Protein AF-0000000080321694 (afdb_homodimer)

Sequence (408 aa):
MRVLEERLGRIRGELLELHALSKKAVALCLDAMYGEEVAKYEVEKIERQADVMNSDIENDALSAVALFQPVAKDLRFLATVMRLSGNYERITDLALKIARFSVESDFCRGKIEAMHRTVIEMFDIVEAALKGDMRNMRDELVFRDDRIDRLKEEVIKDAEGRTLDMDTLSIVFSATHLERIGDILSKNGARIIFIEEGRRVWIKMRVLEERLGRIRGELLELHALSKKAVALCLDAMYGEEVAKYEVEKIERQADVMNSDIENDALSAVALFQPVAKDLRFLATVMRLSGNYERITDLALKIARFSVESDFCRGKIEAMHRTVIEMFDIVEAALKGDMRNMRDELVFRDDRIDRLKEEVIKDAEGRTLDMDTLSIVFSATHLERIGDILSKNGARIIFIEEGRRVWIK

Organism: NCBI:txid113653

InterPro domains:
  IPR026022 PhoU domain [PF01895] (16-100)
  IPR026022 PhoU domain [PF01895] (112-186)
  IPR028366 PhoU [PTHR42930] (3-199)
  IPR038078 PhoU-like domain superfamily [G3DSA:1.20.58.220] (2-202)

Solvent-accessible surface area (backbone atoms only — not comparable to full-atom values): 20303 Å² total; per-residue (Å²): 115,65,64,57,53,51,52,50,49,51,51,49,51,52,49,52,51,44,49,51,46,29,51,49,22,51,68,29,15,60,50,10,15,61,65,36,61,70,37,33,53,49,24,51,51,42,33,56,49,33,52,53,48,31,53,51,49,39,50,53,38,49,48,47,30,32,75,64,40,54,58,71,56,56,36,42,41,42,56,43,49,42,51,45,35,50,51,37,32,50,42,18,49,44,20,36,56,38,18,68,36,72,43,83,68,69,76,60,43,70,53,49,52,49,40,51,52,49,41,53,51,47,51,53,52,44,48,39,37,77,73,66,50,58,80,62,42,66,61,52,40,43,54,48,41,52,50,31,50,52,45,35,53,49,50,52,59,69,44,48,70,37,64,29,40,70,44,57,47,45,48,53,50,38,35,52,42,49,38,49,43,34,51,51,51,33,48,46,44,26,45,52,47,23,42,77,65,73,45,90,55,86,68,121,115,66,64,58,52,52,52,49,50,51,52,50,51,54,49,51,51,44,50,52,47,28,50,50,21,51,68,30,15,59,52,10,16,60,65,35,62,70,37,32,54,49,22,50,53,41,34,57,50,34,51,52,47,28,54,52,48,39,50,53,36,53,48,47,31,33,74,63,40,53,60,70,57,57,35,41,43,42,57,43,50,42,50,46,35,52,51,38,33,51,41,18,49,45,22,37,56,37,18,68,36,74,43,84,67,68,76,60,43,69,52,50,52,50,41,51,52,47,39,53,51,50,52,53,52,44,48,38,35,78,74,68,49,58,78,61,42,67,61,54,39,44,54,47,41,51,50,31,50,52,46,35,52,49,49,52,58,69,43,47,70,38,64,28,40,68,45,57,48,44,47,52,51,38,36,50,43,49,37,49,43,33,50,50,52,33,47,46,45,26,48,52,47,21,43,78,65,72,45,87,52,86,70,119

Foldseek 3Di:
DVVLVVLLVVLLVLLLVLLVLLLLLLVLLVVLQAPPVVSLVSLVVSLVVLVVSLVVSLVSLVCSCVVPVDDDLSNLSSVLSNVSSVLSSVSSVLSNLLSPHHANDCQLVVLLVVLSVLLSVLSVLLSCLSVPDNPCSLVSLLVSLVSLVVSLVVLVVSLPPDDDDSNSVSSNSSSVSSSVSSVSSSVSSQSSVCSVPVDRDDSD/DVVLVVLLVVLLVLLLVLLVLLLLLLVLLVVLQAPDVVSLVSLVVSLVVLVVSLVVSLVSLVCSCVPPVDDALSNLSSVLSNVSSVLSSVSSVLSNLLSPHHANDCQLVVLLVVLSVLLSVLSVLLSCLSVPDNPCSLVSLLVSLVSLVVSLVVLVVSLPPDPDDSNSVSSNSSSVSSSVSSVSSSVSSQSSVCSVPVDGDDSD

pLDDT: mean 94.75, std 6.63, range [56.69, 98.94]

Radius of gyration: 21.04 Å; Cα contacts (8 Å, |Δi|>4): 577; chains: 2; bounding box: 41×58×43 Å

Secondary structure (DSSP, 8-state):
-HHHHHHHHHHHHHHHHHHHHHHHHHHHHHHHHTT-HHHHHHHHHHHHHHHHHHHHHHHHHHHHHHHH---HHHHHHHHHHHHHHHHHHHHHHHHHHHHH------TTHHHHHHHHHHHHHHHHHHHHHHTT--TTHHHHHHHHHHHHHHHHHHHHHHHTTSB--HHHHHHHHHHHHHHHHHHHHHHHHHHHHHHHHSS-----/-HHHHHHHHHHHHHHHHHHHHHHHHHHHHHHHHTT-HHHHHHHHHHHHHHHHHHHHHHHHHHHHHHHH---HHHHHHHHHHHHHHHHHHHHHHHHHHHHH------TTHHHHHHHHHHHHHHHHHHHHHHTT--TTHHHHHHHHHHHHHHHHHHHHHHHTTSB--HHHHHHHHHHHHHHHHHHHHHHHHHHHHHHHHSS-----

Nearest PDB structures (foldseek):
  1sum-assembly1_B  TM=9.019E-01  e=1.054E-05  Thermotoga maritima
  2i0m-assembly1_A  TM=8.652E-01  e=3.320E-05  Streptococcus pneumoniae TIGR4
  1sum-assembly1_B  TM=9.010E-01  e=7.973E-06  Thermotoga maritima
  2i0m-assembly1_A  TM=8.659E-01  e=4.200E-05  Streptococcus pneumoniae TIGR4

Structure (mmCIF, N/CA/C/O backbone):
data_AF-0000000080321694-model_v1
#
loop_
_entity.id
_entity.type
_entity.pdbx_description
1 polymer 'Phosphate uptake regulator'
#
loop_
_atom_site.group_PDB
_atom_site.id
_atom_site.type_symbol
_atom_site.label_atom_id
_atom_site.label_alt_id
_atom_site.label_comp_id
_atom_site.label_asym_id
_atom_site.label_entity_id
_atom_site.label_seq_id
_atom_site.pdbx_PDB_ins_code
_atom_site.Cartn_x
_atom_site.Cartn_y
_atom_site.Cartn_z
_atom_site.occupancy
_atom_site.B_iso_or_equiv
_atom_site.auth_seq_id
_atom_site.auth_comp_id
_atom_site.auth_asym_id
_atom_site.auth_atom_id
_atom_site.pdbx_PDB_model_num
ATOM 1 N N . MET A 1 1 ? 11.133 31.438 14.625 1 56.69 1 MET A N 1
ATOM 2 C CA . MET A 1 1 ? 11.617 31.062 13.297 1 56.69 1 MET A CA 1
ATOM 3 C C . MET A 1 1 ? 12.633 29.922 13.383 1 56.69 1 MET A C 1
ATOM 5 O O . MET A 1 1 ? 12.539 28.953 12.633 1 56.69 1 MET A O 1
ATOM 9 N N . ARG A 1 2 ? 13.398 29.938 14.539 1 80.19 2 ARG A N 1
ATOM 10 C CA . ARG A 1 2 ? 14.516 29.016 14.734 1 80.19 2 ARG A CA 1
ATOM 11 C C . ARG A 1 2 ? 14.016 27.625 15.148 1 80.19 2 ARG A C 1
ATOM 13 O O . ARG A 1 2 ? 14.516 26.609 14.664 1 80.19 2 ARG A O 1
ATOM 20 N N . VAL A 1 3 ? 12.938 27.688 15.75 1 89.94 3 VAL A N 1
ATOM 21 C CA . VAL A 1 3 ? 12.484 26.422 16.312 1 89.94 3 VAL A CA 1
ATOM 22 C C . VAL A 1 3 ? 11.836 25.562 15.227 1 89.94 3 VAL A C 1
ATOM 24 O O . VAL A 1 3 ? 12.086 24.359 15.148 1 89.94 3 VAL A O 1
ATOM 27 N N . LEU A 1 4 ? 11.172 26.172 14.344 1 91.69 4 LEU A N 1
ATOM 28 C CA . LEU A 1 4 ? 10.562 25.453 13.242 1 91.69 4 LEU A CA 1
ATOM 29 C C . LEU A 1 4 ? 11.625 24.875 12.32 1 91.69 4 LEU A C 1
ATOM 31 O O . LEU A 1 4 ? 11.531 23.703 11.906 1 91.69 4 LEU A O 1
ATOM 35 N N . GLU A 1 5 ? 12.633 25.703 12.031 1 92.44 5 GLU A N 1
ATOM 36 C CA . GLU A 1 5 ? 13.719 25.25 11.164 1 92.44 5 GLU A CA 1
ATOM 37 C C . GLU A 1 5 ? 14.43 24.031 11.734 1 92.44 5 GLU A C 1
ATOM 39 O O . GLU A 1 5 ? 14.781 23.109 11 1 92.44 5 GLU A O 1
ATOM 44 N N . GLU A 1 6 ? 14.602 24.094 13 1 95.12 6 GLU A N 1
ATOM 45 C CA . GLU A 1 6 ? 15.242 22.969 13.664 1 95.12 6 GLU A CA 1
ATOM 46 C C . GLU A 1 6 ? 14.367 21.719 13.602 1 95.12 6 GLU A C 1
ATOM 48 O O . GLU A 1 6 ? 14.859 20.609 13.367 1 95.12 6 GLU A O 1
ATOM 53 N N . ARG A 1 7 ? 13.102 21.938 13.828 1 95.69 7 ARG A N 1
ATOM 54 C CA . ARG A 1 7 ? 12.164 20.828 13.75 1 95.69 7 ARG A CA 1
ATOM 55 C C . ARG A 1 7 ? 12.117 20.234 12.344 1 95.69 7 ARG A C 1
ATOM 57 O O . ARG A 1 7 ? 12.117 19.016 12.172 1 95.69 7 ARG A O 1
ATOM 64 N N . LEU A 1 8 ? 12.117 21.125 11.383 1 95.75 8 LEU A N 1
ATOM 65 C CA . LEU A 1 8 ? 12.117 20.688 9.992 1 95.75 8 LEU A CA 1
ATOM 66 C C . LEU A 1 8 ? 13.383 19.906 9.664 1 95.75 8 LEU A C 1
ATOM 68 O O . LEU A 1 8 ? 13.328 18.906 8.961 1 95.75 8 LEU A O 1
ATOM 72 N N . GLY A 1 9 ? 14.484 20.406 10.18 1 95.75 9 GLY A N 1
ATOM 73 C CA . GLY A 1 9 ? 15.742 19.703 9.992 1 95.75 9 GLY A CA 1
ATOM 74 C C . GLY A 1 9 ? 15.75 18.312 10.586 1 95.75 9 GLY A C 1
ATOM 75 O O . GLY A 1 9 ? 16.25 17.359 9.969 1 95.75 9 GLY A O 1
ATOM 76 N N . ARG A 1 10 ? 15.234 18.188 11.719 1 97.12 10 ARG A N 1
ATOM 77 C CA . ARG A 1 10 ? 15.148 16.891 12.391 1 97.12 10 ARG A CA 1
ATOM 78 C C . ARG A 1 10 ? 14.266 15.93 11.602 1 97.12 10 ARG A C 1
ATOM 80 O O . ARG A 1 10 ? 14.625 14.766 11.422 1 97.12 10 ARG A O 1
ATOM 87 N N . ILE A 1 11 ? 13.172 16.375 11.148 1 97.44 11 ILE A N 1
ATOM 88 C CA . ILE A 1 11 ? 12.242 15.562 10.375 1 97.44 11 ILE A CA 1
ATOM 89 C C . ILE A 1 11 ? 12.898 15.117 9.078 1 97.44 11 ILE A C 1
ATOM 91 O O . ILE A 1 11 ? 12.75 13.969 8.656 1 97.44 11 ILE A O 1
ATOM 95 N N . ARG A 1 12 ? 13.625 16.031 8.477 1 96.31 12 ARG A N 1
ATOM 96 C CA . ARG A 1 12 ? 14.383 15.672 7.281 1 96.31 12 ARG A CA 1
ATOM 97 C C . ARG A 1 12 ? 15.383 14.555 7.582 1 96.31 12 ARG A C 1
ATOM 99 O O . ARG A 1 12 ? 15.539 13.625 6.789 1 96.31 12 ARG A O 1
ATOM 106 N N . GLY A 1 13 ? 16.062 14.711 8.664 1 97.75 13 GLY A N 1
ATOM 107 C CA . GLY A 1 13 ? 17.016 13.688 9.078 1 97.75 13 GLY A CA 1
ATOM 108 C C . GLY A 1 13 ? 16.375 12.328 9.297 1 97.75 13 GLY A C 1
ATOM 109 O O . GLY A 1 13 ? 16.922 11.305 8.891 1 97.75 13 GLY A O 1
ATOM 110 N N . GLU A 1 14 ? 15.203 12.289 9.914 1 98.19 14 GLU A N 1
ATOM 111 C CA . GLU A 1 14 ? 14.453 11.055 10.109 1 98.19 14 GLU A CA 1
ATOM 112 C C . GLU A 1 14 ? 14.062 10.422 8.781 1 98.19 14 GLU A C 1
ATOM 114 O O . GLU A 1 14 ? 14.148 9.203 8.617 1 98.19 14 GLU A O 1
ATOM 119 N N . LEU A 1 15 ? 13.617 11.25 7.867 1 98.44 15 LEU A N 1
ATOM 120 C CA . LEU A 1 15 ? 13.234 10.758 6.547 1 98.44 15 LEU A CA 1
ATOM 121 C C . LEU A 1 15 ? 14.43 10.141 5.828 1 98.44 15 LEU A C 1
ATOM 123 O O . LEU A 1 15 ? 14.305 9.094 5.199 1 98.44 15 LEU A O 1
ATOM 127 N N . LEU A 1 16 ? 15.594 10.812 5.941 1 98.44 16 LEU A N 1
ATOM 128 C CA . LEU A 1 16 ? 16.797 10.312 5.301 1 98.44 16 LEU A CA 1
ATOM 129 C C . LEU A 1 16 ? 17.234 8.984 5.91 1 98.44 16 LEU A C 1
ATOM 131 O O . LEU A 1 16 ? 17.734 8.109 5.207 1 98.44 16 LEU A O 1
ATOM 135 N N . GLU A 1 17 ? 17.047 8.883 7.148 1 98.62 17 GLU A N 1
ATOM 136 C CA . GLU A 1 17 ? 17.344 7.609 7.805 1 98.62 17 GLU A CA 1
ATOM 137 C C . GLU A 1 17 ? 16.422 6.504 7.297 1 98.62 17 GLU A C 1
ATOM 139 O O . GLU A 1 17 ? 16.859 5.391 7.023 1 98.62 17 GLU A O 1
ATOM 144 N N . LEU A 1 18 ? 15.172 6.785 7.176 1 98.69 18 LEU A N 1
ATOM 145 C CA . LEU A 1 18 ? 14.211 5.824 6.645 1 98.69 18 LEU A CA 1
ATOM 146 C C . LEU A 1 18 ? 14.539 5.473 5.199 1 98.69 18 LEU A C 1
ATOM 148 O O . LEU A 1 18 ? 14.414 4.312 4.797 1 98.69 18 LEU A O 1
ATOM 152 N N . HIS A 1 19 ? 14.906 6.453 4.406 1 98.75 19 HIS A N 1
ATOM 153 C CA . HIS A 1 19 ? 15.391 6.219 3.049 1 98.75 19 HIS A CA 1
ATOM 154 C C . HIS A 1 19 ? 16.531 5.207 3.039 1 98.75 19 HIS A C 1
ATOM 156 O O . HIS A 1 19 ? 16.5 4.246 2.266 1 98.75 19 HIS A O 1
ATOM 162 N N . ALA A 1 20 ? 17.469 5.449 3.928 1 98.81 20 ALA A N 1
ATOM 163 C CA . ALA A 1 20 ? 18.641 4.582 3.979 1 98.81 20 ALA A CA 1
ATOM 164 C C . ALA A 1 20 ? 18.266 3.162 4.383 1 98.81 20 ALA A C 1
ATOM 166 O O . ALA A 1 20 ? 18.781 2.191 3.824 1 98.81 20 ALA A O 1
ATOM 167 N N . LEU A 1 21 ? 17.391 3.033 5.316 1 98.81 21 LEU A N 1
ATOM 168 C CA . LEU A 1 21 ? 16.922 1.722 5.75 1 98.81 21 LEU A CA 1
ATOM 169 C C . LEU A 1 21 ? 16.203 1.002 4.621 1 98.81 21 LEU A C 1
ATOM 171 O O . LEU A 1 21 ? 16.406 -0.192 4.402 1 98.81 21 LEU A O 1
ATOM 175 N N . SER A 1 22 ? 15.312 1.724 3.945 1 98.88 22 SER A N 1
ATOM 176 C CA . SER A 1 22 ? 14.578 1.158 2.816 1 98.88 22 SER A CA 1
ATOM 177 C C . SER A 1 22 ? 15.523 0.695 1.718 1 98.88 22 SER A C 1
ATOM 179 O O . SER A 1 22 ? 15.359 -0.393 1.163 1 98.88 22 SER A O 1
ATOM 181 N N . LYS A 1 23 ? 16.516 1.507 1.408 1 98.88 23 LYS A N 1
ATOM 182 C CA . LYS A 1 23 ? 17.531 1.132 0.424 1 98.88 23 LYS A CA 1
ATOM 183 C C . LYS A 1 23 ? 18.25 -0.144 0.842 1 98.88 23 LYS A C 1
ATOM 185 O O . LYS A 1 23 ? 18.484 -1.03 0.017 1 98.88 23 LYS A O 1
ATOM 190 N N . LYS A 1 24 ? 18.609 -0.19 2.119 1 98.88 24 LYS A N 1
ATOM 191 C CA . LYS A 1 24 ? 19.312 -1.364 2.635 1 98.88 24 LYS A CA 1
ATOM 192 C C . LYS A 1 24 ? 18.438 -2.615 2.512 1 98.88 24 LYS A C 1
ATOM 194 O O . LYS A 1 24 ? 18.938 -3.682 2.135 1 98.88 24 LYS A O 1
ATOM 199 N N . ALA A 1 25 ? 17.156 -2.537 2.844 1 98.88 25 ALA A N 1
ATOM 200 C CA . ALA A 1 25 ? 16.25 -3.664 2.695 1 98.88 25 ALA A CA 1
ATOM 201 C C . ALA A 1 25 ? 16.219 -4.16 1.252 1 98.88 25 ALA A C 1
ATOM 203 O O . ALA A 1 25 ? 16.266 -5.363 1.001 1 98.88 25 ALA A O 1
ATOM 204 N N . VAL A 1 26 ? 16.125 -3.211 0.269 1 98.94 26 VAL A N 1
ATOM 205 C CA . VAL A 1 26 ? 16.078 -3.568 -1.146 1 98.94 26 VAL A CA 1
ATOM 206 C C . VAL A 1 26 ? 17.406 -4.188 -1.563 1 98.94 26 VAL A C 1
ATOM 208 O O . VAL A 1 26 ? 17.438 -5.176 -2.301 1 98.94 26 VAL A O 1
ATOM 211 N N . ALA A 1 27 ? 18.516 -3.664 -1.001 1 98.81 27 ALA A N 1
ATOM 212 C CA . ALA A 1 27 ? 19.844 -4.188 -1.335 1 98.81 27 ALA A CA 1
ATOM 213 C C . ALA A 1 27 ? 19.984 -5.645 -0.901 1 98.81 27 ALA A C 1
ATOM 215 O O . ALA A 1 27 ? 20.625 -6.441 -1.582 1 98.81 27 ALA A O 1
ATOM 216 N N . LEU A 1 28 ? 19.281 -5.996 0.136 1 98.81 28 LEU A N 1
ATOM 217 C CA . LEU A 1 28 ? 19.5 -7.309 0.741 1 98.81 28 LEU A CA 1
ATOM 218 C C . LEU A 1 28 ? 18.453 -8.305 0.26 1 98.81 28 LEU A C 1
ATOM 220 O O . LEU A 1 28 ? 18.609 -9.516 0.438 1 98.81 28 LEU A O 1
ATOM 224 N N . CYS A 1 29 ? 17.375 -7.832 -0.317 1 98.69 29 CYS A N 1
ATOM 225 C CA . CYS A 1 29 ? 16.219 -8.688 -0.542 1 98.69 29 CYS A CA 1
ATOM 226 C C . CYS A 1 29 ? 16.547 -9.812 -1.519 1 98.69 29 CYS A C 1
ATOM 228 O O . CYS A 1 29 ? 16.062 -10.93 -1.368 1 98.69 29 CYS A O 1
ATOM 230 N N . LEU A 1 30 ? 17.438 -9.562 -2.541 1 98.06 30 LEU A N 1
ATOM 231 C CA . LEU A 1 30 ? 17.766 -10.602 -3.51 1 98.06 30 LEU A CA 1
ATOM 232 C C . LEU A 1 30 ? 18.656 -11.672 -2.879 1 98.06 30 LEU A C 1
ATOM 234 O O . LEU A 1 30 ? 18.516 -12.859 -3.186 1 98.06 30 LEU A O 1
ATOM 238 N N . ASP A 1 31 ? 19.594 -11.164 -2.004 1 98.12 31 ASP A N 1
ATOM 239 C CA . ASP A 1 31 ? 20.406 -12.141 -1.289 1 98.12 31 ASP A CA 1
ATOM 240 C C . ASP A 1 31 ? 19.531 -13.102 -0.48 1 98.12 31 ASP A C 1
ATOM 242 O O . ASP A 1 31 ? 19.766 -14.312 -0.482 1 98.12 31 ASP A O 1
ATOM 246 N N . ALA A 1 32 ? 18.562 -12.555 0.162 1 98.5 32 ALA A N 1
ATOM 247 C CA . ALA A 1 32 ? 17.625 -13.367 0.927 1 98.5 32 ALA A CA 1
ATOM 248 C C . ALA A 1 32 ? 16.859 -14.328 0.016 1 98.5 32 ALA A C 1
ATOM 250 O O . ALA A 1 32 ? 16.75 -15.516 0.313 1 98.5 32 ALA A O 1
ATOM 251 N N . MET A 1 33 ? 16.344 -13.844 -1.108 1 98.19 33 MET A N 1
ATOM 252 C CA . MET A 1 33 ? 15.57 -14.633 -2.062 1 98.19 33 MET A CA 1
ATOM 253 C C . MET A 1 33 ? 16.375 -15.828 -2.566 1 98.19 33 MET A C 1
ATOM 255 O O . MET A 1 33 ? 15.82 -16.906 -2.787 1 98.19 33 MET A O 1
ATOM 259 N N . TYR A 1 34 ? 17.703 -15.617 -2.664 1 97.19 34 TYR A N 1
ATOM 260 C CA . TYR A 1 34 ? 18.562 -16.672 -3.209 1 97.19 34 TYR A CA 1
ATOM 261 C C . TYR A 1 34 ? 19.234 -17.453 -2.094 1 97.19 34 TYR A C 1
ATOM 263 O O . TYR A 1 34 ? 20.234 -18.141 -2.324 1 97.19 34 TYR A O 1
ATOM 271 N N . GLY A 1 35 ? 18.75 -17.312 -0.765 1 96.38 35 GLY A N 1
ATOM 272 C CA . GLY A 1 35 ? 19.062 -18.328 0.221 1 96.38 35 GLY A CA 1
ATOM 273 C C . GLY A 1 35 ? 19.859 -17.797 1.398 1 96.38 35 GLY A C 1
ATOM 274 O O . GLY A 1 35 ? 20.172 -18.531 2.338 1 96.38 35 GLY A O 1
ATOM 275 N N . GLU A 1 36 ? 20.219 -16.516 1.457 1 97.06 36 GLU A N 1
ATOM 276 C CA . GLU A 1 36 ? 20.953 -15.961 2.592 1 97.06 36 GLU A CA 1
ATOM 277 C C . GLU A 1 36 ? 20.016 -15.648 3.758 1 97.06 36 GLU A C 1
ATOM 279 O O . GLU A 1 36 ? 19.406 -14.578 3.795 1 97.06 36 GLU A O 1
ATOM 284 N N . GLU A 1 37 ? 20.078 -16.484 4.73 1 97 37 GLU A N 1
ATOM 285 C CA . GLU A 1 37 ? 19.141 -16.406 5.848 1 97 37 GLU A CA 1
ATOM 286 C C . GLU A 1 37 ? 19.359 -15.125 6.656 1 97 37 GLU A C 1
ATOM 288 O O . GLU A 1 37 ? 18.406 -14.516 7.133 1 97 37 GLU A O 1
ATOM 293 N N . VAL A 1 38 ? 20.594 -14.766 6.863 1 98.12 38 VAL A N 1
ATOM 294 C CA . VAL A 1 38 ? 20.922 -13.57 7.637 1 98.12 38 VAL A CA 1
ATOM 295 C C . VAL A 1 38 ? 20.297 -12.344 6.969 1 98.12 38 VAL A C 1
ATOM 297 O O . VAL A 1 38 ? 19.781 -11.453 7.648 1 98.12 38 VAL A O 1
ATOM 300 N N . ALA A 1 39 ? 20.344 -12.297 5.609 1 98.56 39 ALA A N 1
ATOM 301 C CA . ALA A 1 39 ? 19.75 -11.203 4.855 1 98.56 39 ALA A CA 1
ATOM 302 C C . ALA A 1 39 ? 18.234 -11.156 5.062 1 98.56 39 ALA A C 1
ATOM 304 O O . ALA A 1 39 ? 17.656 -10.078 5.188 1 98.56 39 ALA A O 1
ATOM 305 N N . LYS A 1 40 ? 17.672 -12.289 5.148 1 98.12 40 LYS A N 1
ATOM 306 C CA . LYS A 1 40 ? 16.234 -12.375 5.359 1 98.12 40 LYS A CA 1
ATOM 307 C C . LYS A 1 40 ? 15.844 -11.773 6.707 1 98.12 40 LYS A C 1
ATOM 309 O O . LYS A 1 40 ? 14.906 -10.984 6.785 1 98.12 40 LYS A O 1
ATOM 314 N N . TYR A 1 41 ? 16.562 -12.125 7.727 1 98.31 41 TYR A N 1
ATOM 315 C CA . TYR A 1 41 ? 16.297 -11.617 9.07 1 98.31 41 TYR A CA 1
ATOM 316 C C . TYR A 1 41 ? 16.484 -10.109 9.125 1 98.31 41 TYR A C 1
ATOM 318 O O . TYR A 1 41 ? 15.695 -9.398 9.75 1 98.31 41 TYR A O 1
ATOM 326 N N . GLU A 1 42 ? 17.484 -9.688 8.438 1 98.69 42 GLU A N 1
ATOM 327 C CA . GLU A 1 42 ? 17.766 -8.25 8.422 1 98.69 42 GLU A CA 1
ATOM 328 C C . GLU A 1 42 ? 16.641 -7.477 7.723 1 98.69 42 GLU A C 1
ATOM 330 O O . GLU A 1 42 ? 16.234 -6.406 8.18 1 98.69 42 GLU A O 1
ATOM 335 N N . VAL A 1 43 ? 16.203 -7.984 6.602 1 98.75 43 VAL A N 1
ATOM 336 C CA . VAL A 1 43 ? 15.117 -7.328 5.883 1 98.75 43 VAL A CA 1
ATOM 337 C C . VAL A 1 43 ? 13.867 -7.289 6.758 1 98.75 43 VAL A C 1
ATOM 339 O O . VAL A 1 43 ? 13.164 -6.277 6.797 1 98.75 43 VAL A O 1
ATOM 342 N N . GLU A 1 44 ? 13.602 -8.344 7.512 1 98.38 44 GLU A N 1
ATOM 343 C CA . GLU A 1 44 ? 12.469 -8.398 8.43 1 98.38 44 GLU A CA 1
ATOM 344 C C . GLU A 1 44 ? 12.586 -7.34 9.523 1 98.38 44 GLU A C 1
ATOM 346 O O . GLU A 1 44 ? 11.609 -6.652 9.836 1 98.38 44 GLU A O 1
ATOM 351 N N . LYS A 1 45 ? 13.75 -7.266 10.07 1 98.56 45 LYS A N 1
ATOM 352 C CA . LYS A 1 45 ? 14.023 -6.273 11.102 1 98.56 45 LYS A CA 1
ATOM 353 C C . LYS A 1 45 ? 13.812 -4.855 10.578 1 98.56 45 LYS A C 1
ATOM 355 O O . LYS A 1 45 ? 13.188 -4.023 11.242 1 98.56 45 LYS A O 1
ATOM 360 N N . ILE A 1 46 ? 14.297 -4.609 9.352 1 98.75 46 ILE A N 1
ATOM 361 C CA . ILE A 1 46 ? 14.188 -3.285 8.75 1 98.75 46 ILE A CA 1
ATOM 362 C C . ILE A 1 46 ? 12.719 -2.955 8.477 1 98.75 46 ILE A C 1
ATOM 364 O O . ILE A 1 46 ? 12.289 -1.815 8.664 1 98.75 46 ILE A O 1
ATOM 368 N N . GLU A 1 47 ? 12.016 -3.945 8.047 1 98.19 47 GLU A N 1
ATOM 369 C CA . GLU A 1 47 ? 10.594 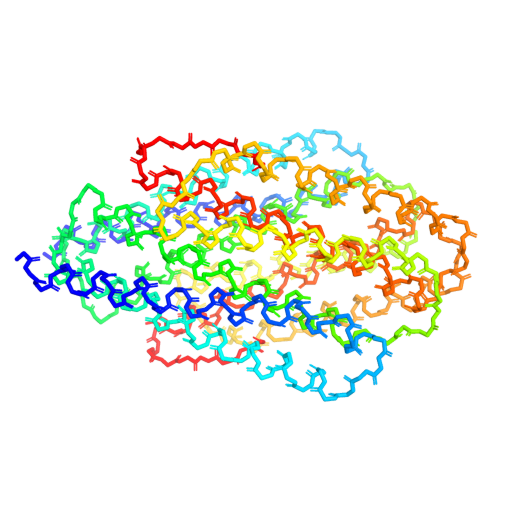-3.725 7.77 1 98.19 47 GLU A CA 1
ATOM 370 C C . GLU A 1 47 ? 9.852 -3.291 9.031 1 98.19 47 GLU A C 1
ATOM 372 O O . GLU A 1 47 ? 9.055 -2.348 8.992 1 98.19 47 GLU A O 1
ATOM 377 N N . ARG A 1 48 ? 10.117 -3.854 10.172 1 96.88 48 ARG A N 1
ATOM 378 C CA . ARG A 1 48 ? 9.492 -3.486 11.438 1 96.88 48 ARG A CA 1
ATOM 379 C C . ARG A 1 48 ? 9.922 -2.088 11.875 1 96.88 48 ARG A C 1
ATOM 381 O O . ARG A 1 48 ? 9.094 -1.294 12.328 1 96.88 48 ARG A O 1
ATOM 388 N N . GLN A 1 49 ? 11.172 -1.821 11.68 1 98.31 49 GLN A N 1
ATOM 389 C CA . GLN A 1 49 ? 11.711 -0.508 12.023 1 98.31 49 GLN A CA 1
ATOM 390 C C . GLN A 1 49 ? 11.078 0.585 11.164 1 98.31 49 GLN A C 1
ATOM 392 O O . GLN A 1 49 ? 10.75 1.661 11.664 1 98.31 49 GLN A O 1
ATOM 397 N N . ALA A 1 50 ? 10.961 0.303 9.812 1 98 50 ALA A N 1
ATOM 398 C CA . ALA A 1 50 ? 10.391 1.27 8.875 1 98 50 ALA A CA 1
ATOM 399 C C . ALA A 1 50 ? 8.945 1.603 9.234 1 98 50 ALA A C 1
ATOM 401 O O . ALA A 1 50 ? 8.516 2.75 9.102 1 98 50 ALA A O 1
ATOM 402 N N . ASP A 1 51 ? 8.234 0.576 9.758 1 93.62 51 ASP A N 1
ATOM 403 C CA . ASP A 1 51 ? 6.852 0.781 10.18 1 93.62 51 ASP A CA 1
ATOM 404 C C . ASP A 1 51 ? 6.773 1.775 11.336 1 93.62 51 ASP A C 1
ATOM 406 O O . ASP A 1 51 ? 5.969 2.709 11.305 1 93.62 51 ASP A O 1
ATOM 410 N N . VAL A 1 52 ? 7.613 1.657 12.273 1 95.94 52 VAL A N 1
ATOM 411 C CA . VAL A 1 52 ? 7.66 2.52 13.445 1 95.94 52 VAL A CA 1
ATOM 412 C C . VAL A 1 52 ? 8.102 3.922 13.047 1 95.94 52 VAL A C 1
ATOM 414 O O . VAL A 1 52 ? 7.488 4.914 13.438 1 95.94 52 VAL A O 1
ATOM 417 N N . MET A 1 53 ? 9.125 3.982 12.203 1 97.69 53 MET A N 1
ATOM 418 C CA . MET A 1 53 ? 9.656 5.273 11.773 1 97.69 53 MET A CA 1
ATOM 419 C C . MET A 1 53 ? 8.625 6.039 10.953 1 97.69 53 MET A C 1
ATOM 421 O O . MET A 1 53 ? 8.531 7.266 11.055 1 97.69 53 MET A O 1
ATOM 425 N N . ASN A 1 54 ? 7.922 5.316 10.109 1 96.06 54 ASN A N 1
ATOM 426 C CA . ASN A 1 54 ? 6.848 5.953 9.352 1 96.06 54 ASN A CA 1
ATOM 427 C C . ASN A 1 54 ? 5.848 6.645 10.266 1 96.06 54 ASN A C 1
ATOM 429 O O . ASN A 1 54 ? 5.539 7.824 10.086 1 96.06 54 ASN A O 1
ATOM 433 N N . SER A 1 55 ? 5.418 5.977 11.32 1 92.5 55 SER A N 1
ATOM 434 C CA . SER A 1 55 ? 4.477 6.527 12.289 1 92.5 55 SER A CA 1
ATOM 435 C C . SER A 1 55 ? 5.074 7.723 13.023 1 92.5 55 SER A C 1
ATOM 437 O O . SER A 1 55 ? 4.41 8.75 13.188 1 92.5 55 SER A O 1
ATOM 439 N N . ASP A 1 56 ? 6.355 7.586 13.445 1 96.12 56 ASP A N 1
ATOM 440 C CA . ASP A 1 56 ? 7.043 8.648 14.172 1 96.12 56 ASP A CA 1
ATOM 441 C C . ASP A 1 56 ? 7.164 9.906 13.32 1 96.12 56 ASP A C 1
ATOM 443 O O . ASP A 1 56 ? 6.895 11.016 13.789 1 96.12 56 ASP A O 1
ATOM 447 N N . ILE A 1 57 ? 7.5 9.75 12.023 1 97.38 57 ILE A N 1
ATOM 448 C CA . ILE A 1 57 ? 7.695 10.875 11.117 1 97.38 57 ILE A CA 1
ATOM 449 C C . ILE A 1 57 ? 6.359 11.57 10.875 1 97.38 57 ILE A C 1
ATOM 451 O O . ILE A 1 57 ? 6.285 12.805 10.883 1 97.38 57 ILE A O 1
ATOM 455 N N . GLU A 1 58 ? 5.352 10.781 10.695 1 94.12 58 GLU A N 1
ATOM 456 C CA . GLU A 1 58 ? 4.02 11.352 10.492 1 94.12 58 GLU A CA 1
ATOM 457 C C . GLU A 1 58 ? 3.568 12.148 11.703 1 94.12 58 GLU A C 1
ATOM 459 O O . GLU A 1 58 ? 3.051 13.258 11.57 1 94.12 58 GLU A O 1
ATOM 464 N N . ASN A 1 59 ? 3.814 11.617 12.859 1 92.5 59 ASN A N 1
ATOM 465 C CA . ASN A 1 59 ? 3.455 12.305 14.094 1 92.5 59 ASN A CA 1
ATOM 466 C C . ASN A 1 59 ? 4.258 13.586 14.281 1 92.5 59 ASN A C 1
ATOM 468 O O . ASN A 1 59 ? 3.711 14.617 14.68 1 92.5 59 ASN A O 1
ATOM 472 N N . ASP A 1 60 ? 5.543 13.508 14.055 1 96 60 ASP A N 1
ATOM 473 C CA . ASP A 1 60 ? 6.418 14.672 14.172 1 96 60 ASP A CA 1
ATOM 474 C C . ASP A 1 60 ? 6.004 15.773 13.203 1 96 60 ASP A C 1
ATOM 476 O O . ASP A 1 60 ? 5.973 16.953 13.562 1 96 60 ASP A O 1
ATOM 480 N N . ALA A 1 61 ? 5.688 15.391 11.953 1 96.38 61 ALA A N 1
ATOM 481 C CA . ALA A 1 61 ? 5.273 16.344 10.938 1 96.38 61 ALA A CA 1
ATOM 482 C C . ALA A 1 61 ? 3.943 17 11.312 1 96.38 61 ALA A C 1
ATOM 484 O O . ALA A 1 61 ? 3.797 18.219 11.219 1 96.38 61 ALA A O 1
ATOM 485 N N . LEU A 1 62 ? 3.047 16.203 11.797 1 94.31 62 LEU A N 1
ATOM 486 C CA . LEU A 1 62 ? 1.739 16.719 12.188 1 94.31 62 LEU A CA 1
ATOM 487 C C . LEU A 1 62 ? 1.858 17.656 13.383 1 94.31 62 LEU A C 1
ATOM 489 O O . LEU A 1 62 ? 1.19 18.688 13.438 1 94.31 62 LEU A O 1
ATOM 493 N N . SER A 1 63 ? 2.648 17.25 14.273 1 94.06 63 SER A N 1
ATOM 494 C CA . SER A 1 63 ? 2.906 18.094 15.438 1 94.06 63 SER A CA 1
ATOM 495 C C . SER A 1 63 ? 3.516 19.438 15.031 1 94.06 63 SER A C 1
ATOM 497 O O . SER A 1 63 ? 3.133 20.484 15.547 1 94.06 63 SER A O 1
ATOM 499 N N . ALA A 1 64 ? 4.457 19.391 14.141 1 95.69 64 ALA A N 1
ATOM 500 C CA . ALA A 1 64 ? 5.078 20.625 13.641 1 95.69 64 ALA A CA 1
ATOM 501 C C . ALA A 1 64 ? 4.047 21.516 12.977 1 95.69 64 ALA A C 1
ATOM 503 O O . ALA A 1 64 ? 4.062 22.734 13.164 1 95.69 64 ALA A O 1
ATOM 504 N N . VAL A 1 65 ? 3.148 20.906 12.18 1 94.94 65 VAL A N 1
ATOM 505 C CA . VAL A 1 65 ? 2.104 21.672 11.508 1 94.94 65 VAL A CA 1
ATOM 506 C C . VAL A 1 65 ? 1.196 22.328 12.539 1 94.94 65 VAL A C 1
ATOM 508 O O . VAL A 1 65 ? 0.891 23.516 12.438 1 94.94 65 VAL A O 1
ATOM 511 N N . ALA A 1 66 ? 0.814 21.594 13.539 1 92.5 66 ALA A N 1
ATOM 512 C CA . ALA A 1 66 ? -0.087 22.094 14.57 1 92.5 66 ALA A CA 1
ATOM 513 C C . ALA A 1 66 ? 0.579 23.188 15.398 1 92.5 66 ALA A C 1
ATOM 515 O O . ALA A 1 66 ? -0.032 24.234 15.672 1 92.5 66 ALA A O 1
ATOM 516 N N . LEU A 1 67 ? 1.757 22.969 15.742 1 92 67 LEU A N 1
ATOM 517 C CA . LEU A 1 67 ? 2.443 23.844 16.688 1 92 67 LEU A CA 1
ATOM 518 C C . LEU A 1 67 ? 2.895 25.125 16.016 1 92 67 LEU A C 1
ATOM 520 O O . LEU A 1 67 ? 2.867 26.203 16.625 1 92 67 LEU A O 1
ATOM 524 N N . PHE A 1 68 ? 3.32 25.062 14.695 1 92.44 68 PHE A N 1
ATOM 525 C CA . PHE A 1 68 ? 4.008 26.203 14.094 1 92.44 68 PHE A CA 1
ATOM 526 C C . PHE A 1 68 ? 3.189 26.797 12.953 1 92.44 68 PHE A C 1
ATOM 528 O O . PHE A 1 68 ? 3.549 27.828 12.398 1 92.44 68 PHE A O 1
ATOM 535 N N . GLN A 1 69 ? 2.207 26.062 12.516 1 91.12 69 GLN A N 1
ATOM 536 C CA . GLN A 1 69 ? 1.34 26.516 11.438 1 91.12 69 GLN A CA 1
ATOM 537 C C . GLN A 1 69 ? 2.156 27 10.242 1 91.12 69 GLN A C 1
ATOM 539 O O . GLN A 1 69 ? 1.952 28.125 9.758 1 91.12 69 GLN A O 1
ATOM 544 N N . PRO A 1 70 ? 2.979 26.141 9.82 1 91.5 70 PRO A N 1
ATOM 545 C CA . PRO A 1 70 ? 3.852 26.547 8.711 1 91.5 70 PRO A CA 1
ATOM 546 C C . PRO A 1 70 ? 3.074 26.906 7.449 1 91.5 70 PRO A C 1
ATOM 548 O O . PRO A 1 70 ? 1.934 26.469 7.273 1 91.5 70 PRO A O 1
ATOM 551 N N . VAL A 1 71 ? 3.67 27.766 6.605 1 86.44 71 VAL A N 1
ATOM 552 C CA . VAL A 1 71 ? 3.047 28.172 5.352 1 86.44 71 VAL A CA 1
ATOM 553 C C . VAL A 1 71 ? 3.973 27.859 4.184 1 86.44 71 VAL A C 1
ATOM 555 O O . VAL A 1 71 ? 5.156 27.578 4.383 1 86.44 71 VAL A O 1
ATOM 558 N N . ALA A 1 72 ? 3.311 27.797 3.021 1 86.75 72 ALA A N 1
ATOM 559 C CA . ALA A 1 72 ? 4.031 27.734 1.753 1 86.75 72 ALA A CA 1
ATOM 560 C C . ALA A 1 72 ? 4.949 26.516 1.709 1 86.75 72 ALA A C 1
ATOM 562 O O . ALA A 1 72 ? 4.488 25.375 1.845 1 86.75 72 ALA A O 1
ATOM 563 N N . LYS A 1 73 ? 6.172 26.797 1.588 1 88.44 73 LYS A N 1
ATOM 564 C CA . LYS A 1 73 ? 7.172 25.766 1.331 1 88.44 73 LYS A CA 1
ATOM 565 C C . LYS A 1 73 ? 7.309 24.828 2.523 1 88.44 73 LYS A C 1
ATOM 567 O O . LYS A 1 73 ? 7.48 23.625 2.348 1 88.44 73 LYS A O 1
ATOM 572 N N . ASP A 1 74 ? 7.227 25.438 3.721 1 92.44 74 ASP A N 1
ATOM 573 C CA . ASP A 1 74 ? 7.371 24.609 4.914 1 92.44 74 ASP A CA 1
ATOM 574 C C . ASP A 1 74 ? 6.195 23.641 5.062 1 92.44 74 ASP A C 1
ATOM 576 O O . ASP A 1 74 ? 6.375 22.5 5.465 1 92.44 74 ASP A O 1
ATOM 580 N N . LEU A 1 75 ? 5.105 24.109 4.711 1 91.56 75 LEU A N 1
ATOM 581 C CA . LEU A 1 75 ? 3.926 23.25 4.746 1 91.56 75 LEU A CA 1
ATOM 582 C C . LEU A 1 75 ? 4.008 22.172 3.676 1 91.56 75 LEU A C 1
ATOM 584 O O . LEU A 1 75 ? 3.719 21 3.943 1 91.56 75 LEU A O 1
ATOM 588 N N . ARG A 1 76 ? 4.398 22.578 2.504 1 90.44 76 ARG A N 1
ATOM 589 C CA . ARG A 1 76 ? 4.57 21.609 1.422 1 90.44 76 ARG A CA 1
ATOM 590 C C . ARG A 1 76 ? 5.578 20.531 1.804 1 90.44 76 ARG A C 1
ATOM 592 O O . ARG A 1 76 ? 5.379 19.359 1.503 1 90.44 76 ARG A O 1
ATOM 599 N N . PHE A 1 77 ? 6.609 21.016 2.449 1 94.19 77 PHE A N 1
ATOM 600 C CA . PHE A 1 77 ? 7.645 20.078 2.883 1 94.19 77 PHE A CA 1
ATOM 601 C C . PHE A 1 77 ? 7.07 19.047 3.844 1 94.19 77 PHE A C 1
ATOM 603 O O . PHE A 1 77 ? 7.266 17.844 3.658 1 94.19 77 PHE A O 1
ATOM 610 N N . LEU A 1 78 ? 6.379 19.531 4.812 1 95.38 78 LEU A N 1
ATOM 611 C CA . LEU A 1 78 ? 5.844 18.641 5.836 1 95.38 78 LEU A CA 1
ATOM 612 C C . LEU A 1 78 ? 4.824 17.672 5.242 1 95.38 78 LEU A C 1
ATOM 614 O O . LEU A 1 78 ? 4.82 16.484 5.57 1 95.38 78 LEU A O 1
ATOM 618 N N . ALA A 1 79 ? 3.967 18.109 4.379 1 93.12 79 ALA A N 1
ATOM 619 C CA . ALA A 1 79 ? 3.016 17.234 3.688 1 93.12 79 ALA A CA 1
ATOM 620 C C . ALA A 1 79 ? 3.738 16.188 2.859 1 93.12 79 ALA A C 1
ATOM 622 O O . ALA A 1 79 ? 3.363 15.008 2.877 1 93.12 79 ALA A O 1
ATOM 623 N N . THR A 1 80 ? 4.754 16.578 2.16 1 94.31 80 THR A N 1
ATOM 624 C CA . THR A 1 80 ? 5.52 15.695 1.29 1 94.31 80 THR A CA 1
ATOM 625 C C . THR A 1 80 ? 6.258 14.633 2.107 1 94.31 80 THR A C 1
ATOM 627 O O . THR A 1 80 ? 6.289 13.461 1.729 1 94.31 80 THR A O 1
ATOM 630 N N . VAL A 1 81 ? 6.828 15.062 3.227 1 96.38 81 VAL A N 1
ATOM 631 C CA . VAL A 1 81 ? 7.594 14.141 4.062 1 96.38 81 VAL A CA 1
ATOM 632 C C . VAL A 1 81 ? 6.68 13.023 4.57 1 96.38 81 VAL A C 1
ATOM 634 O O . VAL A 1 81 ? 7.086 11.867 4.645 1 96.38 81 VAL A O 1
ATOM 637 N N . MET A 1 82 ? 5.496 13.359 4.859 1 94.94 82 MET A N 1
ATOM 638 C CA . MET A 1 82 ? 4.539 12.352 5.309 1 94.94 82 MET A CA 1
ATOM 639 C C . MET A 1 82 ? 4.242 11.344 4.203 1 94.94 82 MET A C 1
ATOM 641 O O . MET A 1 82 ? 4.188 10.141 4.453 1 94.94 82 MET A O 1
ATOM 645 N N . ARG A 1 83 ? 4.117 11.844 3.062 1 93.94 83 ARG A N 1
ATOM 646 C CA . ARG A 1 83 ? 3.863 10.977 1.917 1 93.94 83 ARG A CA 1
ATOM 647 C C . ARG A 1 83 ? 5.066 10.086 1.625 1 93.94 83 ARG A C 1
ATOM 649 O O . ARG A 1 83 ? 4.922 8.875 1.424 1 93.94 83 ARG A O 1
ATOM 656 N N . LEU A 1 84 ? 6.238 10.672 1.611 1 97.38 84 LEU A N 1
ATOM 657 C CA . LEU A 1 84 ? 7.453 9.922 1.312 1 97.38 84 LEU A CA 1
ATOM 658 C C . LEU A 1 84 ? 7.695 8.836 2.357 1 97.38 84 LEU A C 1
ATOM 660 O O . LEU A 1 84 ? 8.125 7.73 2.023 1 97.38 84 LEU A O 1
ATOM 664 N N . SER A 1 85 ? 7.461 9.227 3.627 1 97.5 85 SER A N 1
ATOM 665 C CA . SER A 1 85 ? 7.656 8.258 4.699 1 97.5 85 SER A CA 1
ATOM 666 C C . SER A 1 85 ? 6.793 7.02 4.492 1 97.5 85 SER A C 1
ATOM 668 O O . SER A 1 85 ? 7.27 5.891 4.637 1 97.5 85 SER A O 1
ATOM 670 N N . GLY A 1 86 ? 5.555 7.18 4.086 1 95.81 86 GLY A N 1
ATOM 671 C CA . GLY A 1 86 ? 4.688 6.062 3.75 1 95.81 86 GLY A CA 1
ATOM 672 C C . GLY A 1 86 ? 5.18 5.262 2.561 1 95.81 86 GLY A C 1
ATOM 673 O O . GLY A 1 86 ? 5.07 4.035 2.543 1 95.81 86 GLY A O 1
ATOM 674 N N . ASN A 1 87 ? 5.652 5.941 1.562 1 97.25 87 ASN A N 1
ATOM 675 C CA . ASN A 1 87 ? 6.211 5.273 0.391 1 97.25 87 ASN A CA 1
ATOM 676 C C . ASN A 1 87 ? 7.387 4.379 0.764 1 97.25 87 ASN A C 1
ATOM 678 O O . ASN A 1 87 ? 7.508 3.26 0.257 1 97.25 87 ASN A O 1
ATOM 682 N N . TYR A 1 88 ? 8.242 4.871 1.671 1 98.62 88 TYR A N 1
ATOM 683 C CA . TYR A 1 88 ? 9.406 4.074 2.059 1 98.62 88 TYR A CA 1
ATOM 684 C C . TYR A 1 88 ? 8.984 2.85 2.857 1 98.62 88 TYR A C 1
ATOM 686 O O . TYR A 1 88 ? 9.586 1.779 2.729 1 98.62 88 TYR A O 1
ATOM 694 N N . GLU A 1 89 ? 7.996 3.031 3.695 1 97.31 89 GLU A N 1
ATOM 695 C CA . GLU A 1 89 ? 7.438 1.868 4.383 1 97.31 89 GLU A CA 1
ATOM 696 C C . GLU A 1 89 ? 6.938 0.827 3.385 1 97.31 89 GLU A C 1
ATOM 698 O O . GLU A 1 89 ? 7.199 -0.367 3.541 1 97.31 89 GLU A O 1
ATOM 703 N N . ARG A 1 90 ? 6.289 1.212 2.363 1 95.88 90 ARG A N 1
ATOM 704 C CA . ARG A 1 90 ? 5.805 0.314 1.32 1 95.88 90 ARG A CA 1
ATOM 705 C C . ARG A 1 90 ? 6.961 -0.378 0.611 1 95.88 90 ARG A C 1
ATOM 707 O O . ARG A 1 90 ? 6.879 -1.565 0.29 1 95.88 90 ARG A O 1
ATOM 714 N N . ILE A 1 91 ? 7.949 0.375 0.352 1 98.62 91 ILE A N 1
ATOM 715 C CA . ILE A 1 91 ? 9.109 -0.194 -0.321 1 98.62 91 ILE A CA 1
ATOM 716 C C . ILE A 1 91 ? 9.711 -1.309 0.534 1 98.62 91 ILE A C 1
ATOM 718 O O . ILE A 1 91 ? 10.039 -2.381 0.024 1 98.62 91 ILE A O 1
ATOM 722 N N . THR A 1 92 ? 9.859 -1.068 1.878 1 98.75 92 THR A N 1
ATOM 723 C CA . THR A 1 92 ? 10.422 -2.094 2.746 1 98.75 92 THR A CA 1
ATOM 724 C C . THR A 1 92 ? 9.516 -3.316 2.805 1 98.75 92 THR A C 1
ATOM 726 O O . THR A 1 92 ? 9.992 -4.449 2.922 1 98.75 92 THR A O 1
ATOM 729 N N . ASP A 1 93 ? 8.227 -3.129 2.691 1 96.69 93 ASP A N 1
ATOM 730 C CA . ASP A 1 93 ? 7.285 -4.242 2.607 1 96.69 93 ASP A CA 1
ATOM 731 C C . ASP A 1 93 ? 7.527 -5.07 1.347 1 96.69 93 ASP A C 1
ATOM 733 O O . ASP A 1 93 ? 7.551 -6.301 1.4 1 96.69 93 ASP A O 1
ATOM 737 N N . LEU A 1 94 ? 7.637 -4.406 0.231 1 98.06 94 LEU A N 1
ATOM 738 C CA . LEU A 1 94 ? 7.891 -5.086 -1.035 1 98.06 94 LEU A CA 1
ATOM 739 C C . LEU A 1 94 ? 9.211 -5.848 -0.989 1 98.06 94 LEU A C 1
ATOM 741 O O . LEU A 1 94 ? 9.305 -6.969 -1.491 1 98.06 94 LEU A O 1
ATOM 745 N N . ALA A 1 95 ? 10.25 -5.188 -0.366 1 98.81 95 ALA A N 1
ATOM 746 C CA . ALA A 1 95 ? 11.539 -5.859 -0.215 1 98.81 95 ALA A CA 1
ATOM 747 C C . ALA A 1 95 ? 11.398 -7.137 0.608 1 98.81 95 ALA A C 1
ATOM 749 O O . ALA A 1 95 ? 12.008 -8.156 0.29 1 98.81 95 ALA A O 1
ATOM 750 N N . LEU A 1 96 ? 10.617 -7.055 1.657 1 98.62 96 LEU A N 1
ATOM 751 C CA . LEU A 1 96 ? 10.391 -8.227 2.494 1 98.62 96 LEU A CA 1
ATOM 752 C C . LEU A 1 96 ? 9.695 -9.328 1.705 1 98.62 96 LEU A C 1
ATOM 754 O O . LEU A 1 96 ? 10.039 -10.508 1.846 1 98.62 96 LEU A O 1
ATOM 758 N N . LYS A 1 97 ? 8.711 -9.023 0.867 1 97.31 97 LYS A N 1
ATOM 759 C CA . LYS A 1 97 ? 8.031 -10.016 0.04 1 97.31 97 LYS A CA 1
ATOM 760 C C . LYS A 1 97 ? 9.016 -10.734 -0.88 1 97.31 97 LYS A C 1
ATOM 762 O O . LYS A 1 97 ? 8.953 -11.961 -1.028 1 97.31 97 LYS A O 1
ATOM 767 N N . ILE A 1 98 ? 9.914 -9.961 -1.465 1 98.62 98 ILE A N 1
ATOM 768 C CA . ILE A 1 98 ? 10.93 -10.555 -2.324 1 98.62 98 ILE A CA 1
ATOM 769 C C . ILE A 1 98 ? 11.828 -11.477 -1.502 1 98.62 98 ILE A C 1
ATOM 771 O O . ILE A 1 98 ? 12.125 -12.602 -1.915 1 98.62 98 ILE A O 1
ATOM 775 N N . ALA A 1 99 ? 12.219 -10.969 -0.296 1 98.62 99 ALA A N 1
ATOM 776 C CA . ALA A 1 99 ? 13.148 -11.703 0.563 1 98.62 99 ALA A CA 1
ATOM 777 C C . ALA A 1 99 ? 12.547 -13.031 1.011 1 98.62 99 ALA A C 1
ATOM 779 O O . ALA A 1 99 ? 13.281 -13.969 1.334 1 98.62 99 ALA A O 1
ATOM 780 N N . ARG A 1 100 ? 11.281 -13.164 1.013 1 97.44 100 ARG A N 1
ATOM 781 C CA . ARG A 1 100 ? 10.609 -14.344 1.536 1 97.44 100 ARG A CA 1
ATOM 782 C C . ARG A 1 100 ? 10.484 -15.422 0.464 1 97.44 100 ARG A C 1
ATOM 784 O O . ARG A 1 100 ? 10.172 -16.578 0.769 1 97.44 100 ARG A O 1
ATOM 791 N N . PHE A 1 101 ? 10.641 -15.039 -0.785 1 96.81 101 PHE A N 1
ATOM 792 C CA . PHE A 1 101 ? 10.68 -16.062 -1.82 1 96.81 101 PHE A CA 1
ATOM 793 C C . PHE A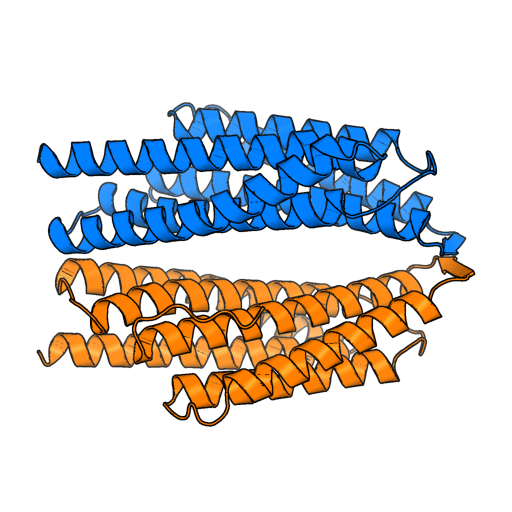 1 101 ? 11.906 -16.953 -1.659 1 96.81 101 PHE A C 1
ATOM 795 O O . PHE A 1 101 ? 12.883 -16.562 -1.013 1 96.81 101 PHE A O 1
ATOM 802 N N . SER A 1 102 ? 11.852 -18.125 -2.123 1 95.31 102 SER A N 1
ATOM 803 C CA . SER A 1 102 ? 12.961 -19.062 -2.246 1 95.31 102 SER A CA 1
ATOM 804 C C . SER A 1 102 ? 13.141 -19.531 -3.688 1 95.31 102 SER A C 1
ATOM 806 O O . SER A 1 102 ? 12.312 -20.281 -4.211 1 95.31 102 SER A O 1
ATOM 808 N N . VAL A 1 103 ? 14.148 -19.016 -4.266 1 96.56 103 VAL A N 1
ATOM 809 C CA . VAL A 1 103 ? 14.391 -19.297 -5.676 1 96.56 103 VAL A CA 1
ATOM 810 C C . VAL A 1 103 ? 15.688 -20.094 -5.832 1 96.56 103 VAL A C 1
ATOM 812 O O . VAL A 1 103 ? 16.734 -19.672 -5.32 1 96.56 103 VAL A O 1
ATOM 815 N N . GLU A 1 104 ? 15.648 -21.141 -6.523 1 94.69 104 GLU A N 1
ATOM 816 C CA . GLU A 1 104 ? 16.812 -21.984 -6.789 1 94.69 104 GLU A CA 1
ATOM 817 C C . GLU A 1 104 ? 17.234 -21.891 -8.25 1 94.69 104 GLU A C 1
ATOM 819 O O . GLU A 1 104 ? 18.391 -22.125 -8.586 1 94.69 104 GLU A O 1
ATOM 824 N N . SER A 1 105 ? 16.328 -21.562 -9.078 1 92.94 105 SER A N 1
ATOM 825 C CA . SER A 1 105 ? 16.578 -21.531 -10.516 1 92.94 105 SER A CA 1
ATOM 826 C C . SER A 1 105 ? 17.359 -20.281 -10.922 1 92.94 105 SER A C 1
ATOM 828 O O . SER A 1 105 ? 17.266 -19.25 -10.25 1 92.94 105 SER A O 1
ATOM 830 N N . ASP A 1 106 ? 18.078 -20.344 -11.945 1 94.88 106 ASP A N 1
ATOM 831 C CA . ASP A 1 106 ? 18.766 -19.203 -12.523 1 94.88 106 ASP A CA 1
ATOM 832 C C . ASP A 1 106 ? 17.906 -18.531 -13.602 1 94.88 106 ASP A C 1
ATOM 834 O O . ASP A 1 106 ? 18.391 -17.625 -14.297 1 94.88 106 ASP A O 1
ATOM 838 N N . PHE A 1 107 ? 16.688 -19 -13.695 1 94.81 107 PHE A N 1
ATOM 839 C CA . PHE A 1 107 ? 15.773 -18.438 -14.672 1 94.81 107 PHE A CA 1
ATOM 840 C C . PHE A 1 107 ? 15.664 -16.922 -14.492 1 94.81 107 PHE A C 1
ATOM 842 O O . PHE A 1 107 ? 15.328 -16.453 -13.406 1 94.81 107 PHE A O 1
ATOM 849 N N . CYS A 1 108 ? 16.094 -16.078 -15.492 1 97.38 108 CYS A N 1
ATOM 850 C CA . CYS A 1 108 ? 16 -14.625 -15.57 1 97.38 108 CYS A CA 1
ATOM 851 C C . CYS A 1 108 ? 16.828 -13.961 -14.477 1 97.38 108 CYS A C 1
ATOM 853 O O . CYS A 1 108 ? 16.578 -12.812 -14.117 1 97.38 108 CYS A O 1
ATOM 855 N N . ARG A 1 109 ? 17.766 -14.656 -13.898 1 97.38 109 ARG A N 1
ATOM 856 C CA . ARG A 1 109 ? 18.547 -14.109 -12.797 1 97.38 109 ARG A CA 1
ATOM 857 C C . ARG A 1 109 ? 19.234 -12.805 -13.203 1 97.38 109 ARG A C 1
ATOM 859 O O . ARG A 1 109 ? 19.219 -11.828 -12.453 1 97.38 109 ARG A O 1
ATOM 866 N N . GLY A 1 110 ? 19.844 -12.82 -14.336 1 98.31 110 GLY A N 1
ATOM 867 C CA . GLY A 1 110 ? 20.516 -11.625 -14.82 1 98.31 110 GLY A CA 1
ATOM 868 C C . GLY A 1 110 ? 19.594 -10.43 -14.938 1 98.31 110 GLY A C 1
ATOM 869 O O . GLY A 1 110 ? 19.953 -9.312 -14.578 1 98.31 110 GLY A O 1
ATOM 870 N N . LYS A 1 111 ? 18.375 -10.625 -15.414 1 98.69 111 LYS A N 1
ATOM 871 C CA . LYS A 1 111 ? 17.406 -9.547 -15.578 1 98.69 111 LYS A CA 1
ATOM 872 C C . LYS A 1 111 ? 16.906 -9.039 -14.227 1 98.69 111 LYS A C 1
ATOM 874 O O . LYS A 1 111 ? 16.766 -7.832 -14.031 1 98.69 111 LYS A O 1
ATOM 879 N N . ILE A 1 112 ? 16.734 -9.969 -13.297 1 98.75 112 ILE A N 1
ATOM 880 C CA . ILE A 1 112 ? 16.297 -9.602 -11.953 1 98.75 112 ILE A CA 1
ATOM 881 C C . ILE A 1 112 ? 17.391 -8.766 -11.281 1 98.75 112 ILE A C 1
ATOM 883 O O . ILE A 1 112 ? 17.094 -7.746 -10.656 1 98.75 112 ILE A O 1
ATOM 887 N N . GLU A 1 113 ? 18.625 -9.172 -11.422 1 98.75 113 GLU A N 1
ATOM 888 C CA . GLU A 1 113 ? 19.75 -8.43 -10.859 1 98.75 113 GLU A CA 1
ATOM 889 C C . GLU A 1 113 ? 19.891 -7.051 -11.5 1 98.75 113 GLU A C 1
ATOM 891 O O . GLU A 1 113 ? 20.234 -6.078 -10.82 1 98.75 113 GLU A O 1
ATOM 896 N N . ALA A 1 114 ? 19.625 -7 -12.773 1 98.88 114 ALA A N 1
ATOM 897 C CA . ALA A 1 114 ? 19.672 -5.711 -13.461 1 98.88 114 ALA A CA 1
ATOM 898 C C . ALA A 1 114 ? 18.578 -4.777 -12.953 1 98.88 114 ALA A C 1
ATOM 900 O O . ALA A 1 114 ? 18.812 -3.588 -12.742 1 98.88 114 ALA A O 1
ATOM 901 N N . MET A 1 115 ? 17.375 -5.312 -12.766 1 98.88 115 MET A N 1
ATOM 902 C CA . MET A 1 115 ? 16.281 -4.527 -12.188 1 98.88 115 MET A CA 1
ATOM 903 C C . MET A 1 115 ? 16.656 -4.027 -10.789 1 98.88 115 MET A C 1
ATOM 905 O O . MET A 1 115 ? 16.438 -2.857 -10.469 1 98.88 115 MET A O 1
ATOM 909 N N . HIS A 1 116 ? 17.219 -4.895 -10.039 1 98.81 116 HIS A N 1
ATOM 910 C CA . HIS A 1 116 ? 17.641 -4.605 -8.672 1 98.81 116 HIS A CA 1
ATOM 911 C C . HIS A 1 116 ? 18.672 -3.477 -8.641 1 98.81 116 HIS A C 1
ATOM 913 O O . HIS A 1 116 ? 18.516 -2.518 -7.879 1 98.81 116 HIS A O 1
ATOM 919 N N . ARG A 1 117 ? 19.672 -3.533 -9.469 1 98.81 117 ARG A N 1
ATOM 920 C CA . ARG A 1 117 ? 20.703 -2.498 -9.547 1 98.81 117 ARG A CA 1
ATOM 921 C C . ARG A 1 117 ? 20.094 -1.16 -9.961 1 98.81 117 ARG A C 1
ATOM 923 O O . ARG A 1 117 ? 20.469 -0.112 -9.438 1 98.81 117 ARG A O 1
ATOM 930 N N . THR A 1 118 ? 19.156 -1.215 -10.93 1 98.88 118 THR A N 1
ATOM 931 C CA . THR A 1 118 ? 18.516 0 -11.414 1 98.88 118 THR A CA 1
ATOM 932 C C . THR A 1 118 ? 17.734 0.68 -10.297 1 98.88 118 THR A C 1
ATOM 934 O O . THR A 1 118 ? 17.797 1.901 -10.141 1 98.88 118 THR A O 1
ATOM 937 N N . VAL A 1 119 ? 17.078 -0.129 -9.461 1 98.81 119 VAL A N 1
ATOM 938 C CA . VAL A 1 119 ? 16.328 0.42 -8.344 1 98.81 119 VAL A CA 1
ATOM 939 C C . VAL A 1 119 ? 17.266 1.065 -7.332 1 98.81 119 VAL A C 1
ATOM 941 O O . VAL A 1 119 ? 16.984 2.143 -6.805 1 98.81 119 VAL A O 1
ATOM 944 N N . ILE A 1 120 ? 18.406 0.47 -7.094 1 98.88 120 ILE A N 1
ATOM 945 C CA . ILE A 1 120 ? 19.391 1.018 -6.18 1 98.88 120 ILE A CA 1
ATOM 946 C C . ILE A 1 120 ? 19.906 2.359 -6.707 1 98.88 120 ILE A C 1
ATOM 948 O O . ILE A 1 120 ? 20.062 3.314 -5.945 1 98.88 120 ILE A O 1
ATOM 952 N N . GLU A 1 121 ? 20.094 2.439 -7.973 1 98.69 121 GLU A N 1
ATOM 953 C CA . GLU A 1 121 ? 20.5 3.697 -8.594 1 98.69 121 GLU A CA 1
ATOM 954 C C . GLU A 1 121 ? 19.453 4.777 -8.398 1 98.69 121 GLU A C 1
ATOM 956 O O . GLU A 1 121 ? 19.781 5.945 -8.172 1 98.69 121 GLU A O 1
ATOM 961 N N . MET A 1 122 ? 18.188 4.387 -8.484 1 98.62 122 MET A N 1
ATOM 962 C CA . MET A 1 122 ? 17.094 5.34 -8.305 1 98.62 122 MET A CA 1
ATOM 963 C C . MET A 1 122 ? 17.062 5.867 -6.875 1 98.62 122 MET A C 1
ATOM 965 O O . MET A 1 122 ? 16.766 7.039 -6.648 1 98.62 122 MET A O 1
ATOM 969 N N . PHE A 1 123 ? 17.406 5.004 -5.898 1 98.75 123 PHE A N 1
ATOM 970 C CA . PHE A 1 123 ? 17.531 5.453 -4.516 1 98.75 123 PHE A CA 1
ATOM 971 C C . PHE A 1 123 ? 18.562 6.566 -4.398 1 98.75 123 PHE A C 1
ATOM 973 O O . PHE A 1 123 ? 18.344 7.555 -3.691 1 98.75 123 PHE A O 1
ATOM 980 N N . ASP A 1 124 ? 19.672 6.398 -5.086 1 98.44 124 ASP A N 1
ATOM 981 C CA . ASP A 1 124 ? 20.734 7.391 -5.031 1 98.44 124 ASP A CA 1
ATOM 982 C C . ASP A 1 124 ? 20.281 8.727 -5.609 1 98.44 124 ASP A C 1
ATOM 984 O O . ASP A 1 124 ? 20.609 9.789 -5.074 1 98.44 124 ASP A O 1
ATOM 988 N N . ILE A 1 125 ? 19.516 8.703 -6.688 1 97.88 125 ILE A N 1
ATOM 989 C CA . ILE A 1 125 ? 19.016 9.906 -7.336 1 97.88 125 ILE A CA 1
ATOM 990 C C . ILE A 1 125 ? 18.047 10.633 -6.395 1 97.88 125 ILE A C 1
ATOM 992 O O . ILE A 1 125 ? 18.156 11.844 -6.207 1 97.88 125 ILE A O 1
ATOM 996 N N . VAL A 1 126 ? 17.172 9.852 -5.723 1 97.75 126 VAL A N 1
ATOM 997 C CA . VAL A 1 126 ? 16.188 10.43 -4.816 1 97.75 126 VAL A CA 1
ATOM 998 C C . VAL A 1 126 ? 16.891 11.008 -3.588 1 97.75 126 VAL A C 1
ATOM 1000 O O . VAL A 1 126 ? 16.516 12.078 -3.096 1 97.75 126 VAL A O 1
ATOM 1003 N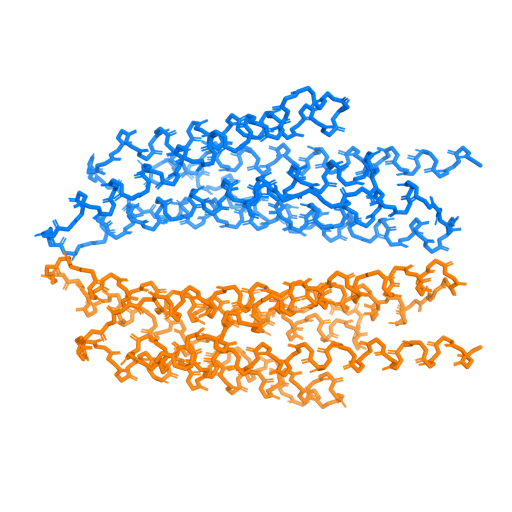 N . GLU A 1 127 ? 17.922 10.32 -3.129 1 97.56 127 GLU A N 1
ATOM 1004 C CA . GLU A 1 127 ? 18.688 10.797 -1.984 1 97.56 127 GLU A CA 1
ATOM 1005 C C . GLU A 1 127 ? 19.344 12.141 -2.285 1 97.56 127 GLU A C 1
ATOM 1007 O O . GLU A 1 127 ? 19.297 13.055 -1.462 1 97.56 127 GLU A O 1
ATOM 1012 N N . ALA A 1 128 ? 19.984 12.203 -3.428 1 97 128 ALA A N 1
ATOM 1013 C CA . ALA A 1 128 ? 20.609 13.453 -3.828 1 97 128 ALA A CA 1
ATOM 1014 C C . ALA A 1 128 ? 19.609 14.594 -3.869 1 97 128 ALA A C 1
ATOM 1016 O O . ALA A 1 128 ? 19.891 15.703 -3.412 1 97 128 ALA A O 1
ATOM 1017 N N . ALA A 1 129 ? 18.391 14.312 -4.352 1 94.75 129 ALA A N 1
ATOM 1018 C CA . ALA A 1 129 ? 17.328 15.32 -4.426 1 94.75 129 ALA A CA 1
ATOM 1019 C C . ALA A 1 129 ? 16.906 15.766 -3.033 1 94.75 129 ALA A C 1
ATOM 1021 O O . ALA A 1 129 ? 16.703 16.953 -2.787 1 94.75 129 ALA A O 1
ATOM 1022 N N . LEU A 1 130 ? 16.797 14.812 -2.094 1 94.06 130 LEU A N 1
ATOM 1023 C CA . LEU A 1 130 ? 16.406 15.102 -0.716 1 94.06 130 LEU A CA 1
ATOM 1024 C C . LEU A 1 130 ? 17.453 15.984 -0.036 1 94.06 130 LEU A C 1
ATOM 1026 O O . LEU A 1 130 ? 17.125 16.766 0.855 1 94.06 130 LEU A O 1
ATOM 1030 N N . LYS A 1 131 ? 18.641 15.859 -0.581 1 93.81 131 LYS A N 1
ATOM 1031 C CA . LYS A 1 131 ? 19.75 16.641 -0.021 1 93.81 131 LYS A CA 1
ATOM 1032 C C . LYS A 1 131 ? 19.922 17.953 -0.769 1 93.81 131 LYS A C 1
ATOM 1034 O O . LYS A 1 131 ? 20.859 18.703 -0.488 1 93.81 131 LYS A O 1
ATOM 1039 N N . GLY A 1 132 ? 19.109 18.125 -1.898 1 91 132 GLY A N 1
ATOM 1040 C CA . GLY A 1 132 ? 19.094 19.438 -2.527 1 91 132 GLY A CA 1
ATOM 1041 C C . GLY A 1 132 ? 19.656 19.438 -3.934 1 91 132 GLY A C 1
ATOM 1042 O O . GLY A 1 132 ? 19.656 20.453 -4.617 1 91 132 GLY A O 1
ATOM 1043 N N . ASP A 1 133 ? 20.141 18.328 -4.43 1 92.12 133 ASP A N 1
ATOM 1044 C CA . ASP A 1 133 ? 20.656 18.203 -5.793 1 92.12 133 ASP A CA 1
ATOM 1045 C C . ASP A 1 133 ? 19.609 17.609 -6.719 1 92.12 133 ASP A C 1
ATOM 1047 O O . ASP A 1 133 ? 19.484 16.375 -6.805 1 92.12 133 ASP A O 1
ATOM 1051 N N . MET A 1 134 ? 19 18.531 -7.457 1 89 134 MET A N 1
ATOM 1052 C CA . MET A 1 134 ? 17.875 18.078 -8.266 1 89 134 MET A CA 1
ATOM 1053 C C . MET A 1 134 ? 18.234 18.094 -9.75 1 89 134 MET A C 1
ATOM 1055 O O . MET A 1 134 ? 17.359 17.938 -10.602 1 89 134 MET A O 1
ATOM 1059 N N . ARG A 1 135 ? 19.516 18.203 -10.062 1 87.25 135 ARG A N 1
ATOM 1060 C CA . ARG A 1 135 ? 19.953 18.266 -11.461 1 87.25 135 ARG A CA 1
ATOM 1061 C C . ARG A 1 135 ? 19.547 17 -12.211 1 87.25 135 ARG A C 1
ATOM 1063 O O . ARG A 1 135 ? 19.844 15.883 -11.773 1 87.25 135 ARG A O 1
ATOM 1070 N N . ASN A 1 136 ? 18.719 17.109 -13.219 1 90.62 136 ASN A N 1
ATOM 1071 C CA . ASN A 1 136 ? 18.297 16.094 -14.18 1 90.62 136 ASN A CA 1
ATOM 1072 C C . ASN A 1 136 ? 17.547 14.953 -13.492 1 90.62 136 ASN A C 1
ATOM 1074 O O . ASN A 1 136 ? 17.484 13.844 -14.016 1 90.62 136 ASN A O 1
ATOM 1078 N N . MET A 1 137 ? 17.094 15.219 -12.367 1 93.56 137 MET A N 1
ATOM 1079 C CA . MET A 1 137 ? 16.453 14.188 -11.555 1 93.56 137 MET A CA 1
ATOM 1080 C C . MET A 1 137 ? 15.273 13.562 -12.305 1 93.56 137 MET A C 1
ATOM 1082 O O . MET A 1 137 ? 15.172 12.336 -12.391 1 93.56 137 MET A O 1
ATOM 1086 N N . ARG A 1 138 ? 14.461 14.344 -12.852 1 93.38 138 ARG A N 1
ATOM 1087 C CA . ARG A 1 138 ? 13.281 13.844 -13.547 1 93.38 138 ARG A CA 1
ATOM 1088 C C . ARG A 1 138 ? 13.672 12.93 -14.703 1 93.38 138 ARG A C 1
ATOM 1090 O O . ARG A 1 138 ? 13.172 11.805 -14.812 1 93.38 138 ARG A O 1
ATOM 1097 N N . ASP A 1 139 ? 14.547 13.398 -15.531 1 95.31 139 ASP A N 1
ATOM 1098 C CA . ASP A 1 139 ? 14.969 12.641 -16.703 1 95.31 139 ASP A CA 1
ATOM 1099 C C . ASP A 1 139 ? 15.641 11.328 -16.281 1 95.31 139 ASP A C 1
ATOM 1101 O O . ASP A 1 139 ? 15.414 10.289 -16.906 1 95.31 139 ASP A O 1
ATOM 1105 N N . GLU A 1 140 ? 16.438 11.43 -15.281 1 96.81 140 GLU A N 1
ATOM 1106 C CA . GLU A 1 140 ? 17.156 10.25 -14.805 1 96.81 140 GLU A CA 1
ATOM 1107 C C . GLU A 1 140 ? 16.188 9.211 -14.234 1 96.81 140 GLU A C 1
ATOM 1109 O O . GLU A 1 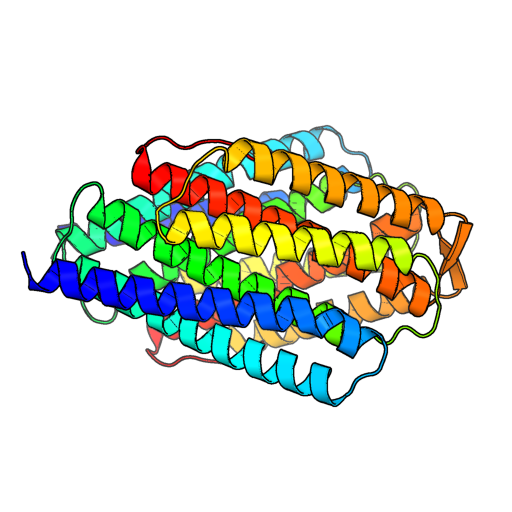140 ? 16.328 8.016 -14.492 1 96.81 140 GLU A O 1
ATOM 1114 N N . LEU A 1 141 ? 15.203 9.656 -13.531 1 97.5 141 LEU A N 1
ATOM 1115 C CA . LEU A 1 141 ? 14.234 8.727 -12.961 1 97.5 141 LEU A CA 1
ATOM 1116 C C . LEU A 1 141 ? 13.352 8.125 -14.055 1 97.5 141 LEU A C 1
ATOM 1118 O O . LEU A 1 141 ? 13.039 6.934 -14.016 1 97.5 141 LEU A O 1
ATOM 1122 N N . VAL A 1 142 ? 12.977 8.906 -15.016 1 96.44 142 VAL A N 1
ATOM 1123 C CA . VAL A 1 142 ? 12.156 8.422 -16.125 1 96.44 142 VAL A CA 1
ATOM 1124 C C . VAL A 1 142 ? 12.914 7.344 -16.891 1 96.44 142 VAL A C 1
ATOM 1126 O O . VAL A 1 142 ? 12.367 6.277 -17.188 1 96.44 142 VAL A O 1
ATOM 1129 N N . PHE A 1 143 ? 14.164 7.625 -17.172 1 97.88 143 PHE A N 1
ATOM 1130 C CA . PHE A 1 143 ? 15.008 6.703 -17.922 1 97.88 143 PHE A CA 1
ATOM 1131 C C . PHE A 1 143 ? 15.125 5.367 -17.188 1 97.88 143 PHE A C 1
ATOM 1133 O O . PHE A 1 143 ? 14.961 4.309 -17.812 1 97.88 143 PHE A O 1
ATOM 1140 N N . ARG A 1 144 ? 15.367 5.395 -15.938 1 98.19 144 ARG A N 1
ATOM 1141 C CA . ARG A 1 144 ? 15.562 4.184 -15.141 1 98.19 144 ARG A CA 1
ATOM 1142 C C . ARG A 1 144 ? 14.242 3.447 -14.945 1 98.19 144 ARG A C 1
ATOM 1144 O O . ARG A 1 144 ? 14.203 2.215 -14.977 1 98.19 144 ARG A O 1
ATOM 1151 N N . ASP A 1 145 ? 13.234 4.191 -14.773 1 97.44 145 ASP A N 1
ATOM 1152 C CA . ASP A 1 145 ? 11.922 3.574 -14.648 1 97.44 145 ASP A CA 1
ATOM 1153 C C . ASP A 1 145 ? 11.539 2.822 -15.922 1 97.44 145 ASP A C 1
ATOM 1155 O O . ASP A 1 145 ? 11.008 1.712 -15.859 1 97.44 145 ASP A O 1
ATOM 1159 N N . ASP A 1 146 ? 11.766 3.434 -17.062 1 97.62 146 ASP A N 1
ATOM 1160 C CA . ASP A 1 146 ? 11.508 2.783 -18.344 1 97.62 146 ASP A CA 1
ATOM 1161 C C . ASP A 1 146 ? 12.32 1.497 -18.484 1 97.62 146 ASP A C 1
ATOM 1163 O O . ASP A 1 146 ? 11.828 0.5 -19.016 1 97.62 146 ASP A O 1
ATOM 1167 N N . ARG A 1 147 ? 13.562 1.573 -18.016 1 98.5 147 ARG A N 1
ATOM 1168 C CA . ARG A 1 147 ? 14.422 0.395 -18.062 1 98.5 147 ARG A CA 1
ATOM 1169 C C . ARG A 1 147 ? 13.844 -0.741 -17.234 1 98.5 147 ARG A C 1
ATOM 1171 O O . ARG A 1 147 ? 13.789 -1.886 -17.688 1 98.5 147 ARG A O 1
ATOM 1178 N N . ILE A 1 148 ? 13.383 -0.442 -16.062 1 98.56 148 ILE A N 1
ATOM 1179 C CA . ILE A 1 148 ? 12.82 -1.453 -15.172 1 98.56 148 ILE A CA 1
ATOM 1180 C C . ILE A 1 148 ? 11.555 -2.041 -15.797 1 98.56 148 ILE A C 1
ATOM 1182 O O . ILE A 1 148 ? 11.344 -3.256 -15.766 1 98.56 148 ILE A O 1
ATOM 1186 N N . ASP A 1 149 ? 10.75 -1.204 -16.391 1 97.25 149 ASP A N 1
ATOM 1187 C CA . ASP A 1 149 ? 9.539 -1.655 -17.062 1 97.25 149 ASP A CA 1
ATOM 1188 C C . ASP A 1 149 ? 9.859 -2.637 -18.188 1 97.25 149 ASP A C 1
ATOM 1190 O O . ASP A 1 149 ? 9.227 -3.686 -18.297 1 97.25 149 ASP A O 1
ATOM 1194 N N . ARG A 1 150 ? 10.805 -2.26 -18.969 1 98.31 150 ARG A N 1
ATOM 1195 C CA . ARG A 1 150 ? 11.211 -3.105 -20.094 1 98.31 150 ARG A CA 1
ATOM 1196 C C . ARG A 1 150 ? 11.727 -4.453 -19.609 1 98.31 150 ARG A C 1
ATOM 1198 O O . ARG A 1 150 ? 11.375 -5.5 -20.156 1 98.31 150 ARG A O 1
ATOM 1205 N N . LEU A 1 151 ? 12.531 -4.469 -18.547 1 98.75 151 LEU A N 1
ATOM 1206 C CA . LEU A 1 151 ? 13.086 -5.703 -18 1 98.75 151 LEU A CA 1
ATOM 1207 C C . LEU A 1 151 ? 11.977 -6.594 -17.438 1 98.75 151 LEU A C 1
ATOM 1209 O O . LEU A 1 151 ? 12.008 -7.812 -17.625 1 98.75 151 LEU A O 1
ATOM 1213 N N . LYS A 1 152 ? 11.047 -6.012 -16.797 1 98.44 152 LYS A N 1
ATOM 1214 C CA . LYS A 1 152 ? 9.914 -6.77 -16.281 1 98.44 152 LYS A CA 1
ATOM 1215 C C . LYS A 1 152 ? 9.133 -7.434 -17.422 1 98.44 152 LYS A C 1
ATOM 1217 O O . LYS A 1 152 ? 8.789 -8.609 -17.328 1 98.44 152 LYS A O 1
ATOM 1222 N N . GLU A 1 153 ? 8.898 -6.684 -18.484 1 97.38 153 GLU A N 1
ATOM 1223 C CA . GLU A 1 153 ? 8.211 -7.234 -19.656 1 97.38 153 GLU A CA 1
ATOM 1224 C C . GLU A 1 153 ? 8.984 -8.406 -20.25 1 97.38 153 GLU A C 1
ATOM 1226 O O . GLU A 1 153 ? 8.391 -9.406 -20.656 1 97.38 153 GLU A O 1
ATOM 1231 N N . GLU A 1 154 ? 10.289 -8.289 -20.281 1 98.5 154 GLU A N 1
ATOM 1232 C CA . GLU A 1 154 ? 11.148 -9.352 -20.797 1 98.5 154 GLU A CA 1
ATOM 1233 C C . GLU A 1 154 ? 11.07 -10.594 -19.906 1 98.5 154 GLU A C 1
ATOM 1235 O O . GLU A 1 154 ? 11.047 -11.719 -20.422 1 98.5 154 GLU A O 1
ATOM 1240 N N . VAL A 1 155 ? 11.008 -10.422 -18.562 1 98.25 155 VAL A N 1
ATOM 1241 C CA . VAL A 1 155 ? 10.898 -11.539 -17.641 1 98.25 155 VAL A CA 1
ATOM 1242 C C . VAL A 1 155 ? 9.586 -12.281 -17.875 1 98.25 155 VAL A C 1
ATOM 1244 O O . VAL A 1 155 ? 9.562 -13.516 -17.938 1 98.25 155 VAL A O 1
ATOM 1247 N N . ILE A 1 156 ? 8.547 -11.539 -18.062 1 96.62 156 ILE A N 1
ATOM 1248 C CA . ILE A 1 156 ? 7.23 -12.133 -18.297 1 96.62 156 ILE A CA 1
ATOM 1249 C C . ILE A 1 156 ? 7.23 -12.891 -19.625 1 96.62 156 ILE A C 1
ATOM 1251 O O . ILE A 1 156 ? 6.742 -14.023 -19.688 1 96.62 156 ILE A O 1
ATOM 1255 N N . LYS A 1 157 ? 7.77 -12.281 -20.672 1 96.88 157 LYS A N 1
ATOM 1256 C CA . LYS A 1 157 ? 7.848 -12.922 -21.984 1 96.88 157 LYS A CA 1
ATOM 1257 C C . LYS A 1 157 ? 8.648 -14.211 -21.922 1 96.88 157 LYS A C 1
ATOM 1259 O O . LYS A 1 157 ? 8.258 -15.227 -22.5 1 96.88 157 LYS A O 1
ATOM 1264 N N . ASP A 1 158 ? 9.797 -14.18 -21.141 1 97.25 158 ASP A N 1
ATOM 1265 C CA . ASP A 1 158 ? 10.648 -15.352 -21.016 1 97.25 158 ASP A CA 1
ATOM 1266 C C . ASP A 1 158 ? 9.945 -16.469 -20.25 1 97.25 158 ASP A C 1
ATOM 1268 O O . ASP A 1 158 ? 10.242 -17.656 -20.453 1 97.25 158 ASP A O 1
ATOM 1272 N N . ALA A 1 159 ? 9.023 -16.094 -19.406 1 95.56 159 ALA A N 1
ATOM 1273 C CA . ALA A 1 159 ? 8.312 -17.062 -18.594 1 95.56 159 ALA A CA 1
ATOM 1274 C C . ALA A 1 159 ? 7.195 -17.75 -19.391 1 95.56 159 ALA A C 1
ATOM 1276 O O . ALA A 1 159 ? 6.754 -18.844 -19.031 1 95.56 159 ALA A O 1
ATOM 1277 N N . GLU A 1 160 ? 6.734 -17.062 -20.438 1 94.19 160 GLU A N 1
ATOM 1278 C CA . GLU A 1 160 ? 5.645 -17.609 -21.25 1 94.19 160 GLU A CA 1
ATOM 1279 C C . GLU A 1 160 ? 6.016 -18.969 -21.828 1 94.19 160 GLU A C 1
ATOM 1281 O O . GLU A 1 160 ? 7.113 -19.141 -22.359 1 94.19 160 GLU A O 1
ATOM 1286 N N . GLY A 1 161 ? 5.133 -19.984 -21.672 1 93.69 161 GLY A N 1
ATOM 1287 C CA . GLY A 1 161 ? 5.344 -21.312 -22.234 1 93.69 161 GLY A CA 1
ATOM 1288 C C . GLY A 1 161 ? 6 -22.266 -21.25 1 93.69 161 GLY A C 1
ATOM 1289 O O . GLY A 1 161 ? 5.977 -23.484 -21.453 1 93.69 161 GLY A O 1
ATOM 1290 N N . ARG A 1 162 ? 6.582 -21.734 -20.125 1 92.81 162 ARG A N 1
ATOM 1291 C CA . ARG A 1 162 ? 7.18 -22.594 -19.109 1 92.81 162 ARG A CA 1
ATOM 1292 C C . ARG A 1 162 ? 6.109 -23.203 -18.219 1 92.81 162 ARG A C 1
ATOM 1294 O O . ARG A 1 162 ? 4.984 -22.703 -18.156 1 92.81 162 ARG A O 1
ATOM 1301 N N . THR A 1 163 ? 6.477 -24.297 -17.641 1 92.56 163 THR A N 1
ATOM 1302 C CA . THR A 1 163 ? 5.621 -24.844 -16.594 1 92.56 163 THR A CA 1
ATOM 1303 C C . THR A 1 163 ? 5.625 -23.938 -15.359 1 92.56 163 THR A C 1
ATOM 1305 O O . THR A 1 163 ? 6.684 -23.5 -14.906 1 92.56 163 THR A O 1
ATOM 1308 N N . LEU A 1 164 ? 4.438 -23.656 -14.969 1 92.06 164 LEU A N 1
ATOM 1309 C CA . LEU A 1 164 ? 4.305 -22.797 -13.797 1 92.06 164 LEU A CA 1
ATOM 1310 C C . LEU A 1 164 ? 4.672 -23.547 -12.523 1 92.06 164 LEU A C 1
ATOM 1312 O O . LEU A 1 164 ? 3.975 -24.484 -12.133 1 92.06 164 LEU A O 1
ATOM 1316 N N . ASP A 1 165 ? 5.844 -23.219 -11.922 1 93.88 165 ASP A N 1
ATOM 1317 C CA . ASP A 1 165 ? 6.262 -23.688 -10.602 1 93.88 165 ASP A CA 1
ATOM 1318 C C . ASP A 1 165 ? 6.594 -22.516 -9.688 1 93.88 165 ASP A C 1
ATOM 1320 O O . ASP A 1 165 ? 6.523 -21.359 -10.094 1 93.88 165 ASP A O 1
ATOM 1324 N N . MET A 1 166 ? 6.836 -22.828 -8.516 1 93.38 166 MET A N 1
ATOM 1325 C CA . MET A 1 166 ? 7.02 -21.781 -7.508 1 93.38 166 MET A CA 1
ATOM 1326 C C . MET A 1 166 ? 8.234 -20.922 -7.828 1 93.38 166 MET A C 1
ATOM 1328 O O . MET A 1 166 ? 8.234 -19.719 -7.551 1 93.38 166 MET A O 1
ATOM 1332 N N . ASP A 1 167 ? 9.258 -21.484 -8.406 1 94.81 167 ASP A N 1
ATOM 1333 C CA . ASP A 1 167 ? 10.438 -20.719 -8.789 1 94.81 167 ASP A CA 1
ATOM 1334 C C . ASP A 1 167 ? 10.102 -19.672 -9.852 1 94.81 167 ASP A C 1
ATOM 1336 O O . ASP A 1 167 ? 10.422 -18.484 -9.688 1 94.81 167 ASP A O 1
ATOM 1340 N N . THR A 1 168 ? 9.391 -20.172 -10.906 1 95.06 168 THR A N 1
ATOM 1341 C CA . THR A 1 168 ? 9.016 -19.281 -12 1 95.06 168 THR A CA 1
ATOM 1342 C C . THR A 1 168 ? 8.094 -18.172 -11.492 1 95.06 168 THR A C 1
ATOM 1344 O O . THR A 1 168 ? 8.289 -17 -11.828 1 95.06 168 THR A O 1
ATOM 1347 N N . LEU A 1 169 ? 7.207 -18.547 -10.617 1 94.88 169 LEU A N 1
ATOM 1348 C CA . LEU A 1 169 ? 6.273 -17.578 -10.07 1 94.88 169 LEU A CA 1
ATOM 1349 C C . LEU A 1 169 ? 6.996 -16.562 -9.195 1 94.88 169 LEU A C 1
ATOM 1351 O O . LEU A 1 169 ? 6.738 -15.359 -9.281 1 94.88 169 LEU A O 1
ATOM 1355 N N . SER A 1 170 ? 7.863 -17.047 -8.375 1 96.69 170 SER A N 1
ATOM 1356 C CA . SER A 1 170 ? 8.648 -16.172 -7.504 1 96.69 170 SER A CA 1
ATOM 1357 C C . SER A 1 170 ? 9.445 -15.156 -8.312 1 96.69 170 SER A C 1
ATOM 1359 O O . SER A 1 170 ? 9.547 -13.992 -7.918 1 96.69 170 SER A O 1
ATOM 1361 N N . ILE A 1 171 ? 9.938 -15.578 -9.398 1 97.62 171 ILE A N 1
ATOM 1362 C CA . ILE A 1 171 ? 10.734 -14.703 -10.25 1 97.62 171 ILE A CA 1
ATOM 1363 C C . ILE A 1 171 ? 9.836 -13.641 -10.875 1 97.62 171 ILE A C 1
ATOM 1365 O O . ILE A 1 171 ? 10.18 -12.453 -10.875 1 97.62 171 ILE A O 1
ATOM 1369 N N . VAL A 1 172 ? 8.703 -14.023 -11.352 1 97 172 VAL A N 1
ATOM 1370 C CA . VAL A 1 172 ? 7.754 -13.094 -11.969 1 97 172 VAL A CA 1
ATOM 1371 C C . VAL A 1 172 ? 7.273 -12.086 -10.922 1 97 172 VAL A C 1
ATOM 1373 O O . VAL A 1 172 ? 7.234 -10.883 -11.188 1 97 172 VAL A O 1
ATOM 1376 N N . PHE A 1 173 ? 7.008 -12.57 -9.711 1 96.94 173 PHE A N 1
ATOM 1377 C CA . PHE A 1 173 ? 6.578 -11.695 -8.625 1 96.94 173 PHE A CA 1
ATOM 1378 C C . PHE A 1 173 ? 7.695 -10.742 -8.227 1 96.94 173 PHE A C 1
ATOM 1380 O O . PHE A 1 173 ? 7.445 -9.562 -7.961 1 96.94 173 PHE A O 1
ATOM 1387 N N . SER A 1 174 ? 8.883 -11.234 -8.195 1 98.44 174 SER A N 1
ATOM 1388 C CA . SER A 1 174 ? 10.023 -10.383 -7.844 1 98.44 174 SER A CA 1
ATOM 1389 C C . SER A 1 174 ? 10.203 -9.258 -8.859 1 98.44 174 SER A C 1
ATOM 1391 O O . SER A 1 174 ? 10.453 -8.117 -8.477 1 98.44 174 SER A O 1
ATOM 1393 N N . ALA A 1 175 ? 10.07 -9.594 -10.141 1 98.56 175 ALA A N 1
ATOM 1394 C CA . ALA A 1 175 ? 10.164 -8.578 -11.188 1 98.56 175 ALA A CA 1
ATOM 1395 C C . ALA A 1 175 ? 9.086 -7.52 -11.016 1 98.56 175 ALA A C 1
ATOM 1397 O O . ALA A 1 175 ? 9.352 -6.32 -11.141 1 98.56 175 ALA A O 1
ATOM 1398 N N . THR A 1 176 ? 7.91 -7.965 -10.664 1 97.25 176 THR A N 1
ATOM 1399 C CA . THR A 1 176 ? 6.781 -7.062 -10.461 1 97.25 176 THR A CA 1
ATOM 1400 C C . THR A 1 176 ? 7.02 -6.16 -9.258 1 97.25 176 THR A C 1
ATOM 1402 O O . THR 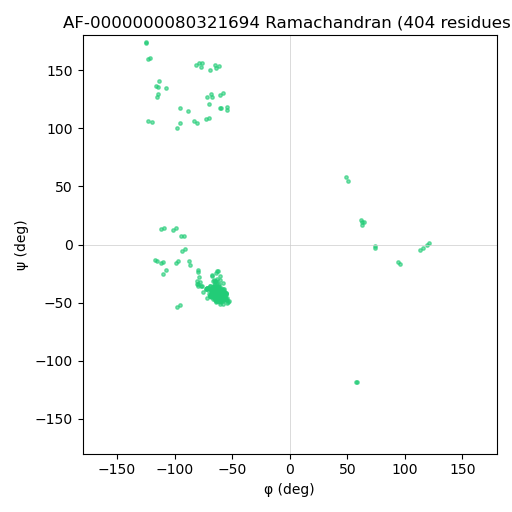A 1 176 ? 6.766 -4.953 -9.32 1 97.25 176 THR A O 1
ATOM 1405 N N . HIS A 1 177 ? 7.539 -6.723 -8.18 1 98.25 177 HIS A N 1
ATOM 1406 C CA . HIS A 1 177 ? 7.793 -5.953 -6.965 1 98.25 177 HIS A CA 1
ATOM 1407 C C . HIS A 1 177 ? 8.914 -4.941 -7.18 1 98.25 177 HIS A C 1
ATOM 1409 O O . HIS A 1 177 ? 8.836 -3.809 -6.699 1 98.25 177 HIS A O 1
ATOM 1415 N N . LEU A 1 178 ? 9.922 -5.305 -7.938 1 98.81 178 LEU A N 1
ATOM 1416 C CA . LEU A 1 178 ? 11.008 -4.379 -8.234 1 98.81 178 LEU A CA 1
ATOM 1417 C C . LEU A 1 178 ? 10.516 -3.223 -9.102 1 98.81 178 LEU A C 1
ATOM 1419 O O . LEU A 1 178 ? 10.891 -2.07 -8.883 1 98.81 178 LEU A O 1
ATOM 1423 N N . GLU A 1 179 ? 9.719 -3.52 -10.086 1 98.56 179 GLU A N 1
ATOM 1424 C CA . GLU A 1 179 ? 9.109 -2.48 -10.914 1 98.56 179 GLU A CA 1
ATOM 1425 C C . GLU A 1 179 ? 8.273 -1.521 -10.07 1 98.56 179 GLU A C 1
ATOM 1427 O O . GLU A 1 179 ? 8.352 -0.303 -10.25 1 98.56 179 GLU A O 1
ATOM 1432 N N . ARG A 1 180 ? 7.582 -2.066 -9.109 1 96.94 180 ARG A N 1
ATOM 1433 C CA . ARG A 1 180 ? 6.758 -1.248 -8.227 1 96.94 180 ARG A CA 1
ATOM 1434 C C . ARG A 1 180 ? 7.621 -0.352 -7.348 1 96.94 180 ARG A C 1
ATOM 1436 O O . ARG A 1 180 ? 7.285 0.812 -7.121 1 96.94 180 ARG A O 1
ATOM 1443 N N . ILE A 1 181 ? 8.664 -0.878 -6.844 1 98.62 181 ILE A N 1
ATOM 1444 C CA . ILE A 1 181 ? 9.609 -0.084 -6.059 1 98.62 181 ILE A CA 1
ATOM 1445 C C . ILE A 1 181 ? 10.125 1.077 -6.902 1 98.62 181 ILE A C 1
ATOM 1447 O O . ILE A 1 181 ? 10.164 2.221 -6.441 1 98.62 181 ILE A O 1
ATOM 1451 N N . GLY A 1 182 ? 10.555 0.783 -8.141 1 98.44 182 GLY A N 1
ATOM 1452 C CA . GLY A 1 182 ? 10.969 1.843 -9.047 1 98.44 182 GLY A CA 1
ATOM 1453 C C . GLY A 1 182 ? 9.898 2.896 -9.258 1 98.44 182 GLY A C 1
ATOM 1454 O O . GLY A 1 182 ? 10.188 4.094 -9.25 1 98.44 182 GLY A O 1
ATOM 1455 N N . ASP A 1 183 ? 8.664 2.482 -9.414 1 96.25 183 ASP A N 1
ATOM 1456 C CA . ASP A 1 183 ? 7.535 3.389 -9.586 1 96.25 183 ASP A CA 1
ATOM 1457 C C . ASP A 1 183 ? 7.375 4.309 -8.375 1 96.25 183 ASP A C 1
ATOM 1459 O O . ASP A 1 183 ? 7.184 5.516 -8.531 1 96.25 183 ASP A O 1
ATOM 1463 N N . ILE A 1 184 ? 7.508 3.771 -7.184 1 97.25 184 ILE A N 1
ATOM 1464 C CA . ILE A 1 184 ? 7.367 4.539 -5.953 1 97.25 184 ILE A CA 1
ATOM 1465 C C . ILE A 1 184 ? 8.484 5.578 -5.863 1 97.25 184 ILE A C 1
ATOM 1467 O O . ILE A 1 184 ? 8.234 6.734 -5.516 1 97.25 184 ILE A O 1
ATOM 1471 N N . LEU A 1 185 ? 9.656 5.156 -6.234 1 98.31 185 LEU A N 1
ATOM 1472 C CA . LEU A 1 185 ? 10.789 6.078 -6.207 1 98.31 185 LEU A CA 1
ATOM 1473 C C . LEU A 1 185 ? 10.594 7.207 -7.215 1 98.31 185 LEU A C 1
ATOM 1475 O O . LEU A 1 185 ? 10.969 8.352 -6.949 1 98.31 185 LEU A O 1
ATOM 1479 N N . SER A 1 186 ? 10.047 6.906 -8.352 1 97.12 186 SER A N 1
ATOM 1480 C CA . SER A 1 186 ? 9.727 7.938 -9.328 1 97.12 186 SER A CA 1
ATOM 1481 C C . SER A 1 186 ? 8.703 8.93 -8.781 1 97.12 186 SER A C 1
ATOM 1483 O O . SER A 1 186 ? 8.867 10.141 -8.938 1 97.12 186 SER A O 1
ATOM 1485 N N . LYS A 1 187 ? 7.711 8.438 -8.094 1 94.25 187 LYS A N 1
ATOM 1486 C CA . LYS A 1 187 ? 6.711 9.297 -7.469 1 94.25 187 LYS A CA 1
ATOM 1487 C C . LYS A 1 187 ? 7.328 10.164 -6.379 1 94.25 187 LYS A C 1
ATOM 1489 O O . LYS A 1 187 ? 6.965 11.328 -6.223 1 94.25 187 LYS A O 1
ATOM 1494 N N . ASN A 1 188 ? 8.219 9.547 -5.594 1 96.31 188 ASN A N 1
ATOM 1495 C CA . ASN A 1 188 ? 8.945 10.32 -4.594 1 96.31 188 ASN A CA 1
ATOM 1496 C C . ASN A 1 188 ? 9.688 11.5 -5.227 1 96.31 188 ASN A C 1
ATOM 1498 O O . ASN A 1 188 ? 9.648 12.617 -4.711 1 96.31 188 ASN A O 1
ATOM 1502 N N . GLY A 1 189 ? 10.375 11.156 -6.379 1 95.19 189 GLY A N 1
ATOM 1503 C CA . GLY A 1 189 ? 11.062 12.227 -7.086 1 95.19 189 GLY A CA 1
ATOM 1504 C C . GLY A 1 189 ? 10.133 13.352 -7.512 1 95.19 189 GLY A C 1
ATOM 1505 O O . GLY A 1 189 ? 10.461 14.523 -7.336 1 95.19 189 GLY A O 1
ATOM 1506 N N . ALA A 1 190 ? 8.961 13.023 -8.016 1 93 190 ALA A N 1
ATOM 1507 C CA . ALA A 1 190 ? 7.973 14.016 -8.445 1 93 190 ALA A CA 1
ATOM 1508 C C . ALA A 1 190 ? 7.516 14.875 -7.27 1 93 190 ALA A C 1
ATOM 1510 O O . ALA A 1 190 ? 7.344 16.094 -7.41 1 93 190 ALA A O 1
ATOM 1511 N N . ARG A 1 191 ? 7.406 14.273 -6.133 1 92.56 191 ARG A N 1
ATOM 1512 C CA . ARG A 1 191 ? 6.961 14.984 -4.941 1 92.56 191 ARG A CA 1
ATOM 1513 C C . ARG A 1 191 ? 8.039 15.945 -4.441 1 92.56 191 ARG A C 1
ATOM 1515 O O . ARG A 1 191 ? 7.723 17.031 -3.932 1 92.56 191 ARG A O 1
ATOM 1522 N N . ILE A 1 192 ? 9.188 15.523 -4.559 1 93.62 192 ILE A N 1
ATOM 1523 C CA . ILE A 1 192 ? 10.297 16.391 -4.148 1 93.62 192 ILE A CA 1
ATOM 1524 C C . ILE A 1 192 ? 10.359 17.609 -5.051 1 93.62 192 ILE A C 1
ATOM 1526 O O . ILE A 1 192 ? 10.602 18.734 -4.578 1 93.62 192 ILE A O 1
ATOM 1530 N N . ILE A 1 193 ? 10.172 17.391 -6.309 1 89.44 193 ILE A N 1
ATOM 1531 C CA . ILE A 1 193 ? 10.125 18.516 -7.238 1 89.44 193 ILE A CA 1
ATOM 1532 C C . ILE A 1 193 ? 8.992 19.469 -6.848 1 89.44 193 ILE A C 1
ATOM 1534 O O . ILE A 1 193 ? 9.156 20.688 -6.902 1 89.44 193 ILE A O 1
ATOM 1538 N N . PHE A 1 194 ? 7.93 18.906 -6.41 1 86.62 194 PHE A N 1
ATOM 1539 C CA . PHE A 1 194 ? 6.773 19.688 -5.988 1 86.62 194 PHE A CA 1
ATOM 1540 C C . PHE A 1 194 ? 7.125 20.562 -4.797 1 86.62 194 PHE A C 1
ATOM 1542 O O . PHE A 1 194 ? 6.637 21.703 -4.688 1 86.62 194 PHE A O 1
ATOM 1549 N N . ILE A 1 195 ? 7.875 20.109 -3.871 1 85.94 195 ILE A N 1
ATOM 1550 C CA . ILE A 1 195 ? 8.289 20.922 -2.727 1 85.94 195 ILE A CA 1
ATOM 1551 C C . ILE A 1 195 ? 9.016 22.172 -3.211 1 85.94 195 ILE A C 1
ATOM 1553 O O . ILE A 1 195 ? 8.719 23.281 -2.762 1 85.94 195 ILE A O 1
ATOM 1557 N N . GLU A 1 196 ? 9.898 21.969 -4.152 1 83.12 196 GLU A N 1
ATOM 1558 C CA . GLU A 1 196 ? 10.812 23.031 -4.57 1 83.12 196 GLU A CA 1
ATOM 1559 C C . GLU A 1 196 ? 10.133 24 -5.547 1 83.12 196 GLU A C 1
ATOM 1561 O O . GLU A 1 196 ? 10.367 25.203 -5.5 1 83.12 196 GLU A O 1
ATOM 1566 N N . GLU A 1 197 ? 9.258 23.453 -6.363 1 82.94 197 GLU A N 1
ATOM 1567 C CA . GLU A 1 197 ? 8.766 24.266 -7.469 1 82.94 197 GLU A CA 1
ATOM 1568 C C . GLU A 1 197 ? 7.305 24.656 -7.262 1 82.94 197 GLU A C 1
ATOM 1570 O O . GLU A 1 197 ? 6.797 25.547 -7.938 1 82.94 197 GLU A O 1
ATOM 1575 N N . GLY A 1 198 ? 6.598 24.031 -6.367 1 75.44 198 GLY A N 1
ATOM 1576 C CA . GLY A 1 198 ? 5.203 24.328 -6.09 1 75.44 198 GLY A CA 1
ATOM 1577 C C . GLY A 1 198 ? 4.258 23.828 -7.168 1 75.44 198 GLY A C 1
ATOM 1578 O O . GLY A 1 198 ? 3.08 24.188 -7.184 1 75.44 198 GLY A O 1
ATOM 1579 N N . ARG A 1 199 ? 4.898 23.25 -8.219 1 72.06 199 ARG A N 1
ATOM 1580 C CA . ARG A 1 199 ? 4.07 22.703 -9.289 1 72.06 199 ARG A CA 1
ATOM 1581 C C . ARG A 1 199 ? 4.211 21.188 -9.367 1 72.06 199 ARG A C 1
ATOM 1583 O O . ARG A 1 199 ? 5.305 20.641 -9.188 1 72.06 199 ARG A O 1
ATOM 1590 N N . ARG A 1 200 ? 3.02 20.531 -9.508 1 71.12 200 ARG A N 1
ATOM 1591 C CA . ARG A 1 200 ? 3.016 19.078 -9.633 1 71.12 200 ARG A CA 1
ATOM 1592 C C . ARG A 1 200 ? 3.58 18.641 -10.977 1 71.12 200 ARG A C 1
ATOM 1594 O O . ARG A 1 200 ? 3.295 19.25 -12.008 1 71.12 200 ARG A O 1
ATOM 1601 N N . VAL A 1 201 ? 4.664 17.844 -10.984 1 65.06 201 VAL A N 1
ATOM 1602 C CA . VAL A 1 201 ? 5.25 17.297 -12.203 1 65.06 201 VAL A CA 1
ATOM 1603 C C . VAL A 1 201 ? 4.938 15.797 -12.289 1 65.06 201 VAL A C 1
ATOM 1605 O O . VAL A 1 201 ? 4.801 15.125 -11.266 1 65.06 201 VAL A O 1
ATOM 1608 N N . TRP A 1 202 ? 4.531 15.414 -13.5 1 65.56 202 TRP A N 1
ATOM 1609 C CA . TRP A 1 202 ? 4.258 14 -13.742 1 65.56 202 TRP A CA 1
ATOM 1610 C C . TRP A 1 202 ? 5.52 13.273 -14.188 1 65.56 202 TRP A C 1
ATOM 1612 O O . TRP A 1 202 ? 6.203 13.711 -15.109 1 65.56 202 TRP A O 1
ATOM 1622 N N . ILE A 1 203 ? 6.07 12.391 -13.539 1 61.22 203 ILE A N 1
ATOM 1623 C CA . ILE A 1 203 ? 7.152 11.523 -13.977 1 61.22 203 ILE A CA 1
ATOM 1624 C C . ILE A 1 203 ? 6.578 10.211 -14.5 1 61.22 203 ILE A C 1
ATOM 1626 O O . ILE A 1 203 ? 6.91 9.773 -15.6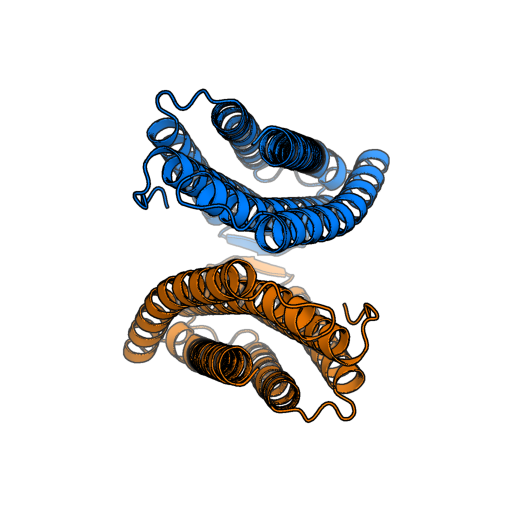02 1 61.22 203 ILE A O 1
ATOM 1630 N N . LYS A 1 204 ? 5.688 9.578 -13.586 1 67.69 204 LYS A N 1
ATOM 1631 C CA . LYS A 1 204 ? 4.988 8.352 -13.953 1 67.69 204 LYS A CA 1
ATOM 1632 C C . LYS A 1 204 ? 3.586 8.312 -13.352 1 67.69 204 LYS A C 1
ATOM 1634 O O . LYS A 1 204 ? 3.361 8.844 -12.258 1 67.69 204 LYS A O 1
ATOM 1639 N N . MET B 1 1 ? -14.914 26.453 18 1 58.16 1 MET B N 1
ATOM 1640 C CA . MET B 1 1 ? -15.234 25.047 18.203 1 58.16 1 MET B CA 1
ATOM 1641 C C . MET B 1 1 ? -16.062 24.5 17.047 1 58.16 1 MET B C 1
ATOM 1643 O O . MET B 1 1 ? -15.758 23.438 16.5 1 58.16 1 MET B O 1
ATOM 1647 N N . ARG B 1 2 ? -16.891 25.438 16.562 1 81.38 2 ARG B N 1
ATOM 1648 C CA . ARG B 1 2 ? -17.875 25.078 15.547 1 81.38 2 ARG B CA 1
ATOM 1649 C C . ARG B 1 2 ? -17.219 24.953 14.172 1 81.38 2 ARG B C 1
ATOM 1651 O O . ARG B 1 2 ? -17.531 24.031 13.414 1 81.38 2 ARG B O 1
ATOM 1658 N N . VAL B 1 3 ? -16.297 25.703 14.031 1 90.19 3 VAL B N 1
ATOM 1659 C CA . VAL B 1 3 ? -15.719 25.781 12.695 1 90.19 3 VAL B CA 1
ATOM 1660 C C . VAL B 1 3 ? -14.852 24.547 12.438 1 90.19 3 VAL B C 1
ATOM 1662 O O . VAL B 1 3 ? -14.914 23.953 11.367 1 90.19 3 VAL B O 1
ATOM 1665 N N . LEU B 1 4 ? -14.18 24.078 13.477 1 91.69 4 LEU B N 1
ATOM 1666 C CA . LEU B 1 4 ? -13.359 22.875 13.336 1 91.69 4 LEU B CA 1
ATOM 1667 C C . LEU B 1 4 ? -14.234 21.656 13.109 1 91.69 4 LEU B C 1
ATOM 1669 O O . LEU B 1 4 ? -13.93 20.828 12.25 1 91.69 4 LEU B O 1
ATOM 1673 N N . GLU B 1 5 ? -15.305 21.625 13.852 1 92.12 5 GLU B N 1
ATOM 1674 C CA . GLU B 1 5 ? -16.219 20.5 13.727 1 92.12 5 GLU B CA 1
ATOM 1675 C C . GLU B 1 5 ? -16.797 20.406 12.312 1 92.12 5 GLU B C 1
ATOM 1677 O O . GLU B 1 5 ? -16.953 19.312 11.766 1 92.12 5 GLU B O 1
ATOM 1682 N N . GLU B 1 6 ? -17.141 21.516 11.812 1 95.06 6 GLU B N 1
ATOM 1683 C CA . GLU B 1 6 ? -17.672 21.562 10.453 1 95.06 6 GLU B CA 1
ATOM 1684 C C . GLU B 1 6 ? -16.625 21.125 9.438 1 95.06 6 GLU B C 1
ATOM 1686 O O . GLU B 1 6 ? -16.922 20.406 8.484 1 95.06 6 GLU B O 1
ATOM 1691 N N . ARG B 1 7 ? -15.398 21.609 9.664 1 95.62 7 ARG B N 1
ATOM 1692 C CA . ARG B 1 7 ? -14.297 21.219 8.789 1 95.62 7 ARG B CA 1
ATOM 1693 C C . ARG B 1 7 ? -14.039 19.719 8.859 1 95.62 7 ARG B C 1
ATOM 1695 O O . ARG B 1 7 ? -13.844 19.062 7.836 1 95.62 7 ARG B O 1
ATOM 1702 N N . LEU B 1 8 ? -14.094 19.234 10.039 1 95.69 8 LEU B N 1
ATOM 1703 C CA . LEU B 1 8 ? -13.891 17.812 10.242 1 95.69 8 LEU B CA 1
ATOM 1704 C C . LEU B 1 8 ? -14.992 17 9.562 1 95.69 8 LEU B C 1
ATOM 1706 O O . LEU B 1 8 ? -14.727 15.961 8.961 1 95.69 8 LEU B O 1
ATOM 1710 N N . GLY B 1 9 ? -16.188 17.469 9.703 1 95.81 9 GLY B N 1
ATOM 1711 C CA . GLY B 1 9 ? -17.312 16.828 9.039 1 95.81 9 GLY B CA 1
ATOM 1712 C C . GLY B 1 9 ? -17.172 16.797 7.531 1 95.81 9 GLY B C 1
ATOM 1713 O O . GLY B 1 9 ? -17.484 15.789 6.898 1 95.81 9 GLY B O 1
ATOM 1714 N N . ARG B 1 10 ? -16.75 17.875 6.965 1 97.06 10 ARG B N 1
ATOM 1715 C CA . ARG B 1 10 ? -16.547 17.953 5.523 1 97.06 10 ARG B CA 1
ATOM 1716 C C . ARG B 1 10 ? -15.461 16.984 5.066 1 97.06 10 ARG B C 1
ATOM 1718 O O . ARG B 1 10 ? -15.617 16.312 4.047 1 97.06 10 ARG B O 1
ATOM 1725 N N . ILE B 1 11 ? -14.414 16.891 5.809 1 97.38 11 ILE B N 1
ATOM 1726 C CA . ILE B 1 11 ? -13.305 16 5.48 1 97.38 11 ILE B CA 1
ATOM 1727 C C . ILE B 1 11 ? -13.766 14.547 5.57 1 97.38 11 ILE B C 1
ATOM 1729 O O . ILE B 1 11 ? -13.406 13.719 4.727 1 97.38 11 ILE B O 1
ATOM 1733 N N . ARG B 1 12 ? -14.539 14.305 6.551 1 96.25 12 ARG B N 1
ATOM 1734 C CA . ARG B 1 12 ? -15.125 12.977 6.668 1 96.25 12 ARG B CA 1
ATOM 1735 C C . ARG B 1 12 ? -15.977 12.641 5.445 1 96.25 12 ARG B C 1
ATOM 1737 O O . ARG B 1 12 ? -15.914 11.523 4.93 1 96.25 12 ARG B O 1
ATOM 1744 N N . GLY B 1 13 ? -16.797 13.555 5.066 1 97.62 13 GLY B N 1
ATOM 1745 C CA . GLY B 1 13 ? -17.609 13.359 3.883 1 97.62 13 GLY B CA 1
ATOM 1746 C C . GLY B 1 13 ? -16.797 13.102 2.629 1 97.62 13 GLY B C 1
ATOM 1747 O O . GLY B 1 13 ? -17.156 12.234 1.824 1 97.62 13 GLY B O 1
ATOM 1748 N N . GLU B 1 14 ? -15.68 13.812 2.418 1 98.19 14 GLU B N 1
ATOM 1749 C CA . GLU B 1 14 ? -14.773 13.609 1.29 1 98.19 14 GLU B CA 1
ATOM 1750 C C . GLU B 1 14 ? -14.172 12.203 1.319 1 98.19 14 GLU B C 1
ATOM 1752 O O . GLU B 1 14 ? -14.062 11.547 0.281 1 98.19 14 GLU B O 1
ATOM 1757 N N . LEU B 1 15 ? -13.797 11.789 2.516 1 98.44 15 LEU B N 1
ATOM 1758 C CA . LEU B 1 15 ? -13.219 10.461 2.672 1 98.44 15 LEU B CA 1
ATOM 1759 C C . LEU B 1 15 ? -14.234 9.383 2.314 1 98.44 15 LEU B C 1
ATOM 1761 O O . LEU B 1 15 ? -13.891 8.398 1.652 1 98.44 15 LEU B O 1
ATOM 1765 N N . LEU B 1 16 ? -15.461 9.594 2.736 1 98.44 16 LEU B N 1
ATOM 1766 C CA . LEU B 1 16 ? -16.516 8.625 2.445 1 98.44 16 LEU B CA 1
ATOM 1767 C C . LEU B 1 16 ? -16.812 8.57 0.95 1 98.44 16 LEU B C 1
ATOM 1769 O O . LEU B 1 16 ? -17.109 7.504 0.413 1 98.44 16 LEU B O 1
ATOM 1773 N N . GLU B 1 17 ? -16.75 9.656 0.343 1 98.62 17 GLU B N 1
ATOM 1774 C CA . GLU B 1 17 ? -16.906 9.688 -1.108 1 98.62 17 GLU B CA 1
ATOM 1775 C C . GLU B 1 17 ? -15.781 8.914 -1.799 1 98.62 17 GLU B C 1
ATOM 1777 O O . GLU B 1 17 ? -16.031 8.156 -2.738 1 98.62 17 GLU B O 1
ATOM 1782 N N . LEU B 1 18 ? -14.578 9.086 -1.353 1 98.69 18 LEU B N 1
ATOM 1783 C CA . LEU B 1 18 ? -13.445 8.367 -1.908 1 98.69 18 LEU B CA 1
ATOM 1784 C C . LEU B 1 18 ? -13.57 6.867 -1.646 1 98.69 18 LEU B C 1
ATOM 1786 O O . LEU B 1 18 ? -13.234 6.051 -2.506 1 98.69 18 LEU B O 1
ATOM 1790 N N . HIS B 1 19 ? -14.008 6.523 -0.472 1 98.75 19 HIS B N 1
ATOM 1791 C CA . HIS B 1 19 ? -14.32 5.137 -0.15 1 98.75 19 HIS B CA 1
ATOM 1792 C C . HIS B 1 19 ? -15.289 4.539 -1.163 1 98.75 19 HIS B C 1
ATOM 1794 O O . HIS B 1 19 ? -15.055 3.449 -1.689 1 98.75 19 HIS B O 1
ATOM 1800 N N . ALA B 1 20 ? -16.344 5.258 -1.403 1 98.81 20 ALA B N 1
ATOM 1801 C CA . ALA B 1 20 ? -17.391 4.781 -2.314 1 98.81 20 ALA B CA 1
ATOM 1802 C C . ALA B 1 20 ? -16.844 4.621 -3.73 1 98.81 20 ALA B C 1
ATOM 1804 O O . ALA B 1 20 ? -17.156 3.648 -4.418 1 98.81 20 ALA B O 1
ATOM 1805 N N . LEU B 1 21 ? -16.016 5.566 -4.191 1 98.81 21 LEU B N 1
ATOM 1806 C CA . LEU B 1 21 ? -15.406 5.496 -5.516 1 98.81 21 LEU B CA 1
ATOM 1807 C C . LEU B 1 21 ? -14.469 4.297 -5.621 1 98.81 21 LEU B C 1
ATOM 1809 O O . LEU B 1 21 ? -14.477 3.582 -6.625 1 98.81 21 LEU B O 1
ATOM 1813 N N . SER B 1 22 ? -13.711 4.098 -4.551 1 98.88 22 SER B N 1
ATOM 1814 C CA . SER B 1 22 ? -12.789 2.965 -4.516 1 98.88 22 SER B CA 1
ATOM 1815 C C . SER B 1 22 ? -13.539 1.639 -4.551 1 98.88 22 SER B C 1
ATOM 1817 O O . SER B 1 22 ? -13.148 0.716 -5.27 1 98.88 22 SER B O 1
ATOM 1819 N N . LYS B 1 23 ? -14.562 1.579 -3.842 1 98.88 23 LYS B N 1
ATOM 1820 C CA . LYS B 1 23 ? -15.414 0.392 -3.855 1 98.88 23 LYS B CA 1
ATOM 1821 C C . LYS B 1 23 ? -15.977 0.137 -5.25 1 98.88 23 LYS B C 1
ATOM 1823 O O . LYS B 1 23 ? -16 -1.004 -5.715 1 98.88 23 LYS B O 1
ATOM 1828 N N . LYS B 1 24 ? -16.484 1.119 -5.82 1 98.88 24 LYS B N 1
ATOM 1829 C CA . LYS B 1 24 ? -17.047 1.013 -7.164 1 98.88 24 LYS B CA 1
ATOM 1830 C C . LYS B 1 24 ? -16 0.521 -8.156 1 98.88 24 LYS B C 1
ATOM 1832 O O . LYS B 1 24 ? -16.297 -0.31 -9.016 1 98.88 24 LYS B O 1
ATOM 1837 N N . ALA B 1 25 ? -14.734 1.083 -8.141 1 98.94 25 ALA B N 1
ATOM 1838 C CA . ALA B 1 25 ? -13.656 0.627 -9.008 1 98.94 25 ALA B CA 1
ATOM 1839 C C . ALA B 1 25 ? -13.406 -0.87 -8.836 1 98.94 25 ALA B C 1
ATOM 1841 O O . ALA B 1 25 ? -13.266 -1.597 -9.828 1 98.94 25 ALA B O 1
ATOM 1842 N N . VAL B 1 26 ? -13.43 -1.344 -7.555 1 98.94 26 VAL B N 1
ATOM 1843 C CA . VAL B 1 26 ? -13.195 -2.756 -7.27 1 98.94 26 VAL B CA 1
ATOM 1844 C C . VAL B 1 26 ? -14.367 -3.588 -7.773 1 98.94 26 VAL B C 1
ATOM 1846 O O . VAL B 1 26 ? -14.18 -4.656 -8.352 1 98.94 26 VAL B O 1
ATOM 1849 N N . ALA B 1 27 ? -15.547 -3.037 -7.668 1 98.81 27 ALA B N 1
ATOM 1850 C CA . ALA B 1 27 ? -16.75 -3.744 -8.117 1 98.81 27 ALA B CA 1
ATOM 1851 C C . ALA B 1 27 ? -16.703 -3.971 -9.633 1 98.81 27 ALA B C 1
ATOM 1853 O O . ALA B 1 27 ? -17.172 -5.004 -10.117 1 98.81 27 ALA B O 1
ATOM 1854 N N . LEU B 1 28 ? -16.094 -3.078 -10.328 1 98.81 28 LEU B N 1
ATOM 1855 C CA . LEU B 1 28 ? -16.172 -3.09 -11.781 1 98.81 28 LEU B CA 1
ATOM 1856 C C . LEU B 1 28 ? -14.953 -3.775 -12.383 1 98.81 28 LEU B C 1
ATOM 1858 O O . LEU B 1 28 ? -14.953 -4.129 -13.562 1 98.81 28 LEU B O 1
ATOM 1862 N N . CYS B 1 29 ? -13.906 -3.98 -11.57 1 98.75 29 CYS B N 1
ATOM 1863 C CA . CYS B 1 29 ? -12.617 -4.355 -12.141 1 98.75 29 CYS B CA 1
ATOM 1864 C C . CYS B 1 29 ? -12.68 -5.742 -12.766 1 98.75 29 CYS B C 1
ATOM 1866 O O . CYS B 1 29 ? -12.055 -5.996 -13.797 1 98.75 29 CYS B O 1
ATOM 1868 N N . LEU B 1 30 ? -13.5 -6.641 -12.242 1 98 30 LEU B N 1
ATOM 1869 C CA . LEU B 1 30 ? -13.586 -7.988 -12.789 1 98 30 LEU B CA 1
ATOM 1870 C C . LEU B 1 30 ? -14.367 -7.988 -14.102 1 98 30 LEU B C 1
ATOM 1872 O O . LEU B 1 30 ? -14.031 -8.742 -15.023 1 98 30 LEU B O 1
ATOM 1876 N N . ASP B 1 31 ? -15.469 -7.168 -14.078 1 98 31 ASP B N 1
ATOM 1877 C CA . ASP B 1 31 ? -16.203 -7.039 -15.336 1 98 31 ASP B CA 1
ATOM 1878 C C . ASP B 1 31 ? -15.281 -6.574 -16.469 1 98 31 ASP B C 1
ATOM 1880 O O . ASP B 1 31 ? -15.344 -7.102 -17.578 1 98 31 ASP B O 1
ATOM 1884 N N . ALA B 1 32 ? -14.406 -5.629 -16.188 1 98.44 32 ALA B N 1
ATOM 1885 C CA . ALA B 1 32 ? -13.438 -5.129 -17.156 1 98.44 32 ALA B CA 1
ATOM 1886 C C . ALA B 1 32 ? -12.461 -6.227 -17.562 1 98.44 32 ALA B C 1
ATOM 1888 O O . ALA B 1 32 ? -12.203 -6.426 -18.75 1 98.44 32 ALA B O 1
ATOM 1889 N N . MET B 1 33 ? -11.984 -6.988 -16.562 1 98.19 33 MET B N 1
ATOM 1890 C CA . MET B 1 33 ? -11.016 -8.055 -16.797 1 98.19 33 MET B CA 1
ATOM 1891 C C . MET B 1 33 ? -11.586 -9.117 -17.734 1 98.19 33 MET B C 1
ATOM 1893 O O . MET B 1 33 ? -10.867 -9.672 -18.562 1 98.19 33 MET B O 1
ATOM 1897 N N . TYR B 1 34 ? -12.844 -9.273 -17.672 1 97.12 34 TYR B N 1
ATOM 1898 C CA . TYR B 1 34 ? -13.484 -10.32 -18.453 1 97.12 34 TYR B CA 1
ATOM 1899 C C . TYR B 1 34 ? -14.148 -9.742 -19.703 1 97.12 34 TYR B C 1
ATOM 1901 O O . TYR B 1 34 ? -15.016 -10.375 -20.297 1 97.12 34 TYR B O 1
ATOM 1909 N N . GLY B 1 35 ? -13.875 -8.461 -20.094 1 96.25 35 GLY B N 1
ATOM 1910 C CA . GLY B 1 35 ? -14.133 -8.039 -21.453 1 96.25 35 GLY B CA 1
ATOM 1911 C C . GLY B 1 35 ? -15.109 -6.875 -21.547 1 96.25 35 GLY B C 1
ATOM 1912 O O . GLY B 1 35 ? -15.391 -6.379 -22.641 1 96.25 35 GLY B O 1
ATOM 1913 N N . GLU B 1 36 ? -15.609 -6.336 -20.422 1 97.12 36 GLU B N 1
ATOM 1914 C CA . GLU B 1 36 ? -16.531 -5.199 -20.484 1 97.12 36 GLU B CA 1
ATOM 1915 C C . GLU B 1 36 ? -15.766 -3.883 -20.609 1 97.12 36 GLU B C 1
ATOM 1917 O O . GLU B 1 36 ? -15.328 -3.311 -19.609 1 97.12 36 GLU B O 1
ATOM 1922 N N . GLU B 1 37 ? -15.805 -3.357 -21.75 1 96.88 37 GLU B N 1
ATOM 1923 C CA . GLU B 1 37 ? -15.016 -2.174 -22.078 1 96.88 37 GLU B CA 1
ATOM 1924 C C . GLU B 1 37 ? -15.5 -0.96 -21.281 1 96.88 37 GLU B C 1
ATOM 1926 O O . GLU B 1 37 ? -14.695 -0.132 -20.844 1 96.88 37 GLU B O 1
ATOM 1931 N N . VAL B 1 38 ? -16.797 -0.837 -21.156 1 98.12 38 VAL B N 1
ATOM 1932 C CA . VAL B 1 38 ? -17.359 0.295 -20.422 1 98.12 38 VAL B CA 1
ATOM 1933 C C . VAL B 1 38 ? -16.859 0.287 -18.984 1 98.12 38 VAL B C 1
ATOM 1935 O O . VAL B 1 38 ? -16.562 1.341 -18.422 1 98.12 38 VAL B O 1
ATOM 1938 N N . ALA B 1 39 ? -16.766 -0.91 -18.406 1 98.5 39 ALA B N 1
ATOM 1939 C CA . ALA B 1 39 ? -16.25 -1.046 -17.031 1 98.5 39 ALA B CA 1
ATOM 1940 C C . ALA B 1 39 ? -14.797 -0.617 -16.953 1 98.5 39 ALA B C 1
ATOM 1942 O O . ALA B 1 39 ? -14.383 0.019 -15.977 1 98.5 39 ALA B O 1
ATOM 1943 N N . LYS B 1 40 ? -14.086 -0.933 -17.938 1 98.06 40 LYS B N 1
ATOM 1944 C CA . LYS B 1 40 ? -12.68 -0.559 -17.984 1 98.06 40 LYS B CA 1
ATOM 1945 C C . LYS B 1 40 ? -12.508 0.958 -17.984 1 98.06 40 LYS B C 1
ATOM 1947 O O . LYS B 1 40 ? -11.711 1.497 -17.203 1 98.06 40 LYS B O 1
ATOM 1952 N N . TYR B 1 41 ? -13.273 1.646 -18.781 1 98.25 41 TYR B N 1
ATOM 1953 C CA . TYR B 1 41 ? -13.227 3.102 -18.859 1 98.25 41 TYR B CA 1
ATOM 1954 C C . TYR B 1 41 ? -13.633 3.738 -17.547 1 98.25 41 TYR B C 1
ATOM 1956 O O . TYR B 1 41 ? -13.023 4.715 -17.094 1 98.25 41 TYR B O 1
ATOM 1964 N N . GLU B 1 42 ? -14.594 3.125 -16.969 1 98.69 42 GLU B N 1
ATOM 1965 C CA . GLU B 1 42 ? -15.078 3.658 -15.703 1 98.69 42 GLU B CA 1
ATOM 1966 C C . GLU B 1 42 ? -14.023 3.512 -14.609 1 98.69 42 GLU B C 1
ATOM 1968 O O . GLU B 1 42 ? -13.828 4.418 -13.797 1 98.69 42 GLU B O 1
ATOM 1973 N N . VAL B 1 43 ? -13.406 2.383 -14.539 1 98.75 43 VAL B N 1
ATOM 1974 C CA . VAL B 1 43 ? -12.359 2.168 -13.547 1 98.75 43 VAL B CA 1
ATOM 1975 C C . VAL B 1 43 ? -11.219 3.16 -13.773 1 98.75 43 VAL B C 1
ATOM 1977 O O . VAL B 1 43 ? -10.672 3.713 -12.812 1 98.75 43 VAL B O 1
ATOM 1980 N N . GLU B 1 44 ? -10.836 3.438 -15.031 1 98.31 44 GLU B N 1
ATOM 1981 C CA . GLU B 1 44 ? -9.805 4.414 -15.367 1 98.31 44 GLU B CA 1
ATOM 1982 C C . GLU B 1 44 ? -10.18 5.809 -14.891 1 98.31 44 GLU B C 1
ATOM 1984 O O . GLU B 1 44 ? -9.352 6.523 -14.32 1 98.31 44 GLU B O 1
ATOM 1989 N N . LYS B 1 45 ? -11.453 6.137 -15.102 1 98.56 45 LYS B N 1
ATOM 1990 C CA . LYS B 1 45 ? -11.961 7.434 -14.672 1 98.56 45 LYS B CA 1
ATOM 1991 C C . LYS B 1 45 ? -11.906 7.57 -13.156 1 98.56 45 LYS B C 1
ATOM 1993 O O . LYS B 1 45 ? -11.484 8.609 -12.633 1 98.56 45 LYS B O 1
ATOM 1998 N N . ILE B 1 46 ? -12.266 6.52 -12.5 1 98.75 46 ILE B N 1
ATOM 1999 C CA . ILE B 1 46 ? -12.289 6.531 -11.047 1 98.75 46 ILE B CA 1
ATOM 2000 C C . ILE B 1 46 ? -10.867 6.641 -10.508 1 98.75 46 ILE B C 1
ATOM 2002 O O . ILE B 1 46 ? -10.625 7.336 -9.516 1 98.75 46 ILE B O 1
ATOM 2006 N N . GLU B 1 47 ? -9.984 5.938 -11.117 1 98.19 47 GLU B N 1
ATOM 2007 C CA . GLU B 1 47 ? -8.594 5.996 -10.68 1 98.19 47 GLU B CA 1
ATOM 2008 C C . GLU B 1 47 ? -8.055 7.422 -10.75 1 98.19 47 GLU B C 1
ATOM 2010 O O . GLU B 1 47 ? -7.402 7.891 -9.82 1 98.19 47 GLU B O 1
ATOM 2015 N N . ARG B 1 48 ? -8.328 8.211 -11.789 1 96.81 48 ARG B N 1
ATOM 2016 C CA . ARG B 1 48 ? -7.895 9.594 -11.93 1 96.81 48 ARG B CA 1
ATOM 2017 C C . ARG B 1 48 ? -8.562 10.492 -10.891 1 96.81 48 ARG B C 1
ATOM 2019 O O . ARG B 1 48 ? -7.91 11.352 -10.297 1 96.81 48 ARG B O 1
ATOM 2026 N N . GLN B 1 49 ? -9.852 10.203 -10.641 1 98.31 49 GLN B N 1
ATOM 2027 C CA . GLN B 1 49 ? -10.602 10.969 -9.648 1 98.31 49 GLN B CA 1
ATOM 2028 C C . GLN B 1 49 ? -10.055 10.734 -8.242 1 98.31 49 GLN B C 1
ATOM 2030 O O . GLN B 1 49 ? -9.93 11.672 -7.457 1 98.31 49 GLN B O 1
ATOM 2035 N N . ALA B 1 50 ? -9.734 9.461 -7.969 1 98 50 ALA B N 1
ATOM 2036 C CA . ALA B 1 50 ? -9.227 9.094 -6.648 1 98 50 ALA B CA 1
ATOM 2037 C C . ALA B 1 50 ? -7.883 9.773 -6.375 1 98 50 ALA B C 1
ATOM 2039 O O . ALA B 1 50 ? -7.609 10.188 -5.246 1 98 50 ALA B O 1
ATOM 2040 N N . ASP B 1 51 ? -7.074 9.906 -7.391 1 93.88 51 ASP B N 1
ATOM 2041 C CA . ASP B 1 51 ? -5.789 10.578 -7.262 1 93.88 51 ASP B CA 1
ATOM 2042 C C . ASP B 1 51 ? -5.973 12.039 -6.848 1 93.88 51 ASP B C 1
ATOM 2044 O O . ASP B 1 51 ? -5.312 12.516 -5.926 1 93.88 51 ASP B O 1
ATOM 2048 N N . VAL B 1 52 ? -6.906 12.719 -7.473 1 95.75 52 VAL B N 1
ATOM 2049 C CA . VAL B 1 52 ? -7.188 14.125 -7.191 1 95.75 52 VAL B CA 1
ATOM 2050 C C . VAL B 1 52 ? -7.793 14.266 -5.797 1 95.75 52 VAL B C 1
ATOM 2052 O O . VAL B 1 52 ? -7.363 15.109 -5.012 1 95.75 52 VAL B O 1
ATOM 2055 N N . MET B 1 53 ? -8.695 13.375 -5.453 1 97.69 53 MET B N 1
ATOM 2056 C CA . MET B 1 53 ? -9.359 13.438 -4.156 1 97.69 53 MET B CA 1
ATOM 2057 C C . MET B 1 53 ? -8.375 13.164 -3.023 1 97.69 53 MET B C 1
ATOM 2059 O O . MET B 1 53 ? -8.477 13.766 -1.954 1 97.69 53 MET B O 1
ATOM 2063 N N . ASN B 1 54 ? -7.504 12.211 -3.254 1 96.06 54 ASN B N 1
ATOM 2064 C CA . ASN B 1 54 ? -6.465 11.953 -2.266 1 96.06 54 ASN B CA 1
ATOM 2065 C C . ASN B 1 54 ? -5.672 13.211 -1.938 1 96.06 54 ASN B C 1
ATOM 2067 O O . ASN B 1 54 ? -5.52 13.57 -0.767 1 96.06 54 ASN B O 1
ATOM 2071 N N . SER B 1 55 ? -5.234 13.953 -2.949 1 92.44 55 SER B N 1
ATOM 2072 C CA . SER B 1 55 ? -4.484 15.195 -2.775 1 92.44 55 SER B CA 1
ATOM 2073 C C . SER B 1 55 ? -5.324 16.25 -2.064 1 92.44 55 SER B C 1
ATOM 2075 O O . SER B 1 55 ? -4.836 16.922 -1.153 1 92.44 55 SER B O 1
ATOM 2077 N N . ASP B 1 56 ? -6.633 16.359 -2.463 1 96.25 56 ASP B N 1
ATOM 2078 C CA . ASP B 1 56 ? -7.531 17.359 -1.878 1 96.25 56 ASP B CA 1
ATOM 2079 C C . ASP B 1 56 ? -7.758 17.078 -0.393 1 96.25 56 ASP B C 1
ATOM 2081 O O . ASP B 1 56 ? -7.699 18 0.428 1 96.25 56 ASP B O 1
ATOM 2085 N N . ILE B 1 57 ? -7.914 15.844 -0.06 1 97.38 57 ILE B N 1
ATOM 2086 C CA . ILE B 1 57 ? -8.18 15.453 1.321 1 97.38 57 ILE B CA 1
ATOM 2087 C C . ILE B 1 57 ? -6.945 15.719 2.178 1 97.38 57 ILE B C 1
ATOM 2089 O O . ILE B 1 57 ? -7.051 16.25 3.289 1 97.38 57 ILE B O 1
ATOM 2093 N N . GLU B 1 58 ? -5.852 15.344 1.68 1 94.12 58 GLU B N 1
ATOM 2094 C CA . GLU B 1 58 ? -4.602 15.594 2.395 1 94.12 58 GLU B CA 1
ATOM 2095 C C . GLU B 1 58 ? -4.398 17.094 2.645 1 94.12 58 GLU B C 1
ATOM 2097 O O . GLU B 1 58 ? -4.035 17.5 3.752 1 94.12 58 GLU B O 1
ATOM 2102 N N . ASN B 1 59 ? -4.645 17.891 1.627 1 92.56 59 ASN B N 1
ATOM 2103 C CA . ASN B 1 59 ? -4.512 19.328 1.756 1 92.56 59 ASN B CA 1
ATOM 2104 C C . ASN B 1 59 ? -5.512 19.906 2.76 1 92.56 59 ASN B C 1
ATOM 2106 O O . ASN B 1 59 ? -5.164 20.766 3.568 1 92.56 59 ASN B O 1
ATOM 2110 N N . ASP B 1 60 ? -6.742 19.453 2.689 1 95.94 60 ASP B N 1
ATOM 2111 C CA . ASP B 1 60 ? -7.777 19.922 3.605 1 95.94 60 ASP B CA 1
ATOM 2112 C C . ASP B 1 60 ? -7.445 19.547 5.047 1 95.94 60 ASP B C 1
ATOM 2114 O O . ASP B 1 60 ? -7.617 20.359 5.957 1 95.94 60 ASP B O 1
ATOM 2118 N N . ALA B 1 61 ? -7 18.344 5.23 1 96.31 61 ALA B N 1
ATOM 2119 C CA . ALA B 1 61 ? -6.633 17.891 6.566 1 96.31 61 ALA B CA 1
ATOM 2120 C C . ALA B 1 61 ? -5.457 18.688 7.117 1 96.31 61 ALA B C 1
ATOM 2122 O O . ALA B 1 61 ? -5.48 19.141 8.266 1 96.31 61 ALA B O 1
ATOM 2123 N N . LEU B 1 62 ? -4.426 18.906 6.312 1 94.25 62 LEU B N 1
ATOM 2124 C CA . LEU B 1 62 ? -3.25 19.656 6.73 1 94.25 62 LEU B CA 1
ATOM 2125 C C . LEU B 1 62 ? -3.621 21.109 7.062 1 94.25 62 LEU B C 1
ATOM 2127 O O . LEU B 1 62 ? -3.117 21.672 8.031 1 94.25 62 LEU B O 1
ATOM 2131 N N . SER B 1 63 ? -4.52 21.656 6.199 1 93.94 63 SER B N 1
ATOM 2132 C CA . SER B 1 63 ? -5.004 23.016 6.441 1 93.94 63 SER B CA 1
ATOM 2133 C C . SER B 1 63 ? -5.758 23.109 7.762 1 93.94 63 SER B C 1
ATOM 2135 O O . SER B 1 63 ? -5.578 24.062 8.523 1 93.94 63 SER B O 1
ATOM 2137 N N . ALA B 1 64 ? -6.543 22.109 8.078 1 95.62 64 ALA B N 1
ATOM 2138 C CA . ALA B 1 64 ? -7.285 22.078 9.336 1 95.62 64 ALA B CA 1
ATOM 2139 C C . ALA B 1 64 ? -6.34 22 10.531 1 95.62 64 ALA B C 1
ATOM 2141 O O . ALA B 1 64 ? -6.551 22.672 11.539 1 95.62 64 ALA B O 1
ATOM 2142 N N . VAL B 1 65 ? -5.305 21.172 10.375 1 94.81 65 VAL B N 1
ATOM 2143 C CA . VAL B 1 65 ? -4.32 21.031 11.438 1 94.81 65 VAL B CA 1
ATOM 2144 C C . VAL B 1 65 ? -3.623 22.375 11.68 1 94.81 65 VAL B C 1
ATOM 2146 O O . VAL B 1 65 ? -3.484 22.812 12.82 1 94.81 65 VAL B O 1
ATOM 2149 N N . ALA B 1 66 ? -3.221 23.047 10.594 1 92.44 66 ALA B N 1
ATOM 2150 C CA . ALA B 1 66 ? -2.502 24.312 10.688 1 92.44 66 ALA B CA 1
ATOM 2151 C C . ALA B 1 66 ? -3.395 25.406 11.266 1 92.44 66 ALA B C 1
ATOM 2153 O O . ALA B 1 66 ? -2.967 26.172 12.133 1 92.44 66 ALA B O 1
ATOM 2154 N N . LEU B 1 67 ? -4.594 25.422 10.836 1 91.69 67 LEU B N 1
ATOM 2155 C CA . LEU B 1 67 ? -5.484 26.547 11.148 1 91.69 67 LEU B CA 1
ATOM 2156 C C . LEU B 1 67 ? -6.047 26.406 12.562 1 91.69 67 LEU B C 1
ATOM 2158 O O . LEU B 1 67 ? -6.238 27.391 13.258 1 91.69 67 LEU B O 1
ATOM 2162 N N . PHE B 1 68 ? -6.293 25.141 13.008 1 92.25 68 PHE B N 1
ATOM 2163 C CA . PHE B 1 68 ? -7.074 24.969 14.227 1 92.25 68 PHE B CA 1
ATOM 2164 C C . PHE B 1 68 ? -6.246 24.297 15.32 1 92.25 68 PHE B C 1
ATOM 2166 O O . PHE B 1 68 ? -6.699 24.172 16.453 1 92.25 68 PHE B O 1
ATOM 2173 N N . GLN B 1 69 ? -5.18 23.781 14.938 1 91.19 69 GLN B N 1
ATOM 2174 C CA . GLN B 1 69 ? -4.285 23.109 15.883 1 91.19 69 GLN B CA 1
ATOM 2175 C C . GLN B 1 69 ? -5.047 22.125 16.75 1 91.19 69 GLN B C 1
ATOM 2177 O O . GLN B 1 69 ? -4.961 22.172 17.984 1 91.19 69 GLN B O 1
ATOM 2182 N N . PRO B 1 70 ? -5.645 21.25 16.109 1 91.56 70 PRO B N 1
ATOM 2183 C CA . PRO B 1 70 ? -6.461 20.281 16.859 1 91.56 70 PRO B CA 1
ATOM 2184 C C . PRO B 1 70 ? -5.629 19.406 17.781 1 91.56 70 PRO B C 1
ATOM 2186 O O . PRO B 1 70 ? -4.426 19.234 17.562 1 91.56 70 PRO B O 1
ATOM 2189 N N . VAL B 1 71 ? -6.281 18.969 18.844 1 86.19 71 VAL B N 1
ATOM 2190 C CA . VAL B 1 71 ? -5.609 18.109 19.812 1 86.19 71 VAL B CA 1
ATOM 2191 C C . VAL B 1 71 ? -6.363 16.781 19.938 1 86.19 71 VAL B C 1
ATOM 2193 O O . VAL B 1 71 ? -7.512 16.672 19.5 1 86.19 71 VAL B O 1
ATOM 2196 N N . ALA B 1 72 ? -5.602 15.805 20.469 1 86.25 72 ALA B N 1
ATOM 2197 C CA . ALA B 1 72 ? -6.188 14.531 20.875 1 86.25 72 ALA B CA 1
ATOM 2198 C C . ALA B 1 72 ? -6.898 13.852 19.719 1 86.25 72 ALA B C 1
ATOM 2200 O O . ALA B 1 72 ? -6.285 13.578 18.688 1 86.25 72 ALA B O 1
ATOM 2201 N N . LYS B 1 73 ? -8.133 13.68 19.906 1 88.25 73 LYS B N 1
ATOM 2202 C CA . LYS B 1 73 ? -8.93 12.867 19 1 88.25 73 LYS B CA 1
ATOM 2203 C C . LYS B 1 73 ? -9.039 13.531 17.625 1 88.25 73 LYS B C 1
ATOM 2205 O O . LYS B 1 73 ? -9.016 12.852 16.594 1 88.25 73 LYS B O 1
ATOM 2210 N N . ASP B 1 74 ? -9.188 14.852 17.641 1 92.31 74 ASP B N 1
ATOM 2211 C CA . ASP B 1 74 ? -9.312 15.57 16.375 1 92.31 74 ASP B CA 1
ATOM 2212 C C . ASP B 1 74 ? -8.031 15.477 15.555 1 92.31 74 ASP B C 1
ATOM 2214 O O . ASP B 1 74 ? -8.07 15.344 14.328 1 92.31 74 ASP B O 1
ATOM 2218 N N . LEU B 1 75 ? -6.965 15.523 16.25 1 91.31 75 LEU B N 1
ATOM 2219 C CA . LEU B 1 75 ? -5.68 15.375 15.57 1 91.31 75 LEU B CA 1
ATOM 2220 C C . LEU B 1 75 ? -5.5 13.953 15.039 1 91.31 75 LEU B C 1
ATOM 2222 O O . LEU B 1 75 ? -5.07 13.766 13.898 1 91.31 75 LEU B O 1
ATOM 2226 N N . ARG B 1 76 ? -5.848 13.016 15.859 1 90.19 76 ARG B N 1
ATOM 2227 C CA . ARG B 1 76 ? -5.77 11.617 15.43 1 90.19 76 ARG B CA 1
ATOM 2228 C C . ARG B 1 76 ? -6.645 11.367 14.211 1 90.19 76 ARG B C 1
ATOM 2230 O O . ARG B 1 76 ? -6.25 10.648 13.297 1 90.19 76 ARG B O 1
ATOM 2237 N N . PHE B 1 77 ? -7.777 12 14.266 1 94 77 PHE B N 1
ATOM 2238 C CA . PHE B 1 77 ? -8.695 11.852 13.148 1 94 77 PHE B CA 1
ATOM 2239 C C . PHE B 1 77 ? -8.078 12.383 11.859 1 94 77 PHE B C 1
ATOM 2241 O O . PHE B 1 77 ? -8.086 11.703 10.836 1 94 77 PHE B O 1
ATOM 2248 N N . LEU B 1 78 ? -7.539 13.547 11.938 1 95.31 78 LEU B N 1
ATOM 2249 C CA . LEU B 1 78 ? -6.984 14.188 10.75 1 95.31 78 LEU B CA 1
ATOM 2250 C C . LEU B 1 78 ? -5.781 13.406 10.227 1 95.31 78 LEU B C 1
ATOM 2252 O O . LEU B 1 78 ? -5.637 13.219 9.016 1 95.31 78 LEU B O 1
ATOM 2256 N N . ALA B 1 79 ? -4.945 12.898 11.086 1 93 79 ALA B N 1
ATOM 2257 C CA . ALA B 1 79 ? -3.814 12.062 10.688 1 93 79 ALA B CA 1
ATOM 2258 C C . ALA B 1 79 ? -4.289 10.781 10.016 1 93 79 ALA B C 1
ATOM 2260 O O . ALA B 1 79 ? -3.746 10.367 8.984 1 93 79 ALA B O 1
ATOM 2261 N N . THR B 1 80 ? -5.281 10.195 10.555 1 94.19 80 THR B N 1
ATOM 2262 C CA . THR B 1 80 ? -5.824 8.93 10.062 1 94.19 80 THR B CA 1
ATOM 2263 C C . THR B 1 80 ? -6.473 9.125 8.695 1 94.19 80 THR B C 1
ATOM 2265 O O . THR B 1 80 ? -6.301 8.297 7.797 1 94.19 80 THR B O 1
ATOM 2268 N N . VAL B 1 81 ? -7.215 10.203 8.531 1 96.31 81 VAL B N 1
ATOM 2269 C CA . VAL B 1 81 ? -7.91 10.469 7.277 1 96.31 81 VAL B CA 1
ATOM 2270 C C . VAL B 1 81 ? -6.895 10.602 6.145 1 96.31 81 VAL B C 1
ATOM 2272 O O . VAL B 1 81 ? -7.137 10.141 5.027 1 96.31 81 VAL B O 1
ATOM 2275 N N . MET B 1 82 ? -5.738 11.18 6.43 1 94.94 82 MET B N 1
ATOM 2276 C CA . MET B 1 82 ? -4.688 11.312 5.422 1 94.94 82 MET B CA 1
ATOM 2277 C C . MET B 1 82 ? -4.145 9.953 5.008 1 94.94 82 MET B C 1
ATOM 2279 O O . MET B 1 82 ? -3.938 9.695 3.822 1 94.94 82 MET B O 1
ATOM 2283 N N . ARG B 1 83 ? -4.078 9.141 5.949 1 93.94 83 ARG B N 1
ATOM 2284 C CA . ARG B 1 83 ? -3.59 7.797 5.68 1 93.94 83 ARG B CA 1
ATOM 2285 C C . ARG B 1 83 ? -4.617 6.988 4.891 1 93.94 83 ARG B C 1
ATOM 2287 O O . ARG B 1 83 ? -4.277 6.336 3.904 1 93.94 83 ARG B O 1
ATOM 2294 N N . LEU B 1 84 ? -5.797 7.055 5.305 1 97.31 84 LEU B N 1
ATOM 2295 C CA . LEU B 1 84 ? -6.859 6.305 4.645 1 97.31 84 LEU B CA 1
ATOM 2296 C C . LEU B 1 84 ? -7.039 6.766 3.203 1 97.31 84 LEU B C 1
ATOM 2298 O O . LEU B 1 84 ? -7.273 5.953 2.309 1 97.31 84 LEU B O 1
ATOM 2302 N N . SER B 1 85 ? -7.02 8.07 3.035 1 97.5 85 SER B N 1
ATOM 2303 C CA . SER B 1 85 ? -7.164 8.617 1.69 1 97.5 85 SER B CA 1
ATOM 2304 C C . SER B 1 85 ? -6.113 8.047 0.744 1 97.5 85 SER B C 1
ATOM 2306 O O . SER B 1 85 ? -6.434 7.656 -0.38 1 97.5 85 SER B O 1
ATOM 2308 N N . GLY B 1 86 ? -4.844 7.926 1.168 1 95.81 86 GLY B N 1
ATOM 2309 C CA . GLY B 1 86 ? -3.797 7.297 0.383 1 95.81 86 GLY B CA 1
ATOM 2310 C C . GLY B 1 86 ? -4.051 5.824 0.123 1 95.81 86 GLY B C 1
ATOM 2311 O O . GLY B 1 86 ? -3.766 5.32 -0.965 1 95.81 86 GLY B O 1
ATOM 2312 N N . ASN B 1 87 ? -4.551 5.152 1.123 1 97.25 87 ASN B N 1
ATOM 2313 C CA . ASN B 1 87 ? -4.887 3.74 0.967 1 97.25 87 ASN B CA 1
ATOM 2314 C C . ASN B 1 87 ? -5.953 3.531 -0.105 1 97.25 87 ASN B C 1
ATOM 2316 O O . ASN B 1 87 ? -5.859 2.6 -0.907 1 97.25 87 ASN B O 1
ATOM 2320 N N . TYR B 1 88 ? -6.934 4.398 -0.152 1 98.62 88 TYR B N 1
ATOM 2321 C CA . TYR B 1 88 ? -8 4.262 -1.139 1 98.62 88 TYR B CA 1
ATOM 2322 C C . TYR B 1 88 ? -7.48 4.539 -2.545 1 98.62 88 TYR B C 1
ATOM 2324 O O . TYR B 1 88 ? -7.91 3.902 -3.508 1 98.62 88 TYR B O 1
ATOM 2332 N N . GLU B 1 89 ? -6.605 5.516 -2.633 1 97.31 89 GLU B N 1
ATOM 2333 C CA . GLU B 1 89 ? -5.949 5.742 -3.918 1 97.31 89 GLU B CA 1
ATOM 2334 C C . GLU B 1 89 ? -5.211 4.492 -4.387 1 97.31 89 GLU B C 1
ATOM 2336 O O . GLU B 1 89 ? -5.301 4.113 -5.559 1 97.31 89 GLU B O 1
ATOM 2341 N N . ARG B 1 90 ? -4.531 3.807 -3.553 1 95.88 90 ARG B N 1
ATOM 2342 C CA . ARG B 1 90 ? -3.818 2.574 -3.877 1 95.88 90 ARG B CA 1
ATOM 2343 C C . ARG B 1 90 ? -4.789 1.479 -4.305 1 95.88 90 ARG B C 1
ATOM 2345 O O . ARG B 1 90 ? -4.504 0.719 -5.234 1 95.88 90 ARG B O 1
ATOM 2352 N N . ILE B 1 91 ? -5.875 1.434 -3.602 1 98.62 91 ILE B N 1
ATOM 2353 C CA . ILE B 1 91 ? -6.871 0.422 -3.934 1 98.62 91 ILE B CA 1
ATOM 2354 C C . ILE B 1 91 ? -7.383 0.645 -5.355 1 98.62 91 ILE B C 1
ATOM 2356 O O . ILE B 1 91 ? -7.504 -0.304 -6.133 1 98.62 91 ILE B O 1
ATOM 2360 N N . THR B 1 92 ? -7.668 1.906 -5.758 1 98.75 92 THR B N 1
ATOM 2361 C CA . THR B 1 92 ? -8.156 2.197 -7.102 1 98.75 92 THR B CA 1
ATOM 2362 C C . THR B 1 92 ? -7.09 1.884 -8.148 1 98.75 92 THR B C 1
ATOM 2364 O O . THR B 1 92 ? -7.406 1.466 -9.258 1 98.75 92 THR B O 1
ATOM 2367 N N . ASP B 1 93 ? -5.844 2.039 -7.758 1 96.75 93 ASP B N 1
ATOM 2368 C CA . ASP B 1 93 ? -4.746 1.649 -8.633 1 96.75 93 ASP B CA 1
ATOM 2369 C C . ASP B 1 93 ? -4.738 0.14 -8.867 1 96.75 93 ASP B C 1
ATOM 2371 O O . ASP B 1 93 ? -4.57 -0.318 -10 1 96.75 93 ASP B O 1
ATOM 2375 N N . LEU B 1 94 ? -4.848 -0.578 -7.852 1 98 94 LEU B N 1
ATOM 2376 C CA . LEU B 1 94 ? -4.871 -2.033 -7.949 1 98 94 LEU B CA 1
ATOM 2377 C C . LEU B 1 94 ? -6.07 -2.502 -8.773 1 98 94 LEU B C 1
ATOM 2379 O O . LEU B 1 94 ? -5.949 -3.43 -9.578 1 98 94 LEU B O 1
ATOM 2383 N N . ALA B 1 95 ? -7.258 -1.849 -8.531 1 98.81 95 ALA B N 1
ATOM 2384 C CA . ALA B 1 95 ? -8.445 -2.172 -9.312 1 98.81 95 ALA B CA 1
ATOM 2385 C C . ALA B 1 95 ? -8.203 -1.931 -10.797 1 98.81 95 ALA B C 1
ATOM 2387 O O . ALA B 1 95 ? -8.633 -2.723 -11.641 1 98.81 95 ALA B O 1
ATOM 2388 N N . LEU B 1 96 ? -7.5 -0.856 -11.125 1 98.56 96 LEU B N 1
ATOM 2389 C CA . LEU B 1 96 ? -7.191 -0.544 -12.516 1 98.56 96 LEU B CA 1
ATOM 2390 C C . LEU B 1 96 ? -6.27 -1.599 -13.117 1 98.56 96 LEU B C 1
ATOM 2392 O O . LEU B 1 96 ? -6.441 -1.996 -14.266 1 98.56 96 LEU B O 1
ATOM 2396 N N . LYS B 1 97 ? -5.359 -2.066 -12.359 1 97.25 97 LYS B N 1
ATOM 2397 C CA . LYS B 1 97 ? -4.461 -3.115 -12.828 1 97.25 97 LYS B CA 1
ATOM 2398 C C . LYS B 1 97 ? -5.23 -4.387 -13.172 1 97.25 97 LYS B C 1
ATOM 2400 O O . LYS B 1 97 ? -4.98 -5.016 -14.203 1 97.25 97 LYS B O 1
ATOM 2405 N N . ILE B 1 98 ? -6.094 -4.715 -12.359 1 98.62 98 ILE B N 1
ATOM 2406 C CA . ILE B 1 98 ? -6.926 -5.883 -12.625 1 98.62 98 ILE B CA 1
ATOM 2407 C C . ILE B 1 98 ? -7.766 -5.652 -13.875 1 98.62 98 ILE B C 1
ATOM 2409 O O . ILE B 1 98 ? -7.855 -6.527 -14.742 1 98.62 98 ILE B O 1
ATOM 2413 N N . ALA B 1 99 ? -8.359 -4.449 -13.977 1 98.62 99 ALA B N 1
ATOM 2414 C CA . ALA B 1 99 ? -9.25 -4.105 -15.086 1 98.62 99 ALA B CA 1
ATOM 2415 C C . ALA B 1 99 ? -8.516 -4.156 -16.422 1 98.62 99 ALA B C 1
ATOM 2417 O O . ALA B 1 99 ? -9.133 -4.355 -17.469 1 98.62 99 ALA B O 1
ATOM 2418 N N . ARG B 1 100 ? -7.223 -4.02 -16.406 1 97.31 100 ARG B N 1
ATOM 2419 C CA . ARG B 1 100 ? -6.434 -3.932 -17.641 1 97.31 100 ARG B CA 1
ATOM 2420 C C . ARG B 1 100 ? -6.051 -5.32 -18.141 1 97.31 100 ARG B C 1
ATOM 2422 O O . ARG B 1 100 ? -5.602 -5.469 -19.281 1 97.31 100 ARG B O 1
ATOM 2429 N N . PHE B 1 101 ? -6.215 -6.316 -17.266 1 96.81 101 PHE B N 1
ATOM 2430 C CA . PHE B 1 101 ? -6.008 -7.676 -17.75 1 96.81 101 PHE B CA 1
ATOM 2431 C C . PHE B 1 101 ? -7.105 -8.07 -18.719 1 96.81 101 PHE B C 1
ATOM 2433 O O . PHE B 1 101 ? -8.18 -7.473 -18.734 1 96.81 101 PHE B O 1
ATOM 2440 N N . SER B 1 102 ? -6.762 -8.93 -19.641 1 95 102 SER B N 1
ATOM 2441 C CA . SER B 1 102 ? -7.715 -9.578 -20.547 1 95 102 SER B CA 1
ATOM 2442 C C . SER B 1 102 ? -7.684 -11.094 -20.375 1 95 102 SER B C 1
ATOM 2444 O O . SER B 1 102 ? -6.711 -11.75 -20.75 1 95 102 SER B O 1
ATOM 2446 N N . VAL B 1 103 ? -8.773 -11.594 -19.703 1 96.5 103 VAL B N 1
ATOM 2447 C CA . VAL B 1 103 ? -8.828 -13.016 -19.391 1 96.5 103 VAL B CA 1
ATOM 2448 C C . VAL B 1 103 ? -9.984 -13.664 -20.141 1 96.5 103 VAL B C 1
ATOM 2450 O O . VAL B 1 103 ? -11.125 -13.195 -20.078 1 96.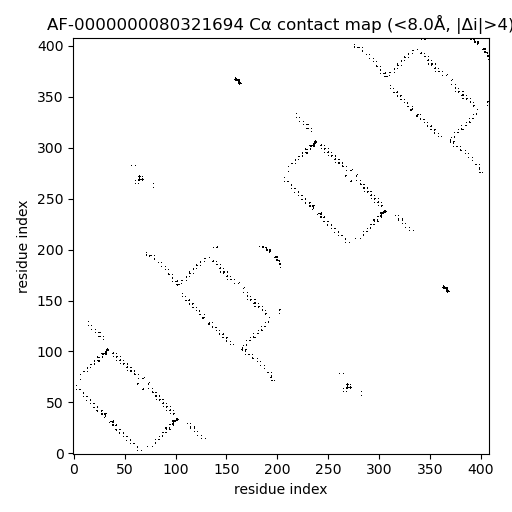5 103 VAL B O 1
ATOM 2453 N N . GLU B 1 104 ? -9.695 -14.695 -20.844 1 94.69 104 GLU B N 1
ATOM 2454 C CA . GLU B 1 104 ? -10.695 -15.453 -21.594 1 94.69 104 GLU B CA 1
ATOM 2455 C C . GLU B 1 104 ? -10.984 -16.797 -20.938 1 94.69 104 GLU B C 1
ATOM 2457 O O . GLU B 1 104 ? -12.07 -17.359 -21.094 1 94.69 104 GLU B O 1
ATOM 2462 N N . SER B 1 105 ? -10.086 -17.266 -20.156 1 93.12 105 SER B N 1
ATOM 2463 C CA . SER B 1 105 ? -10.195 -18.578 -19.547 1 93.12 105 SER B CA 1
ATOM 2464 C C . SER B 1 105 ? -11.094 -18.547 -18.312 1 93.12 105 SER B C 1
ATOM 2466 O O . SER B 1 105 ? -11.227 -17.5 -17.672 1 93.12 105 SER B O 1
ATOM 2468 N N . ASP B 1 106 ? -11.633 -19.625 -18.031 1 94.94 106 ASP B N 1
ATOM 2469 C CA . ASP B 1 106 ? -12.414 -19.781 -16.812 1 94.94 106 ASP B CA 1
ATOM 2470 C C . ASP B 1 106 ? -11.562 -20.344 -15.672 1 94.94 106 ASP B C 1
ATOM 2472 O O . ASP B 1 106 ? -12.086 -20.688 -14.609 1 94.94 106 ASP B O 1
ATOM 2476 N N . PHE B 1 107 ? -10.344 -20.422 -15.969 1 94.81 107 PHE B N 1
ATOM 2477 C CA . PHE B 1 107 ? -9.438 -20.922 -14.945 1 94.81 107 PHE B CA 1
ATOM 2478 C C . PHE B 1 107 ? -9.562 -20.125 -13.656 1 94.81 107 PHE B C 1
ATOM 2480 O O . PHE B 1 107 ? -9.398 -18.906 -13.656 1 94.81 107 PHE B O 1
ATOM 2487 N N . CYS B 1 108 ? -9.969 -20.75 -12.492 1 97.44 108 CYS B N 1
ATOM 2488 C CA . CYS B 1 108 ? -10.086 -20.219 -11.141 1 97.44 108 CYS B CA 1
ATOM 2489 C C . CYS B 1 108 ? -11.102 -19.078 -11.078 1 97.44 108 CYS B C 1
ATOM 2491 O O . CYS B 1 108 ? -11.062 -18.266 -10.156 1 97.44 108 CYS B O 1
ATOM 2493 N N . ARG B 1 109 ? -12.023 -18.984 -12.047 1 97.38 109 ARG B N 1
ATOM 2494 C CA . ARG B 1 109 ? -12.977 -17.891 -12.086 1 97.38 109 ARG B CA 1
ATOM 2495 C C . ARG B 1 109 ? -13.805 -17.828 -10.805 1 97.38 109 ARG B C 1
ATOM 2497 O O . ARG B 1 109 ? -13.992 -16.75 -10.234 1 97.38 109 ARG B O 1
ATOM 2504 N N . GLY B 1 110 ? -14.242 -18.953 -10.383 1 98.31 110 GLY B N 1
ATOM 2505 C CA . GLY B 1 110 ? -15.023 -18.984 -9.156 1 98.31 110 GLY B CA 1
ATOM 2506 C C . GLY B 1 110 ? -14.273 -18.469 -7.949 1 98.31 110 GLY B C 1
ATOM 2507 O O . GLY B 1 110 ? -14.844 -17.75 -7.125 1 98.31 110 GLY B O 1
ATOM 2508 N N . LYS B 1 111 ? -13.07 -18.781 -7.836 1 98.69 111 LYS B N 1
ATOM 2509 C CA . LYS B 1 111 ? -12.25 -18.359 -6.707 1 98.69 111 LYS B CA 1
ATOM 2510 C C . LYS B 1 111 ? -11.977 -16.859 -6.777 1 98.69 111 LYS B C 1
ATOM 2512 O O . LYS B 1 111 ? -12.016 -16.156 -5.758 1 98.69 111 LYS B O 1
ATOM 2517 N N . ILE B 1 112 ? -11.688 -16.391 -7.961 1 98.75 112 ILE B N 1
ATOM 2518 C CA . ILE B 1 112 ? -11.453 -14.961 -8.164 1 98.75 112 ILE B CA 1
ATOM 2519 C C . ILE B 1 112 ? -12.711 -14.172 -7.797 1 98.75 112 ILE B C 1
ATOM 2521 O O . ILE B 1 112 ? -12.633 -13.148 -7.113 1 98.75 112 ILE B O 1
ATOM 2525 N N . GLU B 1 113 ? -13.883 -14.656 -8.219 1 98.75 113 GLU B N 1
ATOM 2526 C CA . GLU B 1 113 ? -15.156 -14.016 -7.895 1 98.75 113 GLU B CA 1
ATOM 2527 C C . GLU B 1 113 ? -15.422 -14.047 -6.391 1 98.75 113 GLU B C 1
ATOM 2529 O O . GLU B 1 113 ? -15.961 -13.094 -5.832 1 98.75 113 GLU B O 1
ATOM 2534 N N . ALA B 1 114 ? -15.023 -15.117 -5.789 1 98.81 114 ALA B N 1
ATOM 2535 C CA . ALA B 1 114 ? -15.188 -15.219 -4.34 1 98.81 114 ALA B CA 1
ATOM 2536 C C . ALA B 1 114 ? -14.297 -14.219 -3.617 1 98.81 114 ALA B C 1
ATOM 2538 O O . ALA B 1 114 ? -14.719 -13.578 -2.65 1 98.81 114 ALA B O 1
ATOM 2539 N N . MET B 1 115 ? -13.07 -14.102 -4.035 1 98.88 115 MET B N 1
ATOM 2540 C CA . MET B 1 115 ? -12.164 -13.094 -3.479 1 98.88 115 MET B CA 1
ATOM 2541 C C . MET B 1 115 ? -12.742 -11.695 -3.652 1 98.88 115 MET B C 1
ATOM 2543 O O . MET B 1 115 ? -12.734 -10.891 -2.717 1 98.88 115 MET B O 1
ATOM 2547 N N . HIS B 1 116 ? -13.227 -11.461 -4.824 1 98.88 116 HIS B N 1
ATOM 2548 C CA . HIS B 1 116 ? -13.812 -10.172 -5.18 1 98.88 116 HIS B CA 1
ATOM 2549 C C . HIS B 1 116 ? -14.992 -9.836 -4.27 1 98.88 116 HIS B C 1
ATOM 2551 O O . HIS B 1 116 ? -15.055 -8.734 -3.715 1 98.88 116 HIS B O 1
ATOM 2557 N N . ARG B 1 117 ? -15.914 -10.734 -4.062 1 98.81 117 ARG B N 1
ATOM 2558 C CA . ARG B 1 117 ? -17.062 -10.539 -3.188 1 98.81 117 ARG B CA 1
ATOM 2559 C C . ARG B 1 117 ? -16.625 -10.281 -1.751 1 98.81 117 ARG B C 1
ATOM 2561 O O . ARG B 1 117 ? -17.203 -9.438 -1.062 1 98.81 117 ARG B O 1
ATOM 2568 N N . THR B 1 118 ? -15.609 -11.008 -1.345 1 98.88 118 THR B N 1
ATOM 2569 C CA . THR B 1 118 ? -15.102 -10.859 0.016 1 98.88 118 THR B CA 1
ATOM 2570 C C . THR B 1 118 ? -14.531 -9.461 0.228 1 98.88 118 THR B C 1
ATOM 2572 O O . THR B 1 118 ? -14.773 -8.836 1.264 1 98.88 118 THR B O 1
ATOM 2575 N N . VAL B 1 119 ? -13.836 -8.969 -0.714 1 98.88 119 VAL B N 1
ATOM 2576 C CA . VAL B 1 119 ? -13.273 -7.629 -0.626 1 98.88 119 VAL B CA 1
ATOM 2577 C C . VAL B 1 119 ? -14.398 -6.602 -0.553 1 98.88 119 VAL B C 1
ATOM 2579 O O . VAL B 1 119 ? -14.32 -5.637 0.214 1 98.88 119 VAL B O 1
ATOM 2582 N N . ILE B 1 120 ? -15.477 -6.793 -1.354 1 98.88 120 ILE B N 1
ATOM 2583 C CA . ILE B 1 120 ? -16.625 -5.891 -1.337 1 98.88 120 ILE B CA 1
ATOM 2584 C C . ILE B 1 120 ? -17.266 -5.895 0.05 1 98.88 120 ILE B C 1
ATOM 2586 O O . ILE B 1 120 ? -17.625 -4.844 0.576 1 98.88 120 ILE B O 1
ATOM 2590 N N . GLU B 1 121 ? -17.328 -7 0.654 1 98.75 121 GLU B N 1
ATOM 2591 C CA . GLU B 1 121 ? -17.844 -7.102 2.012 1 98.75 121 GLU B CA 1
ATOM 2592 C C . GLU B 1 121 ? -16.984 -6.328 3 1 98.75 121 GLU B C 1
ATOM 2594 O O . GLU B 1 121 ? -17.5 -5.703 3.928 1 98.75 121 GLU B O 1
ATOM 2599 N N . MET B 1 122 ? -15.727 -6.395 2.812 1 98.62 122 MET B N 1
ATOM 2600 C CA . MET B 1 122 ? -14.805 -5.684 3.693 1 98.62 122 MET B CA 1
ATOM 2601 C C . MET B 1 122 ? -14.984 -4.176 3.566 1 98.62 122 MET B C 1
ATOM 2603 O O . MET B 1 122 ? -14.867 -3.447 4.555 1 98.62 122 MET B O 1
ATOM 2607 N N . PHE B 1 123 ? -15.242 -3.688 2.309 1 98.75 123 PHE B N 1
ATOM 2608 C CA . PHE B 1 123 ? -15.562 -2.277 2.121 1 98.75 123 PHE B CA 1
ATOM 2609 C C . PHE B 1 123 ? -16.75 -1.871 2.975 1 98.75 123 PHE B C 1
ATOM 2611 O O . PHE B 1 123 ? -16.75 -0.8 3.584 1 98.75 123 PHE B O 1
ATOM 2618 N N . ASP B 1 124 ? -17.766 -2.703 3.039 1 98.44 124 ASP B N 1
ATOM 2619 C CA . ASP B 1 124 ? -18.969 -2.41 3.807 1 98.44 124 ASP B CA 1
ATOM 2620 C C . ASP B 1 124 ? -18.656 -2.32 5.301 1 98.44 124 ASP B C 1
ATOM 2622 O O . ASP B 1 124 ? -19.188 -1.456 6 1 98.44 124 ASP B O 1
ATOM 2626 N N . ILE B 1 125 ? -17.812 -3.182 5.777 1 97.88 125 ILE B N 1
ATOM 2627 C CA . ILE B 1 125 ? -17.422 -3.193 7.184 1 97.88 125 ILE B CA 1
ATOM 2628 C C . ILE B 1 125 ? -16.672 -1.909 7.523 1 97.88 125 ILE B C 1
ATOM 2630 O O . ILE B 1 125 ? -16.969 -1.255 8.523 1 97.88 125 ILE B O 1
ATOM 2634 N N . VAL B 1 126 ? -15.75 -1.537 6.68 1 97.75 126 VAL B N 1
ATOM 2635 C CA . VAL B 1 126 ? -14.945 -0.338 6.902 1 97.75 126 VAL B CA 1
ATOM 2636 C C . VAL B 1 126 ? -15.836 0.899 6.832 1 97.75 126 VAL B C 1
ATOM 2638 O O . VAL B 1 126 ? -15.672 1.836 7.617 1 97.75 126 VAL B O 1
ATOM 2641 N N . GLU B 1 127 ? -16.781 0.894 5.898 1 97.56 127 GLU B N 1
ATOM 2642 C CA . GLU B 1 127 ? -17.719 2.006 5.77 1 97.56 127 GLU B CA 1
ATOM 2643 C C . GLU B 1 127 ? -18.547 2.189 7.043 1 97.56 127 GLU B C 1
ATOM 2645 O O . GLU B 1 127 ? -18.719 3.314 7.52 1 97.56 127 GLU B O 1
ATOM 2650 N N . ALA B 1 128 ? -19.062 1.131 7.539 1 96.94 128 ALA B N 1
ATOM 2651 C CA . ALA B 1 128 ? -19.828 1.183 8.781 1 96.94 128 ALA B CA 1
ATOM 2652 C C . ALA B 1 128 ? -19 1.768 9.914 1 96.94 128 ALA B C 1
ATOM 2654 O O . ALA B 1 128 ? -19.484 2.578 10.703 1 96.94 128 ALA B O 1
ATOM 2655 N N . ALA B 1 129 ? -17.781 1.367 9.938 1 94.56 129 ALA B N 1
ATOM 2656 C CA . ALA B 1 129 ? -16.875 1.868 10.969 1 94.56 129 ALA B CA 1
ATOM 2657 C C . ALA B 1 129 ? -16.641 3.369 10.82 1 94.56 129 ALA B C 1
ATOM 2659 O O . ALA B 1 129 ? -16.641 4.105 11.805 1 94.56 129 ALA B O 1
ATOM 2660 N N . LEU B 1 130 ? -16.422 3.863 9.641 1 93.88 130 LEU B N 1
ATOM 2661 C CA . LEU B 1 130 ? -16.219 5.277 9.359 1 93.88 130 LEU B CA 1
ATOM 2662 C C . LEU B 1 130 ? -17.438 6.098 9.766 1 93.88 130 LEU B C 1
ATOM 2664 O O . LEU B 1 130 ? -17.312 7.273 10.125 1 93.88 130 LEU B O 1
ATOM 2668 N N . LYS B 1 131 ? -18.578 5.348 9.727 1 93.81 131 LYS B N 1
ATOM 2669 C CA . LYS B 1 131 ? -19.828 6.008 10.094 1 93.81 131 LYS B CA 1
ATOM 2670 C C . LYS B 1 131 ? -20.109 5.848 11.586 1 93.81 131 LYS B C 1
ATOM 2672 O O . LYS B 1 131 ? -21.156 6.281 12.062 1 93.81 131 LYS B O 1
ATOM 2677 N N . GLY B 1 132 ? -19.188 5.031 12.32 1 90.69 132 GLY B N 1
ATOM 2678 C CA . GLY B 1 132 ? -19.297 5.004 13.766 1 90.69 132 GLY B CA 1
ATOM 2679 C C . GLY B 1 132 ? -19.734 3.65 14.312 1 90.69 132 GLY B C 1
ATOM 2680 O O . GLY B 1 132 ? -19.797 3.455 15.523 1 90.69 132 GLY B O 1
ATOM 2681 N N . ASP B 1 133 ? -20.031 2.746 13.438 1 92.19 133 ASP B N 1
ATOM 2682 C CA . ASP B 1 133 ? -20.375 1.392 13.859 1 92.19 133 ASP B CA 1
ATOM 2683 C C . ASP B 1 133 ? -19.156 0.468 13.805 1 92.19 133 ASP B C 1
ATOM 2685 O O . ASP B 1 133 ? -18.859 -0.095 12.75 1 92.19 133 ASP B O 1
ATOM 2689 N N . MET B 1 134 ? -18.688 0.24 15.031 1 88.81 134 MET B N 1
ATOM 2690 C CA . MET B 1 134 ? -17.438 -0.504 15.086 1 88.81 134 MET B CA 1
ATOM 2691 C C . MET B 1 134 ? -17.641 -1.895 15.672 1 88.81 134 MET B C 1
ATOM 2693 O O . MET B 1 134 ? -16.688 -2.596 15.992 1 88.81 134 MET B O 1
ATOM 2697 N N . ARG B 1 135 ? -18.812 -2.279 15.773 1 86.81 135 ARG B N 1
ATOM 2698 C CA . ARG B 1 135 ? -19.125 -3.574 16.375 1 86.81 135 ARG B CA 1
ATOM 2699 C C . ARG B 1 135 ? -18.453 -4.707 15.594 1 86.81 135 ARG B C 1
ATOM 2701 O O . ARG B 1 135 ? -18.641 -4.824 14.383 1 86.81 135 ARG B O 1
ATOM 2708 N N . ASN B 1 136 ? -17.594 -5.426 16.188 1 90.31 136 ASN B N 1
ATOM 2709 C CA . ASN B 1 136 ? -16.938 -6.645 15.734 1 90.31 136 ASN B CA 1
ATOM 2710 C C . ASN B 1 136 ? -16.078 -6.387 14.492 1 90.31 136 ASN B C 1
ATOM 2712 O O . ASN B 1 136 ? -15.812 -7.305 13.719 1 90.31 136 ASN B O 1
ATOM 2716 N N . MET B 1 137 ? -15.844 -5.281 14.305 1 93.44 137 MET B N 1
ATOM 2717 C CA . MET B 1 137 ? -15.133 -4.875 13.102 1 93.44 137 MET B CA 1
ATOM 2718 C C . MET B 1 137 ? -13.82 -5.629 12.961 1 93.44 137 MET B C 1
ATOM 2720 O O . MET B 1 137 ? -13.531 -6.203 11.906 1 93.44 137 MET B O 1
ATOM 2724 N N . ARG B 1 138 ? -13.047 -5.648 13.984 1 93.44 138 ARG B N 1
ATOM 2725 C CA . ARG B 1 138 ? -11.742 -6.301 13.953 1 93.44 138 ARG B CA 1
ATOM 2726 C C . ARG B 1 138 ? -11.875 -7.773 13.586 1 93.44 138 ARG B C 1
ATOM 2728 O O . ARG B 1 138 ? -11.219 -8.258 12.656 1 93.44 138 ARG B O 1
ATOM 2735 N N . ASP B 1 139 ? -12.719 -8.445 14.266 1 95.31 139 ASP B N 1
ATOM 2736 C CA . ASP B 1 139 ? -12.906 -9.875 14.039 1 95.31 139 ASP B CA 1
ATOM 2737 C C . ASP B 1 139 ? -13.422 -10.141 12.625 1 95.31 139 ASP B C 1
ATOM 2739 O O . ASP B 1 139 ? -12.992 -11.102 11.977 1 95.31 139 ASP B O 1
ATOM 2743 N N . GLU B 1 140 ? -14.336 -9.328 12.188 1 96.75 140 GLU B N 1
ATOM 2744 C CA . GLU B 1 140 ? -14.914 -9.484 10.852 1 96.75 140 GLU B CA 1
ATOM 2745 C C . GLU B 1 140 ? -13.875 -9.258 9.766 1 96.75 140 GLU B C 1
ATOM 2747 O O . GLU B 1 140 ? -13.82 -10 8.781 1 96.75 140 GLU B O 1
ATOM 2752 N N . LEU B 1 141 ? -13.008 -8.305 9.984 1 97.5 141 LEU B N 1
ATOM 2753 C CA . LEU B 1 141 ? -11.969 -8.023 9 1 97.5 141 LEU B CA 1
ATOM 2754 C C . LEU B 1 141 ? -10.906 -9.117 9 1 97.5 141 LEU B C 1
ATOM 2756 O O . LEU B 1 141 ? -10.438 -9.523 7.938 1 97.5 141 LEU B O 1
ATOM 2760 N N . VAL B 1 142 ? -10.586 -9.609 10.141 1 96.5 142 VAL B N 1
ATOM 2761 C CA . VAL B 1 142 ? -9.602 -10.68 10.25 1 96.5 142 VAL B CA 1
ATOM 2762 C C . VAL B 1 142 ? -10.109 -11.93 9.539 1 96.5 142 VAL B C 1
ATOM 2764 O O . VAL B 1 142 ? -9.383 -12.547 8.758 1 96.5 142 VAL B O 1
ATOM 2767 N N . PHE B 1 143 ? -11.344 -12.242 9.781 1 97.88 143 PHE B N 1
ATOM 2768 C CA . PHE B 1 143 ? -11.969 -13.422 9.195 1 97.88 143 PHE B CA 1
ATOM 2769 C C . PHE B 1 143 ? -11.961 -13.336 7.672 1 97.88 143 PHE B C 1
ATOM 2771 O O . PHE B 1 143 ? -11.594 -14.297 6.992 1 97.88 143 PHE B O 1
ATOM 2778 N N . ARG B 1 144 ? -12.336 -12.242 7.145 1 98.19 144 ARG B N 1
ATOM 2779 C CA . ARG B 1 144 ? -12.43 -12.055 5.703 1 98.19 144 ARG B CA 1
ATOM 2780 C C . ARG B 1 144 ? -11.047 -11.977 5.07 1 98.19 144 ARG B C 1
ATOM 2782 O O . ARG B 1 144 ? -10.828 -12.5 3.971 1 98.19 144 ARG B O 1
ATOM 2789 N N . ASP B 1 145 ? -10.188 -11.375 5.758 1 97.44 145 ASP B N 1
ATOM 2790 C CA . ASP B 1 145 ? -8.812 -11.312 5.262 1 97.44 145 ASP B CA 1
ATOM 2791 C C . ASP B 1 145 ? -8.211 -12.711 5.16 1 97.44 145 ASP B C 1
ATOM 2793 O O . ASP B 1 145 ? -7.523 -13.031 4.188 1 97.44 145 ASP B O 1
ATOM 2797 N N . ASP B 1 146 ? -8.398 -13.516 6.184 1 97.56 146 ASP B N 1
ATOM 2798 C CA . ASP B 1 146 ? -7.93 -14.898 6.164 1 97.56 146 ASP B CA 1
ATOM 2799 C C . ASP B 1 146 ? -8.531 -15.664 4.988 1 97.56 146 ASP B C 1
ATOM 2801 O O . ASP B 1 146 ? -7.852 -16.484 4.367 1 97.56 146 ASP B O 1
ATOM 2805 N N . ARG B 1 147 ? -9.781 -15.422 4.738 1 98.5 147 ARG B N 1
ATOM 2806 C CA . ARG B 1 147 ? -10.461 -16.078 3.623 1 98.5 147 ARG B CA 1
ATOM 2807 C C . ARG B 1 147 ? -9.812 -15.695 2.295 1 98.5 147 ARG B C 1
ATOM 2809 O O . ARG B 1 147 ? -9.555 -16.562 1.454 1 98.5 147 ARG B O 1
ATOM 2816 N N . ILE B 1 148 ? -9.531 -14.43 2.113 1 98.56 148 ILE B N 1
ATOM 2817 C CA . ILE B 1 148 ? -8.914 -13.961 0.878 1 98.56 148 ILE B CA 1
ATOM 2818 C C . ILE B 1 148 ? -7.523 -14.578 0.73 1 98.56 148 ILE B C 1
ATOM 2820 O O . ILE B 1 148 ? -7.141 -15 -0.363 1 98.56 148 ILE B O 1
ATOM 2824 N N . ASP B 1 149 ? -6.785 -14.68 1.814 1 97.25 149 ASP B N 1
ATOM 2825 C CA . ASP B 1 149 ? -5.457 -15.281 1.805 1 97.25 149 ASP B CA 1
ATOM 2826 C C . ASP B 1 149 ? -5.523 -16.75 1.369 1 97.25 149 ASP B C 1
ATOM 2828 O O . ASP B 1 149 ? -4.723 -17.188 0.54 1 97.25 149 ASP B O 1
ATOM 2832 N N . ARG B 1 150 ? -6.426 -17.438 1.916 1 98.31 150 ARG B N 1
ATOM 2833 C CA . ARG B 1 150 ? -6.598 -18.844 1.591 1 98.31 150 ARG B CA 1
ATOM 2834 C C . ARG B 1 150 ? -6.953 -19.031 0.12 1 98.31 150 ARG B C 1
ATOM 2836 O O . ARG B 1 150 ? -6.414 -19.922 -0.55 1 98.31 150 ARG B O 1
ATOM 2843 N N . LEU B 1 151 ? -7.859 -18.219 -0.381 1 98.75 151 LEU B N 1
ATOM 2844 C CA . LEU B 1 151 ? -8.281 -18.312 -1.774 1 98.75 151 LEU B CA 1
ATOM 2845 C C . LEU B 1 151 ? -7.121 -18.016 -2.715 1 98.75 151 LEU B C 1
ATOM 2847 O O . LEU B 1 151 ? -6.961 -18.672 -3.744 1 98.75 151 LEU B O 1
ATOM 2851 N N . LYS B 1 152 ? -6.355 -17.047 -2.367 1 98.44 152 LYS B N 1
ATOM 2852 C CA . LYS B 1 152 ? -5.176 -16.734 -3.164 1 98.44 152 LYS B CA 1
ATOM 2853 C C . LYS B 1 152 ? -4.207 -17.906 -3.217 1 98.44 152 LYS B C 1
ATOM 2855 O O . LYS B 1 152 ? -3.697 -18.25 -4.285 1 98.44 152 LYS B O 1
ATOM 2860 N N . GLU B 1 153 ? -3.975 -18.531 -2.086 1 97.31 153 GLU B N 1
ATOM 2861 C CA . GLU B 1 153 ? -3.105 -19.703 -2.027 1 97.31 153 GLU B CA 1
ATOM 2862 C C . GLU B 1 153 ? -3.646 -20.844 -2.895 1 97.31 153 GLU B C 1
ATOM 2864 O O . GLU B 1 153 ? -2.881 -21.531 -3.562 1 97.31 153 GLU B O 1
ATOM 2869 N N . GLU B 1 154 ? -4.875 -21 -2.904 1 98.5 154 GLU B N 1
ATOM 2870 C CA . GLU B 1 154 ? -5.516 -22.016 -3.723 1 98.5 154 GLU B CA 1
ATOM 2871 C C . GLU B 1 154 ? -5.352 -21.719 -5.211 1 98.5 154 GLU B C 1
ATOM 2873 O O . GLU B 1 154 ? -5.129 -22.625 -6.012 1 98.5 154 GLU B O 1
ATOM 2878 N N . VAL B 1 155 ? -5.512 -20.453 -5.586 1 98.25 155 VAL B N 1
ATOM 2879 C CA . VAL B 1 155 ? -5.328 -20.047 -6.977 1 98.25 155 VAL B CA 1
ATOM 2880 C C . VAL B 1 155 ? -3.904 -20.375 -7.422 1 98.25 155 VAL B C 1
ATOM 2882 O O . VAL B 1 155 ? -3.695 -20.922 -8.508 1 98.25 155 VAL B O 1
ATOM 2885 N N . ILE B 1 156 ? -2.969 -20.078 -6.602 1 96.56 156 ILE B N 1
ATOM 2886 C CA . ILE B 1 156 ? -1.567 -20.344 -6.914 1 96.56 156 ILE B CA 1
ATOM 2887 C C . ILE B 1 156 ? -1.33 -21.844 -7.031 1 96.56 156 ILE B C 1
ATOM 2889 O O . ILE B 1 156 ? -0.677 -22.297 -7.973 1 96.56 156 ILE B O 1
ATOM 2893 N N . LYS B 1 157 ? -1.846 -22.609 -6.102 1 96.88 157 LYS B N 1
ATOM 2894 C CA . LYS B 1 157 ? -1.71 -24.062 -6.129 1 96.88 157 LYS B CA 1
ATOM 2895 C C . LYS B 1 157 ? -2.318 -24.656 -7.402 1 96.88 157 LYS B C 1
ATOM 2897 O O . LYS B 1 157 ? -1.737 -25.547 -8.023 1 96.88 157 LYS B O 1
ATOM 2902 N N . ASP B 1 158 ? -3.516 -24.125 -7.805 1 97.25 158 ASP B N 1
ATOM 2903 C CA . ASP B 1 158 ? -4.199 -24.609 -9 1 97.25 158 ASP B CA 1
ATOM 2904 C C . ASP B 1 158 ? -3.414 -24.266 -10.258 1 97.25 158 ASP B C 1
ATOM 2906 O O . ASP B 1 158 ? -3.518 -24.969 -11.266 1 97.25 158 ASP B O 1
ATOM 2910 N N . ALA B 1 159 ? -2.641 -23.203 -10.172 1 95.62 159 ALA B N 1
ATOM 2911 C CA . ALA B 1 159 ? -1.872 -22.75 -11.328 1 95.62 159 ALA B CA 1
ATOM 2912 C C . ALA B 1 159 ? -0.602 -23.578 -11.5 1 95.62 159 ALA B C 1
ATOM 2914 O O . ALA B 1 159 ? -0.037 -23.656 -12.594 1 95.62 159 ALA B O 1
ATOM 2915 N N . GLU B 1 160 ? -0.143 -24.219 -10.406 1 94.19 160 GLU B N 1
ATOM 2916 C CA . GLU B 1 160 ? 1.083 -25 -10.453 1 94.19 160 GLU B CA 1
ATOM 2917 C C . GLU B 1 160 ? 0.967 -26.141 -11.469 1 94.19 160 GLU B C 1
ATOM 2919 O O . GLU B 1 160 ? -0.038 -26.844 -11.5 1 94.19 160 GLU B O 1
ATOM 2924 N N . GLY B 1 161 ? 1.973 -26.25 -12.383 1 93.69 161 GLY B N 1
ATOM 2925 C CA . GLY B 1 161 ? 2.008 -27.328 -13.359 1 93.69 161 GLY B CA 1
ATOM 2926 C C . GLY B 1 161 ? 1.411 -26.938 -14.703 1 93.69 161 GLY B C 1
ATOM 2927 O O . GLY B 1 161 ? 1.629 -27.609 -15.703 1 93.69 161 GLY B O 1
ATOM 2928 N N . ARG B 1 162 ? 0.637 -25.828 -14.719 1 92.75 162 ARG B N 1
ATOM 2929 C CA . ARG B 1 162 ? 0.078 -25.344 -15.984 1 92.75 162 ARG B CA 1
ATOM 2930 C C . ARG B 1 162 ? 1.137 -24.641 -16.812 1 92.75 162 ARG B C 1
ATOM 2932 O O . ARG B 1 162 ? 2.162 -24.203 -16.281 1 92.75 162 ARG B O 1
ATOM 2939 N N . THR B 1 163 ? 0.908 -24.609 -18.109 1 92.56 163 THR B N 1
ATOM 2940 C CA . THR B 1 163 ? 1.732 -23.766 -18.969 1 92.56 163 THR B CA 1
ATOM 2941 C C . THR B 1 163 ? 1.476 -22.281 -18.688 1 92.56 163 THR B C 1
ATOM 2943 O O . THR B 1 163 ? 0.324 -21.859 -18.594 1 92.56 163 THR B O 1
ATOM 2946 N N . LEU B 1 164 ? 2.525 -21.656 -18.453 1 92.06 164 LEU B N 1
ATOM 2947 C CA . LEU B 1 164 ? 2.416 -20.234 -18.172 1 92.06 164 LEU B CA 1
ATOM 2948 C C . LEU B 1 164 ? 2.031 -19.453 -19.422 1 92.06 164 LEU B C 1
ATOM 2950 O O . LEU B 1 164 ? 2.807 -19.391 -20.375 1 92.06 164 LEU B O 1
ATOM 2954 N N . ASP B 1 165 ? 0.801 -18.938 -19.5 1 93.94 165 ASP B N 1
ATOM 2955 C CA . ASP B 1 165 ? 0.322 -18 -20.516 1 93.94 165 ASP B CA 1
ATOM 2956 C C . ASP B 1 165 ? -0.26 -16.75 -19.891 1 93.94 165 ASP B C 1
ATOM 2958 O O . ASP B 1 165 ? -0.31 -16.625 -18.656 1 93.94 165 ASP B O 1
ATOM 2962 N N . MET B 1 166 ? -0.58 -15.867 -20.656 1 93.31 166 MET B N 1
ATOM 2963 C CA . MET B 1 166 ? -0.999 -14.562 -20.156 1 93.31 166 MET B CA 1
ATOM 2964 C C . MET B 1 166 ? -2.295 -14.68 -19.359 1 93.31 166 MET B C 1
ATOM 2966 O O . MET B 1 166 ? -2.498 -13.945 -18.391 1 93.31 166 MET B O 1
ATOM 2970 N N . ASP B 1 167 ? -3.158 -15.594 -19.719 1 94.81 167 ASP B N 1
ATOM 2971 C CA . ASP B 1 167 ? -4.398 -15.797 -18.969 1 94.81 167 ASP B CA 1
ATOM 2972 C C . ASP B 1 167 ? -4.113 -16.266 -17.547 1 94.81 167 ASP B C 1
ATOM 2974 O O . ASP B 1 167 ? -4.613 -15.695 -16.578 1 94.81 167 ASP B O 1
ATOM 2978 N N . THR B 1 168 ? -3.242 -17.297 -17.5 1 95.12 168 THR B N 1
ATOM 2979 C CA . THR B 1 168 ? -2.898 -17.859 -16.203 1 95.12 168 THR B CA 1
ATOM 2980 C C . THR B 1 168 ? -2.201 -16.812 -15.336 1 95.12 168 THR B C 1
ATOM 2982 O O . THR B 1 168 ? -2.529 -16.656 -14.156 1 95.12 168 THR B O 1
ATOM 2985 N N . LEU B 1 169 ? -1.347 -16.078 -15.938 1 94.81 169 LEU B N 1
ATOM 2986 C CA . LEU B 1 169 ? -0.618 -15.055 -15.203 1 94.81 169 LEU B CA 1
ATOM 2987 C C . LEU B 1 169 ? -1.561 -13.945 -14.734 1 94.81 169 LEU B C 1
ATOM 2989 O O . LEU B 1 169 ? -1.472 -13.5 -13.586 1 94.81 169 LEU B O 1
ATOM 2993 N N . SER B 1 170 ? -2.418 -13.523 -15.617 1 96.69 170 SER B N 1
ATOM 2994 C CA . SER B 1 170 ? -3.395 -12.5 -15.273 1 96.69 170 SER B CA 1
ATOM 2995 C C . SER B 1 170 ? -4.254 -12.93 -14.086 1 96.69 170 SER B C 1
ATOM 2997 O O . SER B 1 170 ? -4.559 -12.117 -13.211 1 96.69 170 SER B O 1
ATOM 2999 N N . ILE B 1 171 ? -4.586 -14.164 -14.039 1 97.62 171 ILE B N 1
ATOM 3000 C CA . ILE B 1 171 ? -5.414 -14.688 -12.961 1 97.62 171 ILE B CA 1
ATOM 3001 C C . ILE B 1 171 ? -4.625 -14.68 -11.648 1 97.62 171 ILE B C 1
ATOM 3003 O O . ILE B 1 171 ? -5.129 -14.242 -10.617 1 97.62 171 ILE B O 1
ATOM 3007 N N . VAL B 1 172 ? -3.396 -15.086 -11.711 1 97 172 VAL B N 1
ATOM 3008 C CA . VAL B 1 172 ? -2.541 -15.117 -10.523 1 97 172 VAL B CA 1
ATOM 3009 C C . VAL B 1 172 ? -2.316 -13.695 -10.016 1 97 172 VAL B C 1
ATOM 3011 O O . VAL B 1 172 ? -2.428 -13.438 -8.812 1 97 172 VAL B O 1
ATOM 3014 N N . PHE B 1 173 ? -2.084 -12.781 -10.922 1 96.94 173 PHE B N 1
ATOM 3015 C CA . PHE B 1 173 ? -1.891 -11.383 -10.547 1 96.94 173 PHE B CA 1
ATOM 3016 C C . PHE B 1 173 ? -3.17 -10.797 -9.961 1 96.94 173 PHE B C 1
ATOM 3018 O O . PHE B 1 173 ? -3.123 -10.047 -8.984 1 96.94 173 PHE B O 1
ATOM 3025 N N . SER B 1 174 ? -4.27 -11.148 -10.539 1 98.44 174 SER B N 1
ATOM 3026 C CA . SER B 1 174 ? -5.543 -10.656 -10.023 1 98.44 174 SER B CA 1
ATOM 3027 C C . SER B 1 174 ? -5.789 -11.133 -8.602 1 98.44 174 SER B C 1
ATOM 3029 O O . SER B 1 174 ? -6.234 -10.359 -7.746 1 98.44 174 SER B O 1
ATOM 3031 N N . ALA B 1 175 ? -5.5 -12.391 -8.359 1 98.5 175 ALA B N 1
ATOM 3032 C CA . ALA B 1 175 ? -5.641 -12.93 -7.004 1 98.5 175 ALA B CA 1
ATOM 3033 C C . ALA B 1 175 ? -4.742 -12.18 -6.023 1 98.5 175 ALA B C 1
ATOM 3035 O O . ALA B 1 175 ? -5.172 -11.844 -4.914 1 98.5 175 ALA B O 1
ATOM 3036 N N . THR B 1 176 ? -3.57 -11.883 -6.445 1 97.19 176 THR B N 1
ATOM 3037 C CA . THR B 1 176 ? -2.611 -11.164 -5.613 1 97.19 176 THR B CA 1
ATOM 3038 C C . THR B 1 176 ? -3.092 -9.75 -5.336 1 97.19 176 THR B C 1
ATOM 3040 O O . THR B 1 176 ? -3.018 -9.273 -4.203 1 97.19 176 THR B O 1
ATOM 3043 N N . HIS B 1 177 ? -3.58 -9.078 -6.355 1 98.25 177 HIS B N 1
ATOM 3044 C CA . HIS B 1 177 ? -4.062 -7.707 -6.199 1 98.25 177 HIS B CA 1
ATOM 3045 C C . HIS B 1 177 ? -5.293 -7.656 -5.297 1 98.25 177 HIS B C 1
ATOM 3047 O O . HIS B 1 177 ? -5.426 -6.75 -4.473 1 98.25 177 HIS B O 1
ATOM 3053 N N . LEU B 1 178 ? -6.188 -8.648 -5.387 1 98.81 178 LEU B N 1
ATOM 3054 C CA . LEU B 1 178 ? -7.359 -8.695 -4.52 1 98.81 178 LEU B CA 1
ATOM 3055 C C . LEU B 1 178 ? -6.953 -8.93 -3.068 1 98.81 178 LEU B C 1
ATOM 3057 O O . LEU B 1 178 ? -7.516 -8.32 -2.156 1 98.81 178 LEU B O 1
ATOM 3061 N N . GLU B 1 179 ? -6.043 -9.812 -2.873 1 98.56 179 GLU B N 1
ATOM 3062 C CA . GLU B 1 179 ? -5.52 -10.031 -1.528 1 98.56 179 GLU B CA 1
ATOM 3063 C C . GLU B 1 179 ? -4.926 -8.75 -0.948 1 98.56 179 GLU B C 1
ATOM 3065 O O . GLU B 1 179 ? -5.16 -8.43 0.218 1 98.56 179 GLU B O 1
ATOM 3070 N N . ARG B 1 180 ? -4.195 -8.031 -1.741 1 96.94 180 ARG B N 1
ATOM 3071 C CA . ARG B 1 18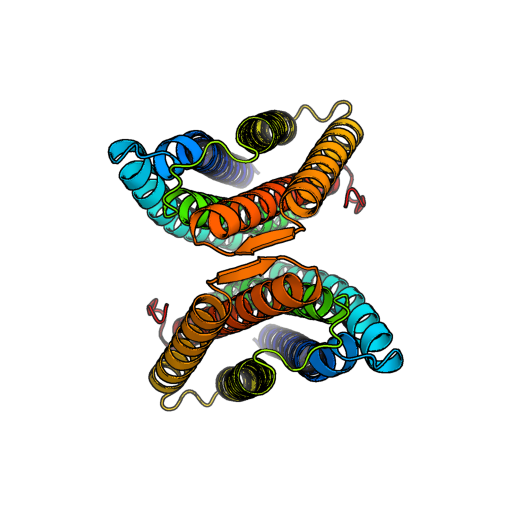0 ? -3.592 -6.777 -1.305 1 96.94 180 ARG B CA 1
ATOM 3072 C C . ARG B 1 180 ? -4.66 -5.746 -0.954 1 96.94 180 ARG B C 1
ATOM 3074 O O . ARG B 1 180 ? -4.527 -5.02 0.031 1 96.94 180 ARG B O 1
ATOM 3081 N N . ILE B 1 181 ? -5.699 -5.664 -1.761 1 98.62 181 ILE B N 1
ATOM 3082 C CA . ILE B 1 181 ? -6.812 -4.77 -1.461 1 98.62 181 ILE B CA 1
ATOM 3083 C C . ILE B 1 181 ? -7.418 -5.133 -0.105 1 98.62 181 ILE B C 1
ATOM 3085 O O . ILE B 1 181 ? -7.664 -4.254 0.726 1 98.62 181 ILE B O 1
ATOM 3089 N N . GLY B 1 182 ? -7.641 -6.418 0.126 1 98.44 182 GLY B N 1
ATOM 3090 C CA . GLY B 1 182 ? -8.117 -6.859 1.428 1 98.44 182 GLY B CA 1
ATOM 3091 C C . GLY B 1 182 ? -7.195 -6.457 2.564 1 98.44 182 GLY B C 1
ATOM 3092 O O . GLY B 1 182 ? -7.66 -6 3.611 1 98.44 182 GLY B O 1
ATOM 3093 N N . ASP B 1 183 ? -5.961 -6.605 2.355 1 96.25 183 ASP B N 1
ATOM 3094 C CA . ASP B 1 183 ? -4.965 -6.215 3.348 1 96.25 183 ASP B CA 1
ATOM 3095 C C . ASP B 1 183 ? -5.066 -4.727 3.674 1 96.25 183 ASP B C 1
ATOM 3097 O O . ASP B 1 183 ? -5.02 -4.34 4.844 1 96.25 183 ASP B O 1
ATOM 3101 N N . ILE B 1 184 ? -5.156 -3.869 2.703 1 97.31 184 ILE B N 1
ATOM 3102 C CA . ILE B 1 184 ? -5.25 -2.426 2.891 1 97.31 184 ILE B CA 1
ATOM 3103 C C . ILE B 1 184 ? -6.508 -2.09 3.688 1 97.31 184 ILE B C 1
ATOM 3105 O O . ILE B 1 184 ? -6.469 -1.27 4.605 1 97.31 184 ILE B O 1
ATOM 3109 N N . LEU B 1 185 ? -7.633 -2.785 3.33 1 98.25 185 LEU B N 1
ATOM 3110 C CA . LEU B 1 185 ? -8.883 -2.547 4.047 1 98.25 185 LEU B CA 1
ATOM 3111 C C . LEU B 1 185 ? -8.75 -2.957 5.512 1 98.25 185 LEU B C 1
ATOM 3113 O O . LEU B 1 185 ? -9.312 -2.303 6.395 1 98.25 185 LEU B O 1
ATOM 3117 N N . SER B 1 186 ? -8.031 -4.02 5.781 1 97.06 186 SER B N 1
ATOM 3118 C CA . SER B 1 186 ? -7.773 -4.43 7.156 1 97.06 186 SER B CA 1
ATOM 3119 C C . SER B 1 186 ? -6.969 -3.373 7.906 1 97.06 186 SER B C 1
ATOM 3121 O O . SER B 1 186 ? -7.285 -3.043 9.055 1 97.06 186 SER B O 1
ATOM 3123 N N . LYS B 1 187 ? -5.977 -2.807 7.27 1 94.12 187 LYS B N 1
ATOM 3124 C CA . LYS B 1 187 ? -5.18 -1.743 7.867 1 94.12 187 LYS B CA 1
ATOM 3125 C C . LYS B 1 187 ? -6.023 -0.499 8.125 1 94.12 187 LYS B C 1
ATOM 3127 O O . LYS B 1 187 ? -5.852 0.173 9.148 1 94.12 187 LYS B O 1
ATOM 3132 N N . ASN B 1 188 ? -6.871 -0.185 7.172 1 96.31 188 ASN B N 1
ATOM 3133 C CA . ASN B 1 188 ? -7.797 0.925 7.379 1 96.31 188 ASN B CA 1
ATOM 3134 C C . ASN B 1 188 ? -8.641 0.723 8.633 1 96.31 188 ASN B C 1
ATOM 3136 O O . ASN B 1 188 ? -8.812 1.649 9.43 1 96.31 188 ASN B O 1
ATOM 3140 N N . GLY B 1 189 ? -9.18 -0.529 8.742 1 95.12 189 GLY B N 1
ATOM 3141 C CA . GLY B 1 189 ? -9.945 -0.834 9.938 1 95.12 189 GLY B CA 1
ATOM 3142 C C . GLY B 1 189 ? -9.156 -0.62 11.219 1 95.12 189 GLY B C 1
ATOM 3143 O O . GLY B 1 189 ? -9.672 -0.032 12.18 1 95.12 189 GLY B O 1
ATOM 3144 N N . ALA B 1 190 ? -7.934 -1.062 11.273 1 92.94 190 ALA B N 1
ATOM 3145 C CA . ALA B 1 190 ? -7.066 -0.898 12.438 1 92.94 190 ALA B CA 1
ATOM 3146 C C . ALA B 1 190 ? -6.855 0.578 12.758 1 92.94 190 ALA B C 1
ATOM 3148 O O . ALA B 1 190 ? -6.852 0.97 13.93 1 92.94 190 ALA B O 1
ATOM 3149 N N . ARG B 1 191 ? -6.711 1.402 11.734 1 92.5 191 ARG B N 1
ATOM 3150 C CA . ARG B 1 191 ? -6.492 2.834 11.914 1 92.5 191 ARG B CA 1
ATOM 3151 C C . ARG B 1 191 ? -7.742 3.514 12.469 1 92.5 191 ARG B C 1
ATOM 3153 O O . ARG B 1 191 ? -7.641 4.465 13.25 1 92.5 191 ARG B O 1
ATOM 3160 N N . ILE B 1 192 ? -8.844 3.025 12.039 1 93.44 192 ILE B N 1
ATOM 3161 C CA . ILE B 1 192 ? -10.094 3.586 12.531 1 93.44 192 ILE B CA 1
ATOM 3162 C C . ILE B 1 192 ? -10.258 3.26 14.016 1 93.44 192 ILE B C 1
ATOM 3164 O O . ILE B 1 192 ? -10.703 4.105 14.797 1 93.44 192 ILE B O 1
ATOM 3168 N N . ILE B 1 193 ? -9.906 2.15 14.352 1 89.12 193 ILE B N 1
ATOM 3169 C CA . ILE B 1 193 ? -9.945 1.775 15.766 1 89.12 193 ILE B CA 1
ATOM 3170 C C . ILE B 1 193 ? -9.008 2.678 16.562 1 89.12 193 ILE B C 1
ATOM 3172 O O . ILE B 1 193 ? -9.336 3.104 17.672 1 89.12 193 ILE B O 1
ATOM 3176 N N . PHE B 1 194 ? -7.945 2.928 16.016 1 86.12 194 PHE B N 1
ATOM 3177 C CA . PHE B 1 194 ? -6.961 3.793 16.641 1 86.12 194 PHE B CA 1
ATOM 3178 C C . PHE B 1 194 ? -7.543 5.176 16.906 1 86.12 194 PHE B C 1
ATOM 3180 O O . PHE B 1 194 ? -7.23 5.809 17.922 1 86.12 194 PHE B O 1
ATOM 3187 N N . ILE B 1 195 ? -8.266 5.75 16.016 1 85.19 195 ILE B N 1
ATOM 3188 C CA . ILE B 1 195 ? -8.898 7.051 16.219 1 85.19 195 ILE B CA 1
ATOM 3189 C C . ILE B 1 195 ? -9.75 7.02 17.484 1 85.19 195 ILE B C 1
ATOM 3191 O O . ILE B 1 195 ? -9.664 7.922 18.312 1 85.19 195 ILE B O 1
ATOM 3195 N N . GLU B 1 196 ? -10.539 5.945 17.625 1 82.06 196 GLU B N 1
ATOM 3196 C CA . GLU B 1 196 ? -11.555 5.867 18.672 1 82.06 196 GLU B CA 1
ATOM 3197 C C . GLU B 1 196 ? -10.938 5.48 20.016 1 82.06 196 GLU B C 1
ATOM 3199 O O . GLU B 1 196 ? -11.359 5.98 21.062 1 82.06 196 GLU B O 1
ATOM 3204 N N . GLU B 1 197 ? -9.898 4.699 19.969 1 82.81 197 GLU B N 1
ATOM 3205 C CA . GLU B 1 197 ? -9.422 4.102 21.203 1 82.81 197 GLU B CA 1
ATOM 3206 C C . GLU B 1 197 ? -8.07 4.672 21.609 1 82.81 197 GLU B C 1
ATOM 3208 O O . GLU B 1 197 ? -7.633 4.504 22.75 1 82.81 197 GLU B O 1
ATOM 3213 N N . GLY B 1 198 ? -7.414 5.305 20.75 1 74.62 198 GLY B N 1
ATOM 3214 C CA . GLY B 1 198 ? -6.117 5.895 21.031 1 74.62 198 GLY B CA 1
ATOM 3215 C C . GLY B 1 198 ? -5.004 4.867 21.125 1 74.62 198 GLY B C 1
ATOM 3216 O O . GLY B 1 198 ? -3.9 5.184 21.578 1 74.62 198 GLY B O 1
ATOM 3217 N N . ARG B 1 199 ? -5.375 3.607 20.969 1 71.12 199 ARG B N 1
ATOM 3218 C CA . ARG B 1 199 ? -4.375 2.543 21.016 1 71.12 199 ARG B CA 1
ATOM 3219 C C . ARG B 1 199 ? -4.289 1.826 19.672 1 71.12 199 ARG B C 1
ATOM 3221 O O . ARG B 1 199 ? -5.312 1.588 19.016 1 71.12 199 ARG B O 1
ATOM 3228 N N . ARG B 1 200 ? -3.104 1.582 19.266 1 70.19 200 ARG B N 1
ATOM 3229 C CA . ARG B 1 200 ? -2.875 0.879 18 1 70.19 200 ARG B CA 1
ATOM 3230 C C . ARG B 1 200 ? -3.24 -0.597 18.125 1 70.19 200 ARG B C 1
ATOM 3232 O O . ARG B 1 200 ? -2.951 -1.23 19.141 1 70.19 200 ARG B O 1
ATOM 3239 N N . VAL B 1 201 ? -4.023 -0.998 17.281 1 64.56 201 VAL B N 1
ATOM 3240 C CA . VAL B 1 201 ? -4.406 -2.406 17.234 1 64.56 201 VAL B CA 1
ATOM 3241 C C . VAL B 1 201 ? -3.875 -3.053 15.961 1 64.56 201 VAL B C 1
ATOM 3243 O O . VAL B 1 201 ? -3.736 -2.387 14.93 1 64.56 201 VAL B O 1
ATOM 3246 N N . TRP B 1 202 ? -3.434 -4.281 16.188 1 65.44 202 TRP B N 1
ATOM 3247 C CA . TRP B 1 202 ? -2.928 -5.035 15.047 1 65.44 202 TRP B CA 1
ATOM 3248 C C . TRP B 1 202 ? -4.012 -5.934 14.469 1 65.44 202 TRP B C 1
ATOM 3250 O O . TRP B 1 202 ? -4.652 -6.695 15.188 1 65.44 202 TRP B O 1
ATOM 3260 N N . ILE B 1 203 ? -4.418 -5.777 13.328 1 62.09 203 ILE B N 1
ATOM 3261 C CA . ILE B 1 203 ? -5.309 -6.695 12.633 1 62.09 203 ILE B CA 1
ATOM 3262 C C . ILE B 1 203 ? -4.5 -7.613 11.719 1 62.09 203 ILE B C 1
ATOM 3264 O O . ILE B 1 203 ? -4.637 -8.836 11.773 1 62.09 203 ILE B O 1
ATOM 3268 N N . LYS B 1 204 ? -3.656 -6.918 10.812 1 67.69 204 LYS B N 1
ATOM 3269 C CA . LYS B 1 204 ? -2.746 -7.645 9.938 1 67.69 204 LYS B CA 1
ATOM 3270 C C . LYS B 1 204 ? -1.426 -6.898 9.773 1 67.69 204 LYS B C 1
ATOM 3272 O O . LYS B 1 204 ? -1.395 -5.664 9.812 1 67.69 204 LYS B O 1
#